Protein AF-0000000082331312 (afdb_homodimer)

InterPro domains:
  IPR001466 Beta-lactamase-related [PF00144] (16-364)
  IPR012338 Beta-lactamase/transpeptidase-like [G3DSA:3.40.710.10] (3-376)
  IPR012338 Beta-lactamase/transpeptidase-like [SSF56601] (10-371)
  IPR052907 Beta-lactamase/esterase domain-containing protein [PTHR43319] (6-374)

Foldseek 3Di:
DALFDPVLQVVLQVLVVVCCVVPVFQKKWKWKDFPQHTPDTDIFGALEDVHHTTHQLAKAFQFQLLLLLLLLLLLLLVQVVLDDQCAFLCVLVVLLEDPPDQLRNAGNVLLQFQQSQQQDFPVLVCLVCLQPLVVVSVRSSVDDGNDRGPPARAHNRQVSQSSSQVSSCSSVVDGSQVSSCVQPCVLLVQVSKTQADDPPDDDRHRAADEDDADDPQADVCQFPPDLCVSCVVLRDNSNSHGGGSRTGMMGGQHSLLSRQLCLLQQQDHPHGGRHHSVSSVQQQDWDDWDCQHPGRTHTFTGGRSWTFDQDCLDLQANRGDRSKIGDHRFQLFTWIHDNVRSMTITMHGSYGYHRRGSSSPSSNVSNVSVVVSSVPD/DALFDPVLQVVLQVLVVVCCVVPVFQKKWKWKDFPQHTPDTDIFGALEDVHHTTDQLAKAFFFQLLLLLLLLLLLLLVQVVLDHQCAFLCVLVVLLEDPPDQLRNAGNVLLQFQQSQQQDFPVLVCLVCLQPLVVLSVRSSVDDGNDRGPPARADNRQVSQSSSQVSSCSRVVDGSQVSSCVQPCVLLVQVSKTQADDPPDDPRHRAADEDDADDDDAPVCQAVPDLCVSCVVLRDNSNSHGGGSRTGMMGGQHSLLSRQLCLLQQQDHPHGGRHHSVSSVQQQDWDDWDCQHPGRTHTFTGGRSWTFDQDCQDLQANRGDRSKIGDHRFQLFTWIHDNVRSMTITMHGSYGYHRRGSSSVSSNVSNVSVVVSSVPD

pLDDT: mean 94.51, std 8.1, range [47.88, 98.94]

Nearest PDB structures (foldseek):
  5gmx-assembly2_B  TM=8.529E-01  e=1.853E-28  uncultured bacterium
  7u1b-assembly1_A  TM=8.008E-01  e=3.777E-22  Caulobacter vibrioides
  7u1c-assembly1_A  TM=7.853E-01  e=5.248E-22  Caulobacter vibrioides
  4gdn-assembly4_D  TM=7.395E-01  e=1.069E-14  Staphylococcus aureus subsp. aureus N315
  7spn-assembly1_B  TM=7.555E-01  e=3.201E-14  Dehalococcoidia bacterium

Secondary structure (DSSP, 8-state):
--SS-HHHHHHHHHHHHHHHHTTS-SEEEEEEEETTEEEEEEEEEBSSTT-PBP-TT--EE-BGGGHHHHHHHHHHHHHTTS--TTSBHHHH-GGGS-TTSSGGG-BHHHHHTT-SS----GGGG-GGGTT-HHHHHHHHHHPPPSS-TTT-----SSHHHHHHHHHHHHHHSS-HHHHHIIIIIHHHT-TT-EES--TTS---PPPPEE-PPPSS-S-TT-SS--HHHHHGGGGSHHHHHS--TTTBEEE-HHHHHHHHHHHHTTSEETTEESS-HHHHHHHTS--EEESS-TTT-S-EEE-SSSEES-STT-SS-TT--TT-EEEEETTTEEEEEETTTTEEEEEEESEE--TTTHHHHHHHHHHHHHHHHHH--/--SS-HHHHHHHHHHHHHHHHTTS-SEEEEEEEETTEEEEEEEEEBSSTT-PBP-TT--EE-BGGGHHHHHHHHHHHHHTTS--TTSBHHHH-GGGS-TTSSGGG-BHHHHHTT-SS----GGGG-GGGTT-HHHHHHHHHH---SS-TTT-----SSHHHHHHHHHHHHHHSS-HHHHHIIIIIHHHT-TT-EES--TTS---PPPPEE-PPPSS-S-TT-SS--HHHHHGGGGSHHHHHS--TTTBEEE-HHHHHHHHHHHHTTTEETTEESS-HHHHHHHTS--EEESS-TTT-S-EEE-SSSEES-STT-SS-TT--TT-EEEEETTTEEEEEETTTTEEEEEEESEE--IIIIIHHHHHHHHHHHHHHHH--

Structure (mmCIF, N/CA/C/O backbone):
data_AF-0000000082331312-model_v1
#
loop_
_entity.id
_entity.type
_entity.pdbx_description
1 polymer 'Beta-lactamase family protein'
#
loop_
_atom_site.group_PDB
_atom_site.id
_atom_site.type_symbol
_atom_site.label_atom_id
_atom_site.label_alt_id
_atom_site.label_comp_id
_atom_site.label_asym_id
_atom_site.label_entity_id
_atom_site.label_seq_id
_atom_site.pdbx_PDB_ins_code
_atom_site.Cartn_x
_atom_site.Cartn_y
_atom_site.Cartn_z
_atom_site.occupancy
_atom_site.B_iso_or_equiv
_atom_site.auth_seq_id
_atom_site.auth_comp_id
_atom_site.auth_asym_id
_atom_site.auth_atom_id
_atom_site.pdbx_PDB_model_num
ATOM 1 N N . MET A 1 1 ? 17.812 2.301 -23.625 1 47.88 1 MET A N 1
ATOM 2 C CA . MET A 1 1 ? 17.609 3.035 -22.391 1 47.88 1 MET A CA 1
ATOM 3 C C . MET A 1 1 ? 16.219 2.787 -21.828 1 47.88 1 MET A C 1
ATOM 5 O O . MET A 1 1 ? 15.227 2.881 -22.547 1 47.88 1 MET A O 1
ATOM 9 N N . THR A 1 2 ? 16 2.1 -20.594 1 68.44 2 THR A N 1
ATOM 10 C CA . THR A 1 2 ? 14.711 1.695 -20.062 1 68.44 2 THR A CA 1
ATOM 11 C C . THR A 1 2 ? 13.82 2.912 -19.812 1 68.44 2 THR A C 1
ATOM 13 O O . THR A 1 2 ? 14.32 4.027 -19.641 1 68.44 2 THR A O 1
ATOM 16 N N . ARG A 1 3 ? 12.656 2.809 -20.031 1 86.44 3 ARG A N 1
ATOM 17 C CA . ARG A 1 3 ? 11.617 3.816 -19.844 1 86.44 3 ARG A CA 1
ATOM 18 C C . ARG A 1 3 ? 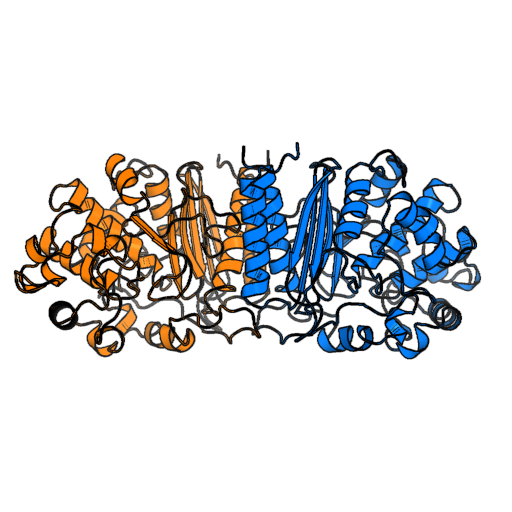11.617 4.328 -18.406 1 86.44 3 ARG A C 1
ATOM 20 O O . ARG A 1 3 ? 11.008 5.355 -18.109 1 86.44 3 ARG A O 1
ATOM 27 N N . LEU A 1 4 ? 12.344 3.656 -17.531 1 90.56 4 LEU A N 1
ATOM 28 C CA . LEU A 1 4 ? 12.43 4.094 -16.141 1 90.56 4 LEU A CA 1
ATOM 29 C C . LEU A 1 4 ? 13.602 5.043 -15.938 1 90.56 4 LEU A C 1
ATOM 31 O O . LEU A 1 4 ? 14.758 4.641 -16.062 1 90.56 4 LEU A O 1
ATOM 35 N N . ALA A 1 5 ? 13.344 6.305 -15.609 1 91.12 5 ALA A N 1
ATOM 36 C CA . ALA A 1 5 ? 14.391 7.293 -15.359 1 91.12 5 ALA A CA 1
ATOM 37 C C . ALA A 1 5 ? 15.219 6.918 -14.141 1 91.12 5 ALA A C 1
ATOM 39 O O . ALA A 1 5 ? 14.734 6.227 -13.242 1 91.12 5 ALA A O 1
ATOM 40 N N . ASP A 1 6 ? 16.484 7.355 -14.141 1 93.81 6 ASP A N 1
ATOM 41 C CA . ASP A 1 6 ? 17.391 7.062 -13.039 1 93.81 6 ASP A CA 1
ATOM 42 C C . ASP A 1 6 ? 16.812 7.539 -11.711 1 93.81 6 ASP A C 1
ATOM 44 O O . ASP A 1 6 ? 16.906 6.844 -10.695 1 93.81 6 ASP A O 1
ATOM 48 N N . SER A 1 7 ? 16.234 8.68 -11.703 1 92.94 7 SER A N 1
ATOM 49 C CA . SER A 1 7 ? 15.656 9.227 -10.484 1 92.94 7 SER A CA 1
ATOM 50 C C . SER A 1 7 ? 14.516 8.359 -9.969 1 92.94 7 SER A C 1
ATOM 52 O O . SER A 1 7 ? 14.359 8.188 -8.758 1 92.94 7 SER A O 1
ATOM 54 N N . ASP A 1 8 ? 13.727 7.836 -10.891 1 94.31 8 ASP A N 1
ATOM 55 C CA . ASP A 1 8 ? 12.625 6.969 -10.5 1 94.31 8 ASP A CA 1
ATOM 56 C C . ASP A 1 8 ? 13.133 5.629 -9.977 1 94.31 8 ASP A C 1
ATOM 58 O O . ASP A 1 8 ? 12.57 5.074 -9.031 1 94.31 8 ASP A O 1
ATOM 62 N N . ARG A 1 9 ? 14.195 5.117 -10.602 1 96.62 9 ARG A N 1
ATOM 63 C CA . ARG A 1 9 ? 14.805 3.885 -10.109 1 96.62 9 ARG A CA 1
ATOM 64 C C . ARG A 1 9 ? 15.297 4.047 -8.672 1 96.62 9 ARG A C 1
ATOM 66 O O . ARG A 1 9 ? 15.125 3.145 -7.852 1 96.62 9 ARG A O 1
ATOM 73 N N . GLU A 1 10 ? 15.859 5.172 -8.422 1 96.69 10 GLU A N 1
ATOM 74 C CA . GLU A 1 10 ? 16.359 5.449 -7.074 1 96.69 10 GLU A CA 1
ATOM 75 C C . GLU A 1 10 ? 15.211 5.535 -6.074 1 96.69 10 GLU A C 1
ATOM 77 O O . GLU A 1 10 ? 15.32 5.043 -4.949 1 96.69 10 GLU A O 1
ATOM 82 N N . ARG A 1 11 ? 14.141 6.164 -6.457 1 95.88 11 ARG A N 1
ATOM 83 C CA . ARG A 1 11 ? 12.984 6.297 -5.574 1 95.88 11 ARG A CA 1
ATOM 84 C C . ARG A 1 11 ? 12.359 4.941 -5.281 1 95.88 11 ARG A C 1
ATOM 86 O O . ARG A 1 11 ? 11.914 4.684 -4.16 1 95.88 11 ARG A O 1
ATOM 93 N N . ILE A 1 12 ? 12.273 4.105 -6.277 1 97.88 12 ILE A N 1
ATOM 94 C CA . ILE A 1 12 ? 11.742 2.76 -6.074 1 97.88 12 ILE A CA 1
ATOM 95 C C . ILE A 1 12 ? 12.672 1.975 -5.152 1 97.88 12 ILE A C 1
ATOM 97 O O . ILE A 1 12 ? 12.211 1.25 -4.266 1 97.88 12 ILE A O 1
ATOM 101 N N . ALA A 1 13 ? 13.984 2.123 -5.359 1 98.31 13 ALA A N 1
ATOM 102 C CA . ALA A 1 13 ? 14.961 1.474 -4.48 1 98.31 13 ALA A CA 1
ATOM 103 C C . ALA A 1 13 ? 14.789 1.938 -3.037 1 98.31 13 ALA A C 1
ATOM 105 O O . ALA A 1 13 ? 14.898 1.137 -2.105 1 98.31 13 ALA A O 1
ATOM 106 N N . ASP A 1 14 ? 14.57 3.236 -2.871 1 96.44 14 ASP A N 1
ATOM 107 C CA . ASP A 1 14 ? 14.344 3.773 -1.532 1 96.44 14 ASP A CA 1
ATOM 108 C C . ASP A 1 14 ? 13.117 3.133 -0.885 1 96.44 14 ASP A C 1
ATOM 110 O O . ASP A 1 14 ? 13.117 2.859 0.317 1 96.44 14 ASP A O 1
ATOM 114 N N . LEU A 1 15 ? 12.055 2.994 -1.639 1 96.12 15 LEU A N 1
ATOM 115 C CA . LEU A 1 15 ? 10.852 2.344 -1.135 1 96.12 15 LEU A CA 1
ATOM 116 C C . LEU A 1 15 ? 11.133 0.897 -0.744 1 96.12 15 LEU A C 1
ATOM 118 O O . LEU A 1 15 ? 10.664 0.425 0.292 1 96.12 15 LEU A O 1
ATOM 122 N N . PHE A 1 16 ? 11.891 0.211 -1.613 1 97.94 16 PHE A N 1
ATOM 123 C CA . PHE A 1 16 ? 12.328 -1.15 -1.326 1 97.94 16 PHE A CA 1
ATOM 124 C C . PHE A 1 16 ? 13.086 -1.21 -0.005 1 97.94 16 PHE A C 1
ATOM 126 O O . PHE A 1 16 ? 12.797 -2.057 0.843 1 97.94 16 PHE A O 1
ATOM 133 N N . ASP A 1 17 ? 14 -0.339 0.194 1 96.44 17 ASP A N 1
ATOM 134 C CA . ASP A 1 17 ? 14.797 -0.273 1.417 1 96.44 17 ASP A CA 1
ATOM 135 C C . ASP A 1 17 ? 13.914 0.035 2.627 1 96.44 17 ASP A C 1
ATOM 137 O O . ASP A 1 17 ? 14.156 -0.476 3.723 1 96.44 17 ASP A O 1
ATOM 141 N N . ARG A 1 18 ? 12.945 0.86 2.416 1 92.94 18 ARG A N 1
ATOM 142 C CA . ARG A 1 18 ? 12.031 1.218 3.496 1 92.94 18 ARG A CA 1
ATOM 143 C C . ARG A 1 18 ? 11.305 -0.014 4.031 1 92.94 18 ARG A C 1
ATOM 145 O O . ARG A 1 18 ? 11.078 -0.133 5.234 1 92.94 18 ARG A O 1
ATOM 152 N N . HIS A 1 19 ? 10.859 -0.907 3.172 1 93.94 19 HIS A N 1
ATOM 153 C CA . HIS A 1 19 ? 10.227 -2.148 3.592 1 93.94 19 HIS A CA 1
ATOM 154 C C . HIS A 1 19 ? 11.133 -2.951 4.516 1 93.94 19 HIS A C 1
ATOM 156 O O . HIS A 1 19 ? 10.664 -3.549 5.488 1 93.94 19 HIS A O 1
ATOM 162 N N . LEU A 1 20 ? 12.414 -2.957 4.18 1 94.5 20 LEU A N 1
ATOM 163 C CA . LEU A 1 20 ? 13.391 -3.654 5.004 1 94.5 20 LEU A CA 1
ATOM 164 C C . LEU A 1 20 ? 13.602 -2.924 6.328 1 94.5 20 LEU A C 1
ATOM 166 O O . LEU A 1 20 ? 13.664 -3.555 7.387 1 94.5 20 LEU A O 1
ATOM 170 N N . GLU A 1 21 ? 13.664 -1.667 6.246 1 90.62 21 GLU A N 1
ATOM 171 C CA . GLU A 1 21 ? 13.953 -0.837 7.414 1 90.62 21 GLU A CA 1
ATOM 172 C C . GLU A 1 21 ? 12.859 -0.973 8.469 1 90.62 21 GLU A C 1
ATOM 174 O O . GLU A 1 21 ? 13.148 -1.004 9.672 1 90.62 21 GLU A O 1
ATOM 179 N N . VAL A 1 22 ? 11.633 -1.039 8.031 1 88.38 22 VAL A N 1
ATOM 180 C CA . VAL A 1 22 ? 10.539 -1.092 8.992 1 88.38 22 VAL A CA 1
ATOM 181 C C . VAL A 1 22 ? 10.336 -2.529 9.469 1 88.38 22 VAL A C 1
ATOM 183 O O . VAL A 1 22 ? 9.508 -2.789 10.344 1 88.38 22 VAL A O 1
ATOM 186 N N . GLY A 1 23 ? 11.016 -3.488 8.836 1 89.25 23 GLY A N 1
ATOM 187 C CA . GLY A 1 23 ? 11.047 -4.852 9.344 1 89.25 23 GLY A CA 1
ATOM 188 C C . GLY A 1 23 ? 9.945 -5.727 8.766 1 89.25 23 GLY A C 1
ATOM 189 O O . GLY A 1 23 ? 9.531 -6.703 9.391 1 89.25 23 GLY A O 1
ATOM 190 N N . LEU A 1 24 ? 9.406 -5.41 7.617 1 89.94 24 LEU A N 1
ATOM 191 C CA . LEU A 1 24 ? 8.359 -6.227 7.012 1 89.94 24 LEU A CA 1
ATOM 192 C C . LEU A 1 24 ? 8.852 -7.652 6.777 1 89.94 24 LEU A C 1
ATOM 194 O O . LEU A 1 24 ? 8.062 -8.602 6.809 1 89.94 24 LEU A O 1
ATOM 198 N N . HIS A 1 25 ? 10.039 -7.863 6.484 1 92.94 25 HIS A N 1
ATOM 199 C CA . HIS A 1 25 ? 10.742 -9.117 6.238 1 92.94 25 HIS A CA 1
ATOM 200 C C . HIS A 1 25 ? 12.234 -8.977 6.5 1 92.94 25 HIS A C 1
ATOM 202 O O . HIS A 1 25 ? 12.742 -7.855 6.598 1 92.94 25 HIS A O 1
ATOM 208 N N . HIS A 1 26 ? 12.969 -10.078 6.668 1 95.44 26 HIS A N 1
ATOM 209 C CA . HIS A 1 26 ? 14.398 -10.047 6.938 1 95.44 26 HIS A CA 1
ATOM 210 C C . HIS A 1 26 ? 15.195 -9.781 5.664 1 95.44 26 HIS A C 1
ATOM 212 O O . HIS A 1 26 ? 16.203 -9.086 5.691 1 95.44 26 HIS A O 1
ATOM 218 N N . GLY A 1 27 ? 14.812 -10.359 4.59 1 97.25 27 GLY A N 1
ATOM 219 C CA . GLY A 1 27 ? 15.445 -10.195 3.289 1 97.25 27 GLY A CA 1
ATOM 220 C C . GLY A 1 27 ? 14.453 -10.148 2.145 1 97.25 27 GLY A C 1
ATOM 221 O O . GLY A 1 27 ? 13.344 -10.672 2.258 1 97.25 27 GLY A O 1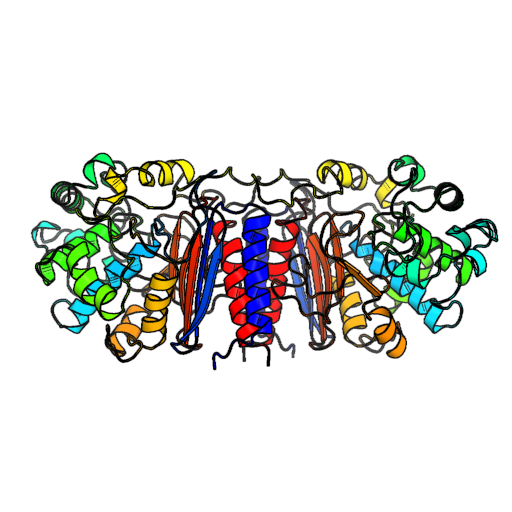
ATOM 222 N N . ALA A 1 28 ? 14.883 -9.516 1.05 1 98.38 28 ALA A N 1
ATOM 223 C CA . ALA A 1 28 ? 13.992 -9.383 -0.097 1 98.38 28 ALA A CA 1
ATOM 224 C C . ALA A 1 28 ? 14.781 -9.133 -1.381 1 98.38 28 ALA A C 1
ATOM 226 O O . ALA A 1 28 ? 15.945 -8.734 -1.334 1 98.38 28 ALA A O 1
ATOM 227 N N . GLN A 1 29 ? 14.148 -9.438 -2.479 1 98.81 29 GLN A N 1
ATOM 228 C CA . GLN A 1 29 ? 14.633 -9.141 -3.826 1 98.81 29 GLN A CA 1
ATOM 229 C C . GLN A 1 29 ? 13.516 -8.562 -4.688 1 98.81 29 GLN A C 1
ATOM 231 O O . GLN A 1 29 ? 12.367 -9.008 -4.617 1 98.81 29 GLN A O 1
ATOM 236 N N . LEU A 1 30 ? 13.828 -7.531 -5.422 1 98.88 30 LEU A N 1
ATOM 237 C CA . LEU A 1 30 ? 12.945 -6.949 -6.43 1 98.88 30 LEU A CA 1
ATOM 238 C C . LEU A 1 30 ? 13.633 -6.926 -7.797 1 98.88 30 LEU A C 1
ATOM 240 O O . LEU A 1 30 ? 14.75 -6.434 -7.926 1 98.88 30 LEU A O 1
ATOM 244 N N . ALA A 1 31 ? 12.984 -7.457 -8.797 1 98.88 31 ALA A N 1
ATOM 245 C CA . ALA A 1 31 ? 13.469 -7.391 -10.172 1 98.88 31 ALA A CA 1
ATOM 246 C C . ALA A 1 31 ? 12.352 -6.988 -11.125 1 98.88 31 ALA A C 1
ATOM 248 O O . ALA A 1 31 ? 11.219 -7.441 -10.992 1 98.88 31 ALA A O 1
ATOM 249 N N . VAL A 1 32 ? 12.688 -6.102 -12.016 1 98.75 32 VAL A N 1
ATOM 250 C CA . VAL A 1 32 ? 11.719 -5.598 -12.984 1 98.75 32 VAL A CA 1
ATOM 251 C C . VAL A 1 32 ? 12.359 -5.535 -14.367 1 98.75 32 VAL A C 1
ATOM 253 O O . VAL A 1 32 ? 13.477 -5.031 -14.523 1 98.75 32 VAL A O 1
ATOM 256 N N . TYR A 1 33 ? 11.68 -6.098 -15.305 1 98.62 33 TYR A N 1
ATOM 257 C CA . TYR A 1 33 ? 12.016 -5.926 -16.719 1 98.62 33 TYR A CA 1
ATOM 258 C C . TYR A 1 33 ? 11.031 -4.984 -17.406 1 98.62 33 TYR A C 1
ATOM 260 O O . TYR A 1 33 ? 9.828 -5.043 -17.156 1 98.62 33 TYR A O 1
ATOM 268 N N . VAL A 1 34 ? 11.539 -4.109 -18.219 1 97.88 34 VAL A N 1
ATOM 269 C CA . VAL A 1 34 ? 10.75 -3.227 -19.062 1 97.88 34 VAL A CA 1
ATOM 270 C C . VAL A 1 34 ? 11.227 -3.338 -20.516 1 97.88 34 VAL A C 1
ATOM 272 O O . VAL A 1 34 ? 12.406 -3.115 -20.797 1 97.88 34 VAL A O 1
ATOM 275 N N . ASP A 1 35 ? 10.344 -3.695 -21.422 1 96.94 35 ASP A N 1
ATOM 276 C CA . ASP A 1 35 ? 10.648 -3.842 -22.828 1 96.94 35 ASP A CA 1
ATOM 277 C C . ASP A 1 35 ? 11.82 -4.805 -23.047 1 96.94 35 ASP A C 1
ATOM 279 O O . ASP A 1 35 ? 12.719 -4.531 -23.844 1 96.94 35 ASP A O 1
ATOM 283 N N . GLY A 1 36 ? 11.789 -5.824 -22.203 1 96.94 36 GLY A N 1
ATOM 284 C CA . GLY A 1 36 ? 12.75 -6.906 -22.391 1 96.94 36 GLY A CA 1
ATOM 285 C C . GLY A 1 36 ? 14.094 -6.621 -21.734 1 96.94 36 GLY A C 1
ATOM 286 O O . GLY A 1 36 ? 15 -7.453 -21.797 1 96.94 36 GLY A O 1
ATOM 287 N N . GLU A 1 37 ? 14.25 -5.445 -21.094 1 97.19 37 GLU A N 1
ATOM 288 C CA . GLU A 1 37 ? 15.508 -5.082 -20.438 1 97.19 37 GLU A CA 1
ATOM 289 C C . GLU A 1 37 ? 15.336 -4.988 -18.938 1 97.19 37 GLU A C 1
ATOM 291 O O . GLU A 1 37 ? 14.328 -4.473 -18.438 1 97.19 37 GLU A O 1
ATOM 296 N N . ARG A 1 38 ? 16.375 -5.477 -18.234 1 97.56 38 ARG A N 1
ATOM 297 C CA . ARG A 1 38 ? 16.328 -5.402 -16.781 1 97.56 38 ARG A CA 1
ATOM 298 C C . ARG A 1 38 ? 16.438 -3.961 -16.297 1 97.56 38 ARG A C 1
ATOM 300 O O . ARG A 1 38 ? 17.469 -3.311 -16.516 1 97.56 38 ARG A O 1
ATOM 307 N N . ALA A 1 39 ? 15.461 -3.475 -15.727 1 97.62 39 ALA A N 1
ATOM 308 C CA . ALA A 1 39 ? 15.406 -2.088 -15.273 1 97.62 39 ALA A CA 1
ATOM 309 C C . ALA A 1 39 ? 15.766 -1.978 -13.797 1 97.62 39 ALA A C 1
ATOM 311 O O . ALA A 1 39 ? 16.312 -0.965 -13.352 1 97.62 39 ALA A O 1
ATOM 312 N N . LEU A 1 40 ? 15.422 -2.91 -12.977 1 98.38 40 LEU A N 1
ATOM 313 C CA . LEU A 1 40 ? 15.727 -2.979 -11.555 1 98.38 40 LEU A CA 1
ATOM 314 C C . LEU A 1 40 ? 16.234 -4.363 -11.172 1 98.38 40 LEU A C 1
ATOM 316 O O . LEU A 1 40 ? 15.766 -5.371 -11.711 1 98.38 40 LEU A O 1
ATOM 320 N N . ASP A 1 41 ? 17.109 -4.484 -10.312 1 98.44 41 ASP A N 1
ATOM 321 C CA . ASP A 1 41 ? 17.656 -5.688 -9.695 1 98.44 41 ASP A CA 1
ATOM 322 C C . ASP A 1 41 ? 18.172 -5.398 -8.289 1 98.44 41 ASP A C 1
ATOM 324 O O . ASP A 1 41 ? 19.375 -5.172 -8.094 1 98.44 41 ASP A O 1
ATOM 328 N N . LEU A 1 42 ? 17.297 -5.438 -7.348 1 98.75 42 LEU A N 1
ATOM 329 C CA . LEU A 1 42 ? 17.594 -5.031 -5.98 1 98.75 42 LEU A CA 1
ATOM 330 C C . LEU A 1 42 ? 17.562 -6.23 -5.039 1 98.75 42 LEU A C 1
ATOM 332 O O . LEU A 1 42 ? 16.781 -7.164 -5.234 1 98.75 42 LEU A O 1
ATOM 336 N N . ALA A 1 43 ? 18.391 -6.273 -4.129 1 98.81 43 ALA A N 1
ATOM 337 C CA . ALA A 1 43 ? 18.422 -7.211 -3.012 1 98.81 43 ALA A CA 1
ATOM 338 C C . ALA A 1 43 ? 18.859 -6.523 -1.726 1 98.81 43 ALA A C 1
ATOM 340 O O . ALA A 1 43 ? 19.734 -5.652 -1.751 1 98.81 43 ALA A O 1
ATOM 341 N N . GLY A 1 44 ? 18.312 -6.883 -0.665 1 98.56 44 GLY A N 1
ATOM 342 C CA . GLY A 1 44 ? 18.672 -6.297 0.614 1 98.56 44 GLY A CA 1
ATOM 343 C C . GLY A 1 44 ? 18.219 -7.129 1.803 1 98.56 44 GLY A C 1
ATOM 344 O O . GLY A 1 44 ? 17.391 -8.023 1.661 1 98.56 44 GLY A O 1
ATOM 345 N N . GLY A 1 45 ? 18.766 -6.785 2.975 1 98.25 45 GLY A N 1
ATOM 346 C CA . GLY A 1 45 ? 18.484 -7.543 4.184 1 98.25 45 GLY A CA 1
ATOM 347 C C . GLY A 1 45 ? 19.391 -8.758 4.34 1 98.25 45 GLY A C 1
ATOM 348 O O . GLY A 1 45 ? 20.562 -8.719 3.973 1 98.25 45 GLY A O 1
ATOM 349 N N . VAL A 1 46 ? 18.719 -9.805 5.062 1 97.94 46 VAL A N 1
ATOM 350 C CA . VAL A 1 46 ? 19.531 -10.977 5.387 1 97.94 46 VAL A CA 1
ATOM 351 C C . VAL A 1 46 ? 18.781 -12.25 5.012 1 97.94 46 VAL A C 1
ATOM 353 O O . VAL A 1 46 ? 17.547 -12.25 4.945 1 97.94 46 VAL A O 1
ATOM 356 N N . GLU A 1 47 ? 19.484 -13.336 4.738 1 97.12 47 GLU A N 1
ATOM 357 C CA . GLU A 1 47 ? 18.953 -14.609 4.273 1 97.12 47 GLU A CA 1
ATOM 358 C C . GLU A 1 47 ? 18.25 -15.359 5.406 1 97.12 47 GLU A C 1
ATOM 360 O O . GLU A 1 47 ? 17.5 -16.297 5.16 1 97.12 47 GLU A O 1
ATOM 365 N N . ALA A 1 48 ? 18.609 -15.047 6.625 1 94.19 48 ALA A N 1
ATOM 366 C CA . ALA A 1 48 ? 18.062 -15.57 7.875 1 94.19 48 ALA A CA 1
ATOM 367 C C . ALA A 1 48 ? 18.281 -14.586 9.023 1 94.19 48 ALA A C 1
ATOM 369 O O . ALA A 1 48 ? 19.125 -13.695 8.93 1 94.19 48 ALA A O 1
ATOM 370 N N . PRO A 1 49 ? 17.375 -14.891 10.086 1 91.12 49 PRO A N 1
ATOM 371 C CA . PRO A 1 49 ? 17.719 -14.039 11.227 1 91.12 49 PRO A CA 1
ATOM 372 C C . PRO A 1 49 ? 19.188 -14.148 11.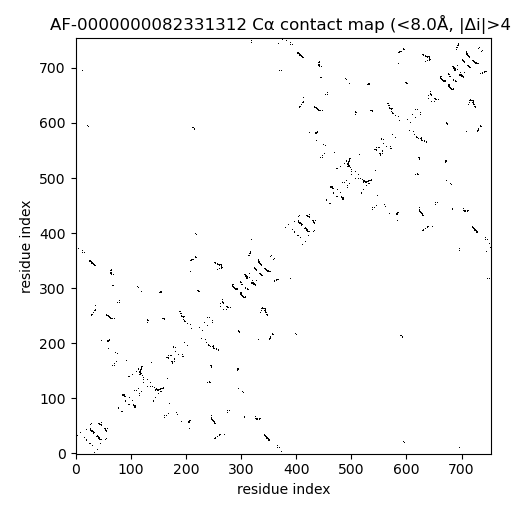625 1 91.12 49 PRO A C 1
ATOM 374 O O . PRO A 1 49 ? 19.672 -15.25 11.891 1 91.12 49 PRO A O 1
ATOM 377 N N . GLU A 1 50 ? 19.969 -13.117 11.586 1 90.75 50 GLU A N 1
ATOM 378 C CA . GLU A 1 50 ? 21.391 -13.039 11.922 1 90.75 50 GLU A CA 1
ATOM 379 C C . GLU A 1 50 ? 22.25 -13.727 10.859 1 90.75 50 GLU A C 1
ATOM 381 O O . GLU A 1 50 ? 23.406 -14.062 11.117 1 90.75 50 GLU A O 1
ATOM 386 N N . GLY A 1 51 ? 21.641 -14.102 9.781 1 94.56 51 GLY A N 1
ATOM 387 C CA . GLY A 1 51 ? 22.375 -14.727 8.695 1 94.56 51 GLY A CA 1
ATOM 388 C C . GLY A 1 51 ? 23.125 -13.727 7.824 1 94.56 51 GLY A C 1
ATOM 389 O O . GLY A 1 51 ? 23.219 -12.547 8.164 1 94.56 51 GLY A O 1
ATOM 390 N N . PRO A 1 52 ? 23.719 -14.219 6.789 1 96.19 52 PRO A N 1
ATOM 391 C CA . PRO A 1 52 ? 24.453 -13.344 5.879 1 96.19 52 PRO A CA 1
ATOM 392 C C . PRO A 1 52 ? 23.547 -12.414 5.082 1 96.19 52 PRO A C 1
ATOM 394 O O . PRO A 1 52 ? 22.328 -12.602 5.074 1 96.19 52 PRO A O 1
ATOM 397 N N . GLN A 1 53 ? 24.172 -11.469 4.453 1 97.75 53 GLN A N 1
ATOM 398 C CA . GLN A 1 53 ? 23.453 -10.5 3.641 1 97.75 53 GLN A CA 1
ATOM 399 C C . GLN A 1 53 ? 22.812 -11.164 2.426 1 97.75 53 GLN A C 1
ATOM 401 O O . GLN A 1 53 ? 23.422 -12.031 1.793 1 97.75 53 GLN A O 1
ATOM 406 N N . GLU A 1 54 ? 21.656 -10.734 2.154 1 97.19 54 GLU A N 1
ATOM 407 C CA . GLU A 1 54 ? 20.953 -11.148 0.945 1 97.19 54 GLU A CA 1
ATOM 408 C C . GLU A 1 54 ? 21.594 -10.547 -0.301 1 97.19 54 GLU A C 1
ATOM 410 O O . GLU A 1 54 ? 22.047 -9.398 -0.28 1 97.19 54 GLU A O 1
ATOM 415 N N . THR A 1 55 ? 21.719 -11.289 -1.35 1 97.88 55 THR A N 1
ATOM 416 C CA . THR A 1 55 ? 22.172 -10.836 -2.662 1 97.88 55 THR A CA 1
ATOM 417 C C . THR A 1 55 ? 21.156 -11.219 -3.74 1 97.88 55 THR A C 1
ATOM 419 O O . THR A 1 55 ? 20.234 -12 -3.486 1 97.88 55 THR A O 1
ATOM 422 N N . PRO A 1 56 ? 21.297 -10.688 -4.938 1 97.94 56 PRO A N 1
ATOM 423 C CA . PRO A 1 56 ? 20.375 -11.055 -6.02 1 97.94 56 PRO A CA 1
ATOM 424 C C . PRO A 1 56 ? 20.453 -12.539 -6.375 1 97.94 56 PRO A C 1
ATOM 426 O O . PRO A 1 56 ? 19.562 -13.062 -7.051 1 97.94 56 PRO A O 1
ATOM 429 N N . GLU A 1 57 ? 21.484 -13.266 -5.902 1 97.38 57 GLU A N 1
ATOM 430 C CA . GLU A 1 57 ? 21.672 -14.68 -6.211 1 97.38 57 GLU A CA 1
ATOM 431 C C . GLU A 1 57 ? 21.109 -15.57 -5.102 1 97.38 57 GLU A C 1
ATOM 433 O O . GLU A 1 57 ? 21 -16.781 -5.266 1 97.38 57 GLU A O 1
ATOM 438 N N . THR A 1 58 ? 20.75 -14.938 -4.004 1 98.06 58 THR A N 1
ATOM 439 C CA . THR A 1 58 ? 20.156 -15.711 -2.922 1 98.06 58 THR A CA 1
ATOM 440 C C . THR A 1 58 ? 18.859 -16.391 -3.385 1 98.06 58 THR A C 1
ATOM 442 O O . THR A 1 58 ? 17.969 -15.727 -3.91 1 98.06 58 THR A O 1
ATOM 445 N N . ARG A 1 59 ? 18.75 -17.688 -3.205 1 98.25 59 ARG A N 1
ATOM 446 C CA . ARG A 1 59 ? 17.562 -18.406 -3.635 1 98.25 59 ARG A CA 1
ATOM 447 C C . ARG A 1 59 ? 16.531 -18.469 -2.514 1 98.25 59 ARG A C 1
ATOM 449 O O . ARG A 1 59 ? 16.891 -18.641 -1.345 1 98.25 59 ARG A O 1
ATOM 456 N N . HIS A 1 60 ? 15.305 -18.281 -2.889 1 98 60 HIS A N 1
ATOM 457 C CA . HIS A 1 60 ? 14.156 -18.312 -1.99 1 98 60 HIS A CA 1
ATOM 458 C C . HIS A 1 60 ? 13.18 -19.406 -2.381 1 98 60 HIS A C 1
ATOM 460 O O . HIS A 1 60 ? 13.148 -19.844 -3.535 1 98 60 HIS A O 1
ATOM 466 N N . LEU A 1 61 ? 12.445 -19.906 -1.374 1 97.25 61 LEU A N 1
ATOM 467 C CA . LEU A 1 61 ? 11.234 -20.672 -1.659 1 97.25 61 LEU A CA 1
ATOM 468 C C . LEU A 1 61 ? 10.156 -19.781 -2.275 1 97.25 61 LEU A C 1
ATOM 470 O O . LEU A 1 61 ? 9.805 -18.75 -1.714 1 97.25 61 LEU A O 1
ATOM 474 N N . LEU A 1 62 ? 9.562 -20.172 -3.355 1 97.5 62 LEU A N 1
ATOM 475 C CA . LEU A 1 62 ? 8.672 -19.297 -4.113 1 97.5 62 LEU A CA 1
ATOM 476 C C . LEU A 1 62 ? 7.215 -19.672 -3.873 1 97.5 62 LEU A C 1
ATOM 478 O O . LEU A 1 62 ? 6.309 -18.969 -4.32 1 97.5 62 LEU A O 1
ATOM 482 N N . PHE A 1 63 ? 7.004 -20.781 -3.191 1 95.94 63 PHE A N 1
ATOM 483 C CA . PHE A 1 63 ? 5.656 -21.25 -2.904 1 95.94 63 PHE A CA 1
ATOM 484 C C . PHE A 1 63 ? 4.809 -21.281 -4.172 1 95.94 63 PHE A C 1
ATOM 486 O O . PHE A 1 63 ? 5.25 -21.766 -5.211 1 95.94 63 PHE A O 1
ATOM 493 N N . SER A 1 64 ? 3.584 -20.781 -4.113 1 97 64 SER A N 1
ATOM 494 C CA . SER A 1 64 ? 2.629 -20.922 -5.207 1 97 64 SER A CA 1
ATOM 495 C C . SER A 1 64 ? 3.094 -20.156 -6.445 1 97 64 SER A C 1
ATOM 497 O O . SER A 1 64 ? 2.564 -20.359 -7.539 1 97 64 SER A O 1
ATOM 499 N N . SER A 1 65 ? 4.008 -19.297 -6.352 1 98 65 SER A N 1
ATOM 500 C CA . SER A 1 65 ? 4.574 -18.656 -7.539 1 98 65 SER A CA 1
ATOM 501 C C . SER A 1 65 ? 5.289 -19.688 -8.414 1 98 65 SER A C 1
ATOM 503 O O . SER A 1 65 ? 5.715 -19.359 -9.531 1 98 65 SER A O 1
ATOM 505 N N . THR A 1 66 ? 5.34 -20.875 -8.016 1 98.69 66 THR A N 1
ATOM 506 C CA . THR A 1 66 ? 5.898 -22 -8.758 1 98.69 66 THR A CA 1
ATOM 507 C C . THR A 1 66 ? 4.918 -22.469 -9.828 1 98.69 66 THR A C 1
ATOM 509 O O . THR A 1 66 ? 5.332 -22.938 -10.891 1 98.69 66 THR A O 1
ATOM 512 N N . LYS A 1 67 ? 3.664 -22.344 -9.586 1 98.94 67 LYS A N 1
ATOM 513 C CA . LYS A 1 67 ? 2.619 -22.938 -10.414 1 98.94 67 LYS A CA 1
ATOM 514 C C . LYS A 1 67 ? 2.742 -22.484 -11.859 1 98.94 67 LYS A C 1
ATOM 516 O O . LYS A 1 67 ? 2.627 -23.281 -12.789 1 98.94 67 LYS A O 1
ATOM 521 N N . PRO A 1 68 ? 3.004 -21.172 -12.094 1 98.94 68 PRO A N 1
ATOM 522 C CA . PRO A 1 68 ? 3.145 -20.734 -13.484 1 98.94 68 PRO A CA 1
ATOM 523 C C . PRO A 1 68 ? 4.277 -21.453 -14.211 1 98.94 68 PRO A C 1
ATOM 525 O O . PRO A 1 68 ? 4.188 -21.688 -15.422 1 98.94 68 PRO A O 1
ATOM 528 N N . TYR A 1 69 ? 5.379 -21.828 -13.516 1 98.94 69 TYR A N 1
ATOM 529 C CA . TYR A 1 69 ? 6.461 -22.562 -14.156 1 98.94 69 TYR A CA 1
ATOM 530 C C . TYR A 1 69 ? 5.969 -23.922 -14.664 1 98.94 69 TYR A C 1
ATOM 532 O O . TYR A 1 69 ? 6.238 -24.297 -15.805 1 98.94 69 TYR A O 1
ATOM 540 N N . ALA A 1 70 ? 5.266 -24.625 -13.812 1 98.94 70 ALA A N 1
ATOM 541 C CA . ALA A 1 70 ? 4.711 -25.922 -14.203 1 98.94 70 ALA A CA 1
ATOM 542 C C . ALA A 1 70 ? 3.715 -25.766 -15.344 1 98.94 70 ALA A C 1
ATOM 544 O O . ALA A 1 70 ? 3.742 -26.531 -16.312 1 98.94 70 ALA A O 1
ATOM 545 N N . ALA A 1 71 ? 2.889 -24.75 -15.266 1 98.94 71 ALA A N 1
ATOM 546 C CA . ALA A 1 71 ? 1.869 -24.516 -16.281 1 98.94 71 ALA A CA 1
ATOM 547 C C . ALA A 1 71 ? 2.506 -24.234 -17.641 1 98.94 71 ALA A C 1
ATOM 549 O O . ALA A 1 71 ? 2.1 -24.797 -18.656 1 98.94 71 ALA A O 1
ATOM 550 N N . VAL A 1 72 ? 3.477 -23.344 -17.641 1 98.94 72 VAL A N 1
ATOM 551 C CA . VAL A 1 72 ? 4.113 -22.984 -18.906 1 98.94 72 VAL A CA 1
ATOM 552 C C . VAL A 1 72 ? 4.801 -24.203 -19.516 1 98.94 72 VAL A C 1
ATOM 554 O O . VAL A 1 72 ? 4.805 -24.375 -20.734 1 98.94 72 VAL A O 1
ATOM 557 N N . THR A 1 73 ? 5.41 -25.031 -18.656 1 98.94 73 THR A N 1
ATOM 558 C CA . THR A 1 73 ? 5.988 -26.281 -19.156 1 98.94 73 THR A CA 1
ATOM 559 C C . THR A 1 73 ? 4.938 -27.109 -19.891 1 98.94 73 THR A C 1
ATOM 561 O O . THR A 1 73 ? 5.184 -27.609 -20.984 1 98.94 73 THR A O 1
ATOM 564 N N . LEU A 1 74 ? 3.781 -27.25 -19.281 1 98.94 74 LEU A N 1
ATOM 565 C CA . LEU A 1 74 ? 2.693 -27.953 -19.938 1 98.94 74 LEU A CA 1
ATOM 566 C C . LEU A 1 74 ? 2.277 -27.25 -21.219 1 98.94 74 LEU A C 1
ATOM 568 O O . LEU A 1 74 ? 2.018 -27.906 -22.234 1 98.94 74 LEU A O 1
ATOM 572 N N . HIS A 1 75 ? 2.248 -25.922 -21.25 1 98.94 75 HIS A N 1
ATOM 573 C CA . HIS A 1 75 ? 1.883 -25.141 -22.422 1 98.94 75 HIS A CA 1
ATOM 574 C C . HIS A 1 75 ? 2.855 -25.406 -23.578 1 98.94 75 HIS A C 1
ATOM 576 O O . HIS A 1 75 ? 2.463 -25.375 -24.75 1 98.94 75 HIS A O 1
ATOM 582 N N . THR A 1 76 ? 4.18 -25.594 -23.281 1 98.81 76 THR A N 1
ATOM 583 C CA . THR A 1 76 ? 5.121 -25.938 -24.344 1 98.81 76 THR A CA 1
ATOM 584 C C . THR A 1 76 ? 4.723 -27.234 -25.031 1 98.81 76 THR A C 1
ATOM 586 O O . THR A 1 76 ? 4.906 -27.391 -26.234 1 98.81 76 THR A O 1
ATOM 589 N N . LEU A 1 77 ? 4.172 -28.172 -24.266 1 98.81 77 LEU A N 1
ATOM 590 C CA . LEU A 1 77 ? 3.732 -29.438 -24.812 1 98.81 77 LEU A CA 1
ATOM 591 C C . LEU A 1 77 ? 2.475 -29.266 -25.656 1 98.81 77 LEU A C 1
ATOM 593 O O . LEU A 1 77 ? 2.287 -29.969 -26.656 1 98.81 77 LEU A O 1
ATOM 597 N N . VAL A 1 78 ? 1.613 -28.328 -25.25 1 98.69 78 VAL A N 1
ATOM 598 C CA . VAL A 1 78 ? 0.469 -27.953 -26.078 1 98.69 78 VAL A CA 1
ATOM 599 C C . VAL A 1 78 ? 0.956 -27.359 -27.406 1 98.69 78 VAL A C 1
ATOM 601 O O . VAL A 1 78 ? 0.459 -27.703 -28.469 1 98.69 78 VAL A O 1
ATOM 604 N N . ASP A 1 79 ? 1.902 -26.484 -27.297 1 98.06 79 ASP A N 1
ATOM 605 C CA . ASP A 1 79 ? 2.486 -25.859 -28.469 1 98.06 79 ASP A CA 1
ATOM 606 C C . ASP A 1 79 ? 3.057 -26.891 -29.438 1 98.06 79 ASP A C 1
ATOM 608 O O . ASP A 1 79 ? 3.027 -26.703 -30.656 1 98.06 79 ASP A O 1
ATOM 612 N N . GLU A 1 80 ? 3.561 -27.984 -28.906 1 97.75 80 GLU A N 1
ATOM 613 C CA . GLU A 1 80 ? 4.176 -29.062 -29.688 1 97.75 80 GLU A CA 1
ATOM 614 C C . GLU A 1 80 ? 3.133 -30.047 -30.188 1 97.75 80 GLU A C 1
ATOM 616 O O . GLU A 1 80 ? 3.459 -30.984 -30.922 1 97.75 80 GLU A O 1
ATOM 621 N N . GLY A 1 81 ? 1.929 -29.891 -29.781 1 98.06 81 GLY A N 1
ATOM 622 C CA . GLY A 1 81 ? 0.853 -30.766 -30.219 1 98.06 81 GLY A CA 1
ATOM 623 C C . GLY A 1 81 ? 0.807 -32.062 -29.469 1 98.06 81 GLY A C 1
ATOM 624 O O . GLY A 1 81 ? 0.135 -33.031 -29.891 1 98.06 81 GLY A O 1
ATOM 625 N N . LYS A 1 82 ? 1.484 -32.156 -28.328 1 98.19 82 LYS A N 1
ATOM 626 C CA . LYS A 1 82 ? 1.545 -33.406 -27.562 1 98.19 82 LYS A CA 1
ATOM 627 C C . LYS A 1 82 ? 0.323 -33.562 -26.656 1 98.19 82 LYS A C 1
ATOM 629 O O . LYS A 1 82 ? 0.01 -34.656 -26.203 1 98.19 82 LYS A O 1
ATOM 634 N N . LEU A 1 83 ? -0.349 -32.5 -26.344 1 96.56 83 LEU A N 1
ATOM 635 C CA . LEU A 1 83 ? -1.629 -32.469 -25.641 1 96.56 83 LEU A CA 1
ATOM 636 C C . LEU A 1 83 ? -2.438 -31.234 -26 1 96.56 83 LEU A C 1
ATOM 638 O O . LEU A 1 83 ? -1.903 -30.297 -26.594 1 96.56 83 LEU A O 1
ATOM 642 N N . GLU A 1 84 ? -3.744 -31.25 -25.75 1 98.38 84 GLU A N 1
ATOM 643 C CA . GLU A 1 84 ? -4.648 -30.141 -25.984 1 98.38 84 GLU A CA 1
ATOM 644 C C . GLU A 1 84 ? -5.43 -29.781 -24.719 1 98.38 84 GLU A C 1
ATOM 646 O O . GLU A 1 84 ? -5.676 -30.641 -23.875 1 98.38 84 GLU A O 1
ATOM 651 N N . TYR A 1 85 ? -5.84 -28.547 -24.625 1 98.75 85 TYR A N 1
ATOM 652 C CA . TYR A 1 85 ? -6.547 -28.078 -23.438 1 98.75 85 TYR A CA 1
ATOM 653 C C . TYR A 1 85 ? -7.863 -28.828 -23.25 1 98.75 85 TYR A C 1
ATOM 655 O O . TYR A 1 85 ? -8.305 -29.062 -22.125 1 98.75 85 TYR A O 1
ATOM 663 N N . GLY A 1 86 ? -8.461 -29.188 -24.312 1 98.62 86 GLY A N 1
ATOM 664 C CA . GLY A 1 86 ? -9.758 -29.844 -24.266 1 98.62 86 GLY A CA 1
ATOM 665 C C . GLY A 1 86 ? -9.664 -31.344 -24.016 1 98.62 86 GLY A C 1
ATOM 666 O O . GLY A 1 86 ? -10.68 -32 -23.812 1 98.62 86 GLY A O 1
ATOM 667 N N . ASP A 1 87 ? -8.445 -31.969 -24.016 1 98.81 87 ASP A N 1
ATOM 668 C CA . ASP A 1 87 ? -8.281 -33.375 -23.719 1 98.81 87 ASP A CA 1
ATOM 669 C C . ASP A 1 87 ? -8.75 -33.719 -22.297 1 98.81 87 ASP A C 1
ATOM 671 O O . ASP A 1 87 ? -8.555 -32.906 -21.375 1 98.81 87 ASP A O 1
ATOM 675 N N . ARG A 1 88 ? -9.383 -34.875 -22.141 1 98.69 88 ARG A N 1
ATOM 676 C CA . ARG A 1 88 ? -9.578 -35.375 -20.781 1 98.69 88 ARG A CA 1
ATOM 677 C C . ARG A 1 88 ? -8.258 -35.812 -20.156 1 98.69 88 ARG A C 1
ATOM 679 O O . ARG A 1 88 ? -7.387 -36.312 -20.859 1 98.69 88 ARG A O 1
ATOM 686 N N . VAL A 1 89 ? -8.156 -35.594 -18.906 1 98.88 89 VAL A N 1
ATOM 687 C CA . VAL A 1 89 ? -6.945 -36.031 -18.203 1 98.88 89 VAL A CA 1
ATOM 688 C C . VAL A 1 89 ? -6.715 -37.5 -18.422 1 98.88 89 VAL A C 1
ATOM 690 O O . VAL A 1 89 ? -5.586 -37.938 -18.656 1 98.88 89 VAL A O 1
ATOM 693 N N . VAL A 1 90 ? -7.785 -38.375 -18.5 1 98.69 90 VAL A N 1
ATOM 694 C CA . VAL A 1 90 ? -7.699 -39.812 -18.594 1 98.69 90 VAL A CA 1
ATOM 695 C C . VAL A 1 90 ? -7.137 -40.219 -19.969 1 98.69 90 VAL A C 1
ATOM 697 O O . VAL A 1 90 ? -6.625 -41.312 -20.141 1 98.69 90 VAL A O 1
ATOM 700 N N . ASP A 1 91 ? -7.207 -39.344 -20.938 1 98.31 91 ASP A N 1
ATOM 701 C CA . ASP A 1 91 ? -6.652 -39.656 -22.266 1 98.31 91 ASP A CA 1
ATOM 702 C C . ASP A 1 91 ? -5.129 -39.719 -22.219 1 98.31 91 ASP A C 1
ATOM 704 O O . ASP A 1 91 ? -4.504 -40.406 -23.031 1 98.31 91 ASP A O 1
ATOM 708 N N . HIS A 1 92 ? -4.508 -39.031 -21.25 1 98.56 92 HIS A N 1
ATOM 709 C CA . HIS A 1 92 ? -3.061 -39 -21.094 1 98.56 92 HIS A CA 1
ATOM 710 C C . HIS A 1 92 ? -2.625 -39.781 -19.859 1 98.56 92 HIS A C 1
ATOM 712 O O . HIS A 1 92 ? -1.463 -40.188 -19.75 1 98.56 92 HIS A O 1
ATOM 718 N N . TRP A 1 93 ? -3.465 -39.906 -18.953 1 98.62 93 TRP A N 1
ATOM 719 C CA . TRP A 1 93 ? -3.271 -40.562 -17.656 1 98.62 93 TRP A CA 1
ATOM 720 C C . TRP A 1 93 ? -4.43 -41.5 -17.344 1 98.62 93 TRP A C 1
ATOM 722 O O . TRP A 1 93 ? -5.262 -41.219 -16.484 1 98.62 93 TRP A O 1
ATOM 732 N N . PRO A 1 94 ? -4.453 -42.656 -18 1 98.44 94 PRO A N 1
ATOM 733 C CA . PRO A 1 94 ? -5.609 -43.531 -17.922 1 98.44 94 PRO A CA 1
ATOM 734 C C . PRO A 1 94 ? -5.938 -43.969 -16.484 1 98.44 94 PRO A C 1
ATOM 736 O O . PRO A 1 94 ? -7.109 -44.156 -16.156 1 98.44 94 PRO A O 1
ATOM 739 N N . GLU A 1 95 ? -4.945 -44.094 -15.609 1 98.44 95 GLU A N 1
ATOM 740 C CA . GLU A 1 95 ? -5.148 -44.562 -14.234 1 98.44 95 GLU A CA 1
ATOM 741 C C . GLU A 1 95 ? -5.781 -43.438 -13.391 1 98.44 95 GLU A C 1
ATOM 743 O O . GLU A 1 95 ? -6.172 -43.688 -12.242 1 98.44 95 GLU A O 1
ATOM 748 N N . PHE A 1 96 ? -5.902 -42.25 -13.945 1 98.69 96 PHE A N 1
ATOM 749 C CA . PHE A 1 96 ? -6.383 -41.062 -13.227 1 98.69 96 PHE A CA 1
ATOM 750 C C . PHE A 1 96 ? -7.789 -41.312 -12.688 1 98.69 96 PHE A C 1
ATOM 752 O O . PHE A 1 96 ? -8.102 -40.906 -11.57 1 98.69 96 PHE A O 1
ATOM 759 N N . ALA A 1 97 ? -8.539 -41.938 -13.414 1 98.5 97 ALA A N 1
ATOM 760 C CA . ALA A 1 97 ? -9.93 -42.188 -13.047 1 98.5 97 ALA A CA 1
ATOM 761 C C . ALA A 1 97 ? -10.523 -43.312 -13.883 1 98.5 97 ALA A C 1
ATOM 763 O O . ALA A 1 97 ? -10.07 -43.562 -15.008 1 98.5 97 ALA A O 1
ATOM 764 N N . ASP A 1 98 ? -11.594 -43.875 -13.359 1 97.31 98 ASP A N 1
ATOM 765 C CA . ASP A 1 98 ? -12.328 -44.875 -14.117 1 97.31 98 ASP A CA 1
ATOM 766 C C . ASP A 1 98 ? -13.258 -44.25 -15.141 1 97.31 98 ASP A C 1
ATOM 768 O O . ASP A 1 98 ? -13.898 -43.219 -14.844 1 97.31 98 ASP A O 1
ATOM 772 N N . GLU A 1 99 ? -13.328 -44.875 -16.312 1 96.5 99 GLU A N 1
ATOM 773 C CA . GLU A 1 99 ? -14.219 -44.375 -17.344 1 96.5 99 GLU A CA 1
ATOM 774 C C . GLU A 1 99 ? -15.664 -44.312 -16.859 1 96.5 99 GLU A C 1
ATOM 776 O O . GLU A 1 99 ? -16.109 -45.188 -16.109 1 96.5 99 GLU A O 1
ATOM 781 N N . GLY A 1 100 ? -16.359 -43.312 -17.281 1 95.69 100 GLY A N 1
ATOM 782 C CA . GLY A 1 100 ? -17.766 -43.156 -16.938 1 95.69 100 GLY A CA 1
ATOM 783 C C . GLY A 1 100 ? -17.984 -42.375 -15.656 1 95.69 100 GLY A C 1
ATOM 784 O O . GLY A 1 100 ? -19.109 -41.969 -15.359 1 95.69 100 GLY A O 1
ATOM 785 N N . THR A 1 101 ? -16.969 -42.188 -14.844 1 97.62 101 THR A N 1
ATOM 786 C CA . THR A 1 101 ? -17.094 -41.375 -13.625 1 97.62 101 THR A CA 1
ATOM 787 C C . THR A 1 101 ? -17.047 -39.906 -13.945 1 97.62 101 THR A C 1
ATOM 789 O O . THR A 1 101 ? -16.641 -39.5 -15.039 1 97.62 101 THR A O 1
ATOM 792 N N . GLU A 1 102 ? -17.438 -39.125 -12.984 1 97.62 102 GLU A N 1
ATOM 793 C CA . GLU A 1 102 ? -17.359 -37.656 -13.109 1 97.62 102 GLU A CA 1
ATOM 794 C C . GLU A 1 102 ? -15.906 -37.188 -13.219 1 97.62 102 GLU A C 1
ATOM 796 O O . GLU A 1 102 ? -15.594 -36.312 -14.008 1 97.62 102 GLU A O 1
ATOM 801 N N . LYS A 1 103 ? -15.07 -37.781 -12.477 1 98.44 103 LYS A N 1
ATOM 802 C CA . LYS A 1 103 ? -13.656 -37.406 -12.484 1 98.44 103 LYS A CA 1
ATOM 803 C C . LYS A 1 103 ? -13.023 -37.656 -13.852 1 98.44 103 LYS A C 1
ATOM 805 O O . LYS A 1 103 ? -12.141 -36.906 -14.281 1 98.44 103 LYS A O 1
ATOM 810 N N . ALA A 1 104 ? -13.5 -38.688 -14.578 1 98.44 104 ALA A N 1
ATOM 811 C CA . ALA A 1 104 ? -12.938 -39.062 -15.883 1 98.44 104 ALA A CA 1
ATOM 812 C C . ALA A 1 104 ? -13.211 -37.969 -16.906 1 98.44 104 ALA A C 1
ATOM 814 O O . ALA A 1 104 ? -12.578 -37.938 -17.969 1 98.44 104 ALA A O 1
ATOM 815 N N . GLU A 1 105 ? -14.125 -37.062 -16.625 1 98.25 105 GLU A N 1
ATOM 816 C CA . GLU A 1 105 ? -14.5 -36.031 -17.562 1 98.25 105 GLU A CA 1
ATOM 817 C C . GLU A 1 105 ? -13.617 -34.781 -17.406 1 98.25 105 GLU A C 1
ATOM 819 O O . GLU A 1 105 ? -13.625 -33.875 -18.25 1 98.25 105 GLU A O 1
ATOM 824 N N . ILE A 1 106 ? -12.844 -34.719 -16.344 1 98.81 106 ILE A N 1
ATOM 825 C CA . ILE A 1 106 ? -11.992 -33.562 -16.078 1 98.81 106 ILE A CA 1
ATOM 826 C C . ILE A 1 106 ? -11.031 -33.344 -17.234 1 98.81 106 ILE A C 1
ATOM 828 O O . ILE A 1 106 ? -10.414 -34.281 -17.734 1 98.81 106 ILE A O 1
ATOM 832 N N . THR A 1 107 ? -10.906 -32.094 -17.688 1 98.88 107 THR A N 1
ATOM 833 C CA . THR A 1 107 ? -10.047 -31.766 -18.812 1 98.88 107 THR A CA 1
ATOM 834 C C . THR A 1 107 ? -8.75 -31.109 -18.344 1 98.88 107 THR A C 1
ATOM 836 O O . THR A 1 107 ? -8.656 -30.672 -17.188 1 98.88 107 THR A O 1
ATOM 839 N N . VAL A 1 108 ? -7.789 -31.062 -19.281 1 98.88 108 VAL A N 1
ATOM 840 C CA . VAL A 1 108 ? -6.531 -30.359 -19.047 1 98.88 108 VAL A CA 1
ATOM 841 C C . VAL A 1 108 ? -6.805 -28.891 -18.734 1 98.88 108 VAL A C 1
ATOM 843 O O . VAL A 1 108 ? -6.207 -28.328 -17.828 1 98.88 108 VAL A O 1
ATOM 846 N N . ARG A 1 109 ? -7.75 -28.281 -19.469 1 98.88 109 ARG A N 1
ATOM 847 C CA . ARG A 1 109 ? -8.164 -26.906 -19.234 1 98.88 109 ARG A CA 1
ATOM 848 C C . ARG A 1 109 ? -8.633 -26.703 -17.797 1 98.88 109 ARG A C 1
ATOM 850 O O . ARG A 1 109 ? -8.273 -25.719 -17.141 1 98.88 109 ARG A O 1
ATOM 857 N N . GLN A 1 110 ? -9.383 -27.625 -17.328 1 98.88 110 GLN A N 1
ATOM 858 C CA . GLN A 1 110 ? -9.977 -27.5 -16 1 98.88 110 GLN A CA 1
ATOM 859 C C . GLN A 1 110 ? -8.93 -27.688 -14.914 1 98.88 110 GLN A C 1
ATOM 861 O O . GLN A 1 110 ? -9.008 -27.047 -13.859 1 98.88 110 GLN A O 1
ATOM 866 N N . VAL A 1 111 ? -7.902 -28.484 -15.125 1 98.88 111 VAL A N 1
ATOM 867 C CA . VAL A 1 111 ? -6.77 -28.609 -14.211 1 98.88 111 VAL A CA 1
ATOM 868 C C . VAL A 1 111 ? -6.02 -27.281 -14.148 1 98.88 111 VAL A C 1
ATOM 870 O O . VAL A 1 111 ? -5.75 -26.766 -13.055 1 98.88 111 VAL A O 1
ATOM 873 N N . LEU A 1 112 ? -5.793 -26.672 -15.289 1 98.94 112 LEU A N 1
ATOM 874 C CA . LEU A 1 112 ? -4.973 -25.469 -15.375 1 98.94 112 LEU A CA 1
ATOM 875 C C . LEU A 1 112 ? -5.727 -24.25 -14.828 1 98.94 112 LEU A C 1
ATOM 877 O O . LEU A 1 112 ? -5.109 -23.266 -14.422 1 98.94 112 LEU A O 1
ATOM 881 N N . SER A 1 113 ? -7.055 -24.297 -14.766 1 98.88 113 SER A N 1
ATOM 882 C CA . SER A 1 113 ? -7.852 -23.125 -14.414 1 98.88 113 SER A CA 1
ATOM 883 C C . SER A 1 113 ? -8.445 -23.25 -13.016 1 98.88 113 SER A C 1
ATOM 885 O O . SER A 1 113 ? -9.352 -22.5 -12.648 1 98.88 113 SER A O 1
ATOM 887 N N . HIS A 1 114 ? -8.008 -24.25 -12.289 1 98.75 114 HIS A N 1
ATOM 888 C CA . HIS A 1 114 ? -8.461 -24.469 -10.914 1 98.75 114 HIS A CA 1
ATOM 889 C C . HIS A 1 114 ? -9.961 -24.75 -10.867 1 98.75 114 HIS A C 1
ATOM 891 O O . HIS A 1 114 ? -10.656 -24.266 -9.969 1 98.75 114 HIS A O 1
ATOM 897 N N . THR A 1 115 ? -10.438 -25.484 -11.898 1 98.69 115 THR A N 1
ATOM 898 C CA . THR A 1 115 ? -11.859 -25.812 -11.914 1 98.69 115 THR A CA 1
ATOM 899 C C . THR A 1 115 ? -12.062 -27.312 -12 1 98.69 115 THR A C 1
ATOM 901 O O . THR A 1 115 ? -13.164 -27.781 -12.289 1 98.69 115 THR A O 1
ATOM 904 N N . ALA A 1 116 ? -11.055 -28.125 -11.703 1 98.69 116 ALA A N 1
ATOM 905 C CA . ALA A 1 116 ? -11.133 -29.578 -11.812 1 98.69 116 ALA A CA 1
ATOM 906 C C . ALA A 1 116 ? -11.922 -30.172 -10.648 1 98.69 116 ALA A C 1
ATOM 908 O O . ALA A 1 116 ? -12.352 -31.328 -10.711 1 98.69 116 ALA A O 1
ATOM 909 N N . GLY A 1 117 ? -12.023 -29.359 -9.547 1 98.44 117 GLY A N 1
ATOM 910 C CA . GLY A 1 117 ? -12.75 -29.844 -8.383 1 98.44 117 GLY A CA 1
ATOM 911 C C . GLY A 1 117 ? -11.922 -30.766 -7.5 1 98.44 117 GLY A C 1
ATOM 912 O O . GLY A 1 117 ? -12.469 -31.5 -6.684 1 98.44 117 GLY A O 1
ATOM 913 N N . LEU A 1 118 ? -10.664 -30.766 -7.645 1 98.62 118 LEU A N 1
ATOM 914 C CA . LEU A 1 118 ? -9.75 -31.594 -6.863 1 98.62 118 LEU A CA 1
ATOM 915 C C . LEU A 1 118 ? -8.859 -30.734 -5.984 1 98.62 118 LEU A C 1
ATOM 917 O O . LEU A 1 118 ? -7.66 -31 -5.84 1 98.62 118 LEU A O 1
ATOM 921 N N . ASN A 1 119 ? -9.414 -29.672 -5.41 1 97.25 119 ASN A N 1
ATOM 922 C CA . ASN A 1 119 ? -8.672 -28.609 -4.727 1 97.25 119 ASN A CA 1
ATOM 923 C C . ASN A 1 119 ? -8.172 -29.078 -3.359 1 97.25 119 ASN A C 1
ATOM 925 O O . ASN A 1 119 ? -7.289 -28.438 -2.773 1 97.25 119 ASN A O 1
ATOM 929 N N . ARG A 1 120 ? -8.711 -30.156 -2.857 1 95.38 120 ARG A N 1
ATOM 930 C CA . ARG A 1 120 ? -8.312 -30.641 -1.541 1 95.38 120 ARG A CA 1
ATOM 931 C C . ARG A 1 120 ? -8.352 -32.156 -1.483 1 95.38 120 ARG A C 1
ATOM 933 O O . ARG A 1 120 ? -9.266 -32.781 -2.031 1 95.38 120 ARG A O 1
ATOM 940 N N . GLY A 1 121 ? -7.352 -32.719 -0.805 1 95.06 121 GLY A N 1
ATOM 941 C CA . GLY A 1 121 ? -7.285 -34.156 -0.565 1 95.06 121 GLY A CA 1
ATOM 942 C C . GLY A 1 121 ? -6.383 -34.531 0.597 1 95.06 121 GLY A C 1
ATOM 943 O O . GLY A 1 121 ? -5.719 -33.656 1.172 1 95.06 121 GLY A O 1
ATOM 944 N N . GLU A 1 122 ? -6.355 -35.781 0.936 1 95.94 122 GLU A N 1
ATOM 945 C CA . GLU A 1 122 ? -5.578 -36.281 2.064 1 95.94 122 GLU A CA 1
ATOM 946 C C . GLU A 1 122 ? -4.094 -35.938 1.9 1 95.94 122 GLU A C 1
ATOM 948 O O . GLU A 1 122 ? -3.395 -35.719 2.885 1 95.94 122 GLU A O 1
ATOM 953 N N . ILE A 1 123 ? -3.686 -35.938 0.698 1 95.94 123 ILE A N 1
ATOM 954 C CA . ILE A 1 123 ? -2.271 -35.75 0.393 1 95.94 123 ILE A CA 1
ATOM 955 C C . ILE A 1 123 ? -1.817 -34.375 0.875 1 95.94 123 ILE A C 1
ATOM 957 O O . ILE A 1 123 ? -0.646 -34.188 1.21 1 95.94 123 ILE A O 1
ATOM 961 N N . ASP A 1 124 ? -2.697 -33.406 0.97 1 92.81 124 ASP A N 1
ATOM 962 C CA . ASP A 1 124 ? -2.363 -32.062 1.42 1 92.81 124 ASP A CA 1
ATOM 963 C C . ASP A 1 124 ? -1.824 -32.062 2.848 1 92.81 124 ASP A C 1
ATOM 965 O O . ASP A 1 124 ? -1.014 -31.219 3.221 1 92.81 124 ASP A O 1
ATOM 969 N N . ASP A 1 125 ? -2.191 -33.062 3.615 1 91.44 125 ASP A N 1
ATOM 970 C CA . ASP A 1 125 ? -1.837 -33.125 5.031 1 91.44 125 ASP A CA 1
ATOM 971 C C . ASP A 1 125 ? -0.775 -34.188 5.281 1 91.44 125 ASP A C 1
ATOM 973 O O . ASP A 1 125 ? -0.649 -34.688 6.402 1 91.44 125 ASP A O 1
ATOM 977 N N . ARG A 1 126 ? -0.14 -34.594 4.211 1 93.75 126 ARG A N 1
ATOM 978 C CA . ARG A 1 126 ? 0.876 -35.625 4.324 1 93.75 126 ARG A CA 1
ATOM 979 C C . ARG A 1 126 ? 2.215 -35.156 3.771 1 93.75 126 ARG A C 1
ATOM 981 O O . ARG A 1 126 ? 2.734 -35.719 2.812 1 93.75 126 ARG A O 1
ATOM 988 N N . PRO A 1 127 ? 2.814 -34.188 4.445 1 93.12 127 PRO A N 1
ATOM 989 C CA . PRO A 1 127 ? 4.102 -33.688 3.953 1 93.12 127 PRO A CA 1
ATOM 990 C C . PRO A 1 127 ? 5.168 -34.781 3.883 1 93.12 127 PRO A C 1
ATOM 992 O O . PRO A 1 127 ? 6.109 -34.688 3.092 1 93.12 127 PRO A O 1
ATOM 995 N N . ASP A 1 128 ? 5.004 -35.812 4.652 1 93.75 128 ASP A N 1
ATOM 996 C CA . ASP A 1 128 ? 5.941 -36.938 4.672 1 93.75 128 ASP A CA 1
ATOM 997 C C . ASP A 1 128 ? 5.93 -37.656 3.336 1 93.75 128 ASP A C 1
ATOM 999 O O . ASP A 1 128 ? 6.879 -38.375 3.014 1 93.75 128 ASP A O 1
ATOM 1003 N N . LEU A 1 129 ? 4.879 -37.5 2.498 1 96.5 129 LEU A N 1
ATOM 1004 C CA . LEU A 1 129 ? 4.746 -38.219 1.242 1 96.5 129 LEU A CA 1
ATOM 1005 C C . LEU A 1 129 ? 5.074 -37.312 0.055 1 96.5 129 LEU A C 1
ATOM 1007 O O . LEU A 1 129 ? 5.156 -37.781 -1.082 1 96.5 129 LEU A O 1
ATOM 1011 N N . TRP A 1 130 ? 5.316 -36.062 0.271 1 96.94 130 TRP A N 1
ATOM 1012 C CA . TRP A 1 130 ? 5.426 -35.094 -0.82 1 96.94 130 TRP A CA 1
ATOM 1013 C C . TRP A 1 130 ? 6.668 -35.375 -1.666 1 96.94 130 TRP A C 1
ATOM 1015 O O . TRP A 1 130 ? 6.727 -34.969 -2.836 1 96.94 130 TRP A O 1
ATOM 1025 N N . GLY A 1 131 ? 7.633 -36.031 -1.105 1 95.12 131 GLY A N 1
ATOM 1026 C CA . GLY A 1 131 ? 8.852 -36.344 -1.838 1 95.12 131 GLY A CA 1
ATOM 1027 C C . GLY A 1 131 ? 8.766 -37.656 -2.602 1 95.12 131 GLY A C 1
ATOM 1028 O O . GLY A 1 131 ? 9.68 -38 -3.352 1 95.12 131 GLY A O 1
ATOM 1029 N N . ASP A 1 132 ? 7.695 -38.375 -2.428 1 97.69 132 ASP A N 1
ATOM 1030 C CA . ASP A 1 132 ? 7.449 -39.656 -3.098 1 97.69 132 ASP A CA 1
ATOM 1031 C C . ASP A 1 132 ? 6.395 -39.5 -4.191 1 97.69 132 ASP A C 1
ATOM 1033 O O . ASP A 1 132 ? 5.199 -39.656 -3.934 1 97.69 132 ASP A O 1
ATOM 1037 N N . TRP A 1 133 ? 6.883 -39.312 -5.426 1 98.12 133 TRP A N 1
ATOM 1038 C CA . TRP A 1 133 ? 5.988 -39 -6.535 1 98.12 133 TRP A CA 1
ATOM 1039 C C . TRP A 1 133 ? 4.965 -40.125 -6.734 1 98.12 133 TRP A C 1
ATOM 1041 O O . TRP A 1 133 ? 3.789 -39.844 -6.996 1 98.12 133 TRP A O 1
ATOM 1051 N N . ASP A 1 134 ? 5.379 -41.344 -6.594 1 98.25 134 ASP A N 1
ATOM 1052 C CA . ASP A 1 134 ? 4.465 -42.469 -6.785 1 98.25 134 ASP A CA 1
ATOM 1053 C C . ASP A 1 134 ? 3.348 -42.438 -5.746 1 98.25 134 ASP A C 1
ATOM 1055 O O . ASP A 1 134 ? 2.184 -42.688 -6.074 1 98.25 134 ASP A O 1
ATOM 1059 N N . ALA A 1 135 ? 3.768 -42.188 -4.555 1 98.25 135 ALA A N 1
ATOM 1060 C CA . ALA A 1 135 ? 2.762 -42.094 -3.496 1 98.25 135 ALA A CA 1
ATOM 1061 C C . ALA A 1 135 ? 1.773 -40.969 -3.768 1 98.25 135 ALA A C 1
ATOM 1063 O O . ALA A 1 135 ? 0.571 -41.125 -3.543 1 98.25 135 ALA A O 1
ATOM 1064 N N . VAL A 1 136 ? 2.252 -39.844 -4.18 1 98.31 136 VAL A N 1
ATOM 1065 C CA . VAL A 1 136 ? 1.414 -38.719 -4.492 1 98.31 136 VAL A CA 1
ATOM 1066 C C . VAL A 1 136 ? 0.439 -39.062 -5.613 1 98.31 136 VAL A C 1
ATOM 1068 O O . VAL A 1 136 ? -0.76 -38.812 -5.508 1 98.31 136 VAL A O 1
ATOM 1071 N N . VAL A 1 137 ? 0.924 -39.656 -6.664 1 98.44 137 VAL A N 1
ATOM 1072 C CA . VAL A 1 137 ? 0.114 -40.031 -7.82 1 98.44 137 VAL A CA 1
ATOM 1073 C C . VAL A 1 137 ? -0.989 -41 -7.398 1 98.44 137 VAL A C 1
ATOM 1075 O O . VAL A 1 137 ? -2.137 -40.844 -7.828 1 98.44 137 VAL A O 1
ATOM 1078 N N . GLU A 1 138 ? -0.611 -41.938 -6.555 1 98.31 138 GLU A N 1
ATOM 1079 C CA . GLU A 1 138 ? -1.606 -42.875 -6.051 1 98.31 138 GLU A CA 1
ATOM 1080 C C . GLU A 1 138 ? -2.736 -42.156 -5.328 1 98.31 138 GLU A C 1
ATOM 1082 O O . GLU A 1 138 ? -3.908 -42.5 -5.492 1 98.31 138 GLU A O 1
ATOM 1087 N N . HIS A 1 139 ? -2.371 -41.219 -4.523 1 98.31 139 HIS A N 1
ATOM 1088 C CA . HIS A 1 139 ? -3.373 -40.438 -3.803 1 98.31 139 HIS A CA 1
ATOM 1089 C C . HIS A 1 139 ? -4.242 -39.625 -4.766 1 98.31 139 HIS A C 1
ATOM 1091 O O . HIS A 1 139 ? -5.457 -39.531 -4.578 1 98.31 139 HIS A O 1
ATOM 1097 N N . LEU A 1 140 ? -3.65 -39.031 -5.816 1 98.56 140 LEU A N 1
ATOM 1098 C CA . LEU A 1 140 ? -4.41 -38.281 -6.805 1 98.56 140 LEU A CA 1
ATOM 1099 C C . LEU A 1 140 ? -5.398 -39.188 -7.539 1 98.56 140 LEU A C 1
ATOM 1101 O O . LEU A 1 140 ? -6.543 -38.781 -7.781 1 98.56 140 LEU A O 1
ATOM 1105 N N . GLU A 1 141 ? -4.965 -40.375 -7.852 1 98.44 141 GLU A N 1
ATOM 1106 C CA . GLU A 1 141 ? -5.805 -41.312 -8.57 1 98.44 141 GLU A CA 1
ATOM 1107 C C . GLU A 1 141 ? -6.992 -41.75 -7.719 1 98.44 141 GLU A C 1
ATOM 1109 O O . GLU A 1 141 ? -8.078 -42.031 -8.242 1 98.44 141 GLU A O 1
ATOM 1114 N N . SER A 1 142 ? -6.777 -41.781 -6.445 1 97.5 142 SER A N 1
ATOM 1115 C CA . SER A 1 142 ? -7.816 -42.25 -5.535 1 97.5 142 SER A CA 1
ATOM 1116 C C . SER A 1 142 ? -8.742 -41.125 -5.113 1 97.5 142 SER A C 1
ATOM 1118 O O . SER A 1 142 ? -9.812 -41.344 -4.555 1 97.5 142 SER A O 1
ATOM 1120 N N . MET A 1 143 ? -8.359 -39.906 -5.418 1 97.12 143 MET A N 1
ATOM 1121 C CA . MET A 1 143 ? -9.117 -38.75 -4.988 1 97.12 143 MET A CA 1
ATOM 1122 C C . MET A 1 143 ? -10.453 -38.656 -5.723 1 97.12 143 MET A C 1
ATOM 1124 O O . MET A 1 143 ? -10.531 -38.969 -6.91 1 97.12 143 MET A O 1
ATOM 1128 N N . GLU A 1 144 ? -11.5 -38.219 -4.984 1 96.69 144 GLU A N 1
ATOM 1129 C CA . GLU A 1 144 ? -12.781 -37.844 -5.582 1 96.69 144 GLU A CA 1
ATOM 1130 C C . GLU A 1 144 ? -12.938 -36.312 -5.633 1 96.69 144 GLU A C 1
ATOM 1132 O O . GLU A 1 144 ? -12.445 -35.625 -4.758 1 96.69 144 GLU A O 1
ATOM 1137 N N . PRO A 1 145 ? -13.625 -35.844 -6.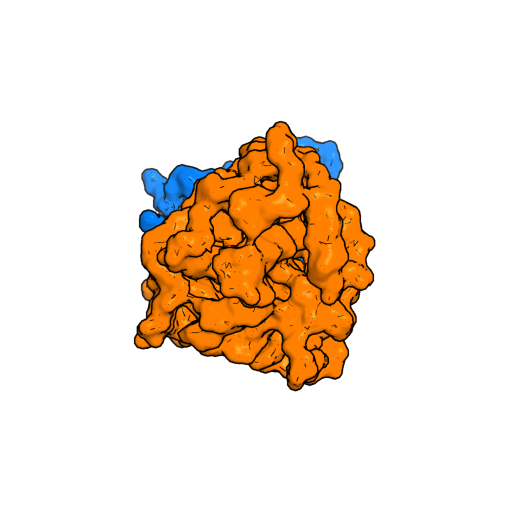664 1 98 145 PRO A N 1
ATOM 1138 C CA . PRO A 1 145 ? -13.805 -34.406 -6.766 1 98 145 PRO A CA 1
ATOM 1139 C C . PRO A 1 145 ? -14.578 -33.812 -5.582 1 98 145 PRO A C 1
ATOM 1141 O O . PRO A 1 145 ? -15.562 -34.406 -5.133 1 98 145 PRO A O 1
ATOM 1144 N N . ASN A 1 146 ? -14.078 -32.719 -5.016 1 98 146 ASN A N 1
ATOM 1145 C CA . ASN A 1 146 ? -14.773 -31.969 -3.99 1 98 146 ASN A CA 1
ATOM 1146 C C . ASN A 1 146 ? -15.938 -31.172 -4.578 1 98 146 ASN A C 1
ATOM 1148 O O . ASN A 1 146 ? -16.906 -30.859 -3.881 1 98 146 ASN A O 1
ATOM 1152 N N . PHE A 1 147 ? -15.828 -30.781 -5.848 1 97.75 147 PHE A N 1
ATOM 1153 C CA . PHE A 1 147 ? -16.812 -30.078 -6.656 1 97.75 147 PHE A CA 1
ATOM 1154 C C . PHE A 1 147 ? -16.938 -30.719 -8.031 1 97.75 147 PHE A C 1
ATOM 1156 O O . PHE A 1 147 ? -15.977 -31.312 -8.539 1 97.75 147 PHE A O 1
ATOM 1163 N N . ALA A 1 148 ? -18.156 -30.578 -8.641 1 97.38 148 ALA A N 1
ATOM 1164 C CA . ALA A 1 148 ? -18.281 -31.031 -10.023 1 97.38 148 ALA A CA 1
ATOM 1165 C C . ALA A 1 148 ? -17.328 -30.281 -10.938 1 97.38 148 ALA A C 1
ATOM 1167 O O . ALA A 1 148 ? -17.188 -29.062 -10.828 1 97.38 148 ALA A O 1
ATOM 1168 N N . PRO A 1 149 ? -16.641 -31.047 -11.805 1 97.31 149 PRO A N 1
ATOM 1169 C CA . PRO A 1 149 ? -15.688 -30.375 -12.688 1 97.31 149 PRO A CA 1
ATOM 1170 C C . PRO A 1 149 ? -16.312 -29.234 -13.484 1 97.31 149 PRO A C 1
ATOM 1172 O O . PRO A 1 149 ? -17.375 -29.406 -14.094 1 97.31 149 PRO A O 1
ATOM 1175 N N . GLY A 1 150 ? -15.664 -28.094 -13.422 1 96.88 150 GLY A N 1
ATOM 1176 C CA . GLY A 1 150 ? -16.094 -26.938 -14.188 1 96.88 150 GLY A CA 1
ATOM 1177 C C . GLY A 1 150 ? -17.078 -26.062 -13.445 1 96.88 150 GLY A C 1
ATOM 1178 O O . GLY A 1 150 ? -17.391 -24.953 -13.883 1 96.88 150 GLY A O 1
ATOM 1179 N N . GLU A 1 151 ? -17.484 -26.5 -12.32 1 95.94 151 GLU A N 1
ATOM 1180 C CA . GLU A 1 151 ? -18.609 -25.812 -11.672 1 95.94 151 GLU A CA 1
ATOM 1181 C C . GLU A 1 151 ? -18.109 -24.719 -10.727 1 95.94 151 GLU A C 1
ATOM 1183 O O . GLU A 1 151 ? -18.641 -23.609 -10.719 1 95.94 151 GLU A O 1
ATOM 1188 N N . THR A 1 152 ? -17.172 -25.094 -9.906 1 97.25 152 THR A N 1
ATOM 1189 C CA . THR A 1 152 ? -16.719 -24.172 -8.852 1 97.25 152 THR A CA 1
ATOM 1190 C C . THR A 1 152 ? -15.227 -23.875 -9 1 97.25 152 THR A C 1
ATOM 1192 O O . THR A 1 152 ? -14.391 -24.781 -8.898 1 97.25 152 THR A O 1
ATOM 1195 N N . PRO A 1 153 ? -14.961 -22.609 -9.336 1 98.25 153 PRO A N 1
ATOM 1196 C CA . PRO A 1 153 ? -13.547 -22.25 -9.211 1 98.25 153 PRO A CA 1
ATOM 1197 C C . PRO A 1 153 ? -13.039 -22.391 -7.777 1 98.25 153 PRO A C 1
ATOM 1199 O O . PRO A 1 153 ? -13.602 -21.797 -6.859 1 98.25 153 PRO A O 1
ATOM 1202 N N . ALA A 1 154 ? -12.102 -23.203 -7.582 1 97.62 154 ALA A N 1
ATOM 1203 C CA . ALA A 1 154 ? -11.492 -23.469 -6.281 1 97.62 154 ALA A CA 1
ATOM 1204 C C . ALA A 1 154 ? -9.984 -23.688 -6.418 1 97.62 154 ALA A C 1
ATOM 1206 O O . ALA A 1 154 ? -9.555 -24.656 -7.039 1 97.62 154 ALA A O 1
ATOM 1207 N N . TYR A 1 155 ? -9.281 -22.844 -5.848 1 96.62 155 TYR A N 1
ATOM 1208 C CA . TYR A 1 155 ? -7.824 -22.828 -5.949 1 96.62 155 TYR A CA 1
ATOM 1209 C C . TYR A 1 155 ? -7.242 -24.172 -5.5 1 96.62 155 TYR A C 1
ATOM 1211 O O . TYR A 1 155 ? -7.551 -24.656 -4.406 1 96.62 155 TYR A O 1
ATOM 1219 N N . HIS A 1 156 ? -6.535 -24.812 -6.402 1 97.62 156 HIS A N 1
ATOM 1220 C CA . HIS A 1 156 ? -5.77 -26.016 -6.098 1 97.62 156 HIS A CA 1
ATOM 1221 C C . HIS A 1 156 ? -4.391 -25.672 -5.547 1 97.62 156 HIS A C 1
ATOM 1223 O O . HIS A 1 156 ? -3.42 -25.562 -6.305 1 97.62 156 HIS A O 1
ATOM 1229 N N . ALA A 1 157 ? -4.242 -25.609 -4.258 1 95.12 157 ALA A N 1
ATOM 1230 C CA . ALA A 1 157 ? -3.037 -25.062 -3.627 1 95.12 157 ALA A CA 1
ATOM 1231 C C . ALA A 1 157 ? -1.845 -25.984 -3.848 1 95.12 157 ALA A C 1
ATOM 1233 O O . ALA A 1 157 ? -0.757 -25.531 -4.211 1 95.12 157 ALA A O 1
ATOM 1234 N N . LEU A 1 158 ? -2.057 -27.266 -3.658 1 96.56 158 LEU A N 1
ATOM 1235 C CA . LEU A 1 158 ? -0.969 -28.219 -3.834 1 96.56 158 LEU A CA 1
ATOM 1236 C C . LEU A 1 158 ? -1.252 -29.156 -5.004 1 96.56 158 LEU A C 1
ATOM 1238 O O . LEU A 1 158 ? -0.378 -29.391 -5.844 1 96.56 158 LEU A O 1
ATOM 1242 N N . THR A 1 159 ? -2.504 -29.609 -5.109 1 98.44 159 THR A N 1
ATOM 1243 C CA . THR A 1 159 ? -2.84 -30.641 -6.082 1 98.44 159 THR A CA 1
ATOM 1244 C C . THR A 1 159 ? -2.594 -30.141 -7.504 1 98.44 159 THR A C 1
ATOM 1246 O O . THR A 1 159 ? -2.246 -30.922 -8.391 1 98.44 159 THR A O 1
ATOM 1249 N N . PHE A 1 160 ? -2.727 -28.828 -7.723 1 98.69 160 PHE A N 1
ATOM 1250 C CA . PHE A 1 160 ? -2.445 -28.25 -9.031 1 98.69 160 PHE A CA 1
ATOM 1251 C C . PHE A 1 160 ? -1.112 -28.766 -9.57 1 98.69 160 PHE A C 1
ATOM 1253 O O . PHE A 1 160 ? -1.032 -29.219 -10.711 1 98.69 160 PHE A O 1
ATOM 1260 N N . GLY A 1 161 ? -0.118 -28.625 -8.75 1 98.75 161 GLY A N 1
ATOM 1261 C CA . GLY A 1 161 ? 1.24 -28.922 -9.172 1 98.75 161 GLY A CA 1
ATOM 1262 C C . GLY A 1 161 ? 1.429 -30.375 -9.57 1 98.75 161 GLY A C 1
ATOM 1263 O O . GLY A 1 161 ? 2.086 -30.672 -10.57 1 98.75 161 GLY A O 1
ATOM 1264 N N . TRP A 1 162 ? 0.854 -31.281 -8.82 1 98.75 162 TRP A N 1
ATOM 1265 C CA . TRP A 1 162 ? 1.053 -32.688 -9.086 1 98.75 162 TRP A CA 1
ATOM 1266 C C . TRP A 1 162 ? 0.195 -33.156 -10.258 1 98.75 162 TRP A C 1
ATOM 1268 O O . TRP A 1 162 ? 0.601 -34.031 -11.023 1 98.75 162 TRP A O 1
ATOM 1278 N N . LEU A 1 163 ? -0.966 -32.562 -10.391 1 98.88 163 LEU A N 1
ATOM 1279 C CA . LEU A 1 163 ? -1.777 -32.844 -11.562 1 98.88 163 LEU A CA 1
ATOM 1280 C C . LEU A 1 163 ? -1.063 -32.406 -12.844 1 98.88 163 LEU A C 1
ATOM 1282 O O . LEU A 1 163 ? -0.913 -33.188 -13.773 1 98.88 163 LEU A O 1
ATOM 1286 N N . VAL A 1 164 ? -0.567 -31.172 -12.828 1 98.94 164 VAL A N 1
ATOM 1287 C CA . VAL A 1 164 ? 0.146 -30.641 -13.984 1 98.94 164 VAL A CA 1
ATOM 1288 C C . VAL A 1 164 ? 1.447 -31.406 -14.188 1 98.94 164 VAL A C 1
ATOM 1290 O O . VAL A 1 164 ? 1.783 -31.781 -15.32 1 98.94 164 VAL A O 1
ATOM 1293 N N . GLY A 1 165 ? 2.16 -31.672 -13.102 1 98.88 165 GLY A N 1
ATOM 1294 C CA . GLY A 1 165 ? 3.426 -32.375 -13.188 1 98.88 165 GLY A CA 1
ATOM 1295 C C . GLY A 1 165 ? 3.291 -33.75 -13.781 1 98.88 165 GLY A C 1
ATOM 1296 O O . GLY A 1 165 ? 4.125 -34.188 -14.594 1 98.88 165 GLY A O 1
ATOM 1297 N N . GLU A 1 166 ? 2.256 -34.531 -13.383 1 98.88 166 GLU A N 1
ATOM 1298 C CA . GLU A 1 166 ? 2.061 -35.875 -13.906 1 98.88 166 GLU A CA 1
ATOM 1299 C C . GLU A 1 166 ? 1.645 -35.844 -15.375 1 98.88 166 GLU A C 1
ATOM 1301 O O . GLU A 1 166 ? 2.074 -36.688 -16.172 1 98.88 166 GLU A O 1
ATOM 1306 N N . LEU A 1 167 ? 0.813 -34.875 -15.742 1 98.94 167 LEU A N 1
ATOM 1307 C CA . LEU A 1 167 ? 0.462 -34.719 -17.141 1 98.94 167 LEU A CA 1
ATOM 1308 C C . LEU A 1 167 ? 1.704 -34.438 -17.984 1 98.94 167 LEU A C 1
ATOM 1310 O O . LEU A 1 167 ? 1.852 -34.969 -19.078 1 98.94 167 LEU A O 1
ATOM 1314 N N . VAL A 1 168 ? 2.605 -33.562 -17.484 1 98.88 168 VAL A N 1
ATOM 1315 C CA . VAL A 1 168 ? 3.855 -33.281 -18.188 1 98.88 168 VAL A CA 1
ATOM 1316 C C . VAL A 1 168 ? 4.68 -34.562 -18.328 1 98.88 168 VAL A C 1
ATOM 1318 O O . VAL A 1 168 ? 5.195 -34.844 -19.406 1 98.88 168 VAL A O 1
ATOM 1321 N N . ARG A 1 169 ? 4.785 -35.281 -17.234 1 98.62 169 ARG A N 1
ATOM 1322 C CA . ARG A 1 169 ? 5.555 -36.531 -17.25 1 98.62 169 ARG A CA 1
ATOM 1323 C C . ARG A 1 169 ? 4.992 -37.5 -18.281 1 98.62 169 ARG A C 1
ATOM 1325 O O . ARG A 1 169 ? 5.742 -38.094 -19.047 1 98.62 169 ARG A O 1
ATOM 1332 N N . ARG A 1 170 ? 3.695 -37.656 -18.328 1 98.38 170 ARG A N 1
ATOM 1333 C CA . ARG A 1 170 ? 3.035 -38.594 -19.25 1 98.38 170 ARG A CA 1
ATOM 1334 C C . ARG A 1 170 ? 3.203 -38.125 -20.703 1 98.38 170 ARG A C 1
ATOM 1336 O O . ARG A 1 170 ? 3.389 -38.969 -21.594 1 98.38 170 ARG A O 1
ATOM 1343 N N . ALA A 1 171 ? 3.127 -36.875 -20.922 1 98.25 171 ALA A N 1
ATOM 1344 C CA . ALA A 1 171 ? 3.127 -36.344 -22.281 1 98.25 171 ALA A CA 1
ATOM 1345 C C . ALA A 1 171 ? 4.547 -36.219 -22.828 1 98.25 171 ALA A C 1
ATOM 1347 O O . ALA A 1 171 ? 4.766 -36.344 -24.047 1 98.25 171 ALA A O 1
ATOM 1348 N N . SER A 1 172 ? 5.527 -35.938 -21.984 1 97.69 172 SER A N 1
ATOM 1349 C CA . SER A 1 172 ? 6.883 -35.688 -22.453 1 97.69 172 SER A CA 1
ATOM 1350 C C . SER A 1 172 ? 7.809 -36.844 -22.172 1 97.69 172 SER A C 1
ATOM 1352 O O . SER A 1 172 ? 8.883 -36.969 -22.766 1 97.69 172 SER A O 1
ATOM 1354 N N . GLY A 1 173 ? 7.469 -37.625 -21.141 1 97.75 173 GLY A N 1
ATOM 1355 C CA . GLY A 1 173 ? 8.32 -38.719 -20.719 1 97.75 173 GLY A CA 1
ATOM 1356 C C . GLY A 1 173 ? 9.375 -38.312 -19.703 1 97.75 173 GLY A C 1
ATOM 1357 O O . GLY A 1 173 ? 10.219 -39.125 -19.312 1 97.75 173 GLY A O 1
ATOM 1358 N N . THR A 1 174 ? 9.312 -37.125 -19.359 1 97.69 174 THR A N 1
ATOM 1359 C CA . THR A 1 174 ? 10.328 -36.594 -18.469 1 97.69 174 THR A CA 1
ATOM 1360 C C . THR A 1 174 ? 9.688 -36 -17.203 1 97.69 174 THR A C 1
ATOM 1362 O O . THR A 1 174 ? 8.633 -35.375 -17.266 1 97.69 174 THR A O 1
ATOM 1365 N N . PRO A 1 175 ? 10.352 -36.219 -16.016 1 98.25 175 PRO A N 1
ATOM 1366 C CA . PRO A 1 175 ? 9.828 -35.625 -14.797 1 98.25 175 PRO A CA 1
ATOM 1367 C C . PRO A 1 175 ? 9.727 -34.094 -14.891 1 98.25 175 PRO A C 1
ATOM 1369 O O . PRO A 1 175 ? 10.523 -33.469 -15.586 1 98.25 175 PRO A O 1
ATOM 1372 N N . ILE A 1 176 ? 8.82 -33.531 -14.172 1 98.56 176 ILE A N 1
ATOM 1373 C CA . ILE A 1 176 ? 8.453 -32.125 -14.32 1 98.56 176 ILE A CA 1
ATOM 1374 C C . ILE A 1 176 ? 9.664 -31.25 -14.016 1 98.56 176 ILE A C 1
ATOM 1376 O O . ILE A 1 176 ? 9.859 -30.219 -14.648 1 98.56 176 ILE A O 1
ATOM 1380 N N . GLU A 1 177 ? 10.508 -31.594 -12.984 1 98.38 177 GLU A N 1
ATOM 1381 C CA . GLU A 1 177 ? 11.648 -30.75 -12.617 1 98.38 177 GLU A CA 1
ATOM 1382 C C . GLU A 1 177 ? 12.703 -30.734 -13.719 1 98.38 177 GLU A C 1
ATOM 1384 O O . GLU A 1 177 ? 13.398 -29.734 -13.891 1 98.38 177 GLU A O 1
ATOM 1389 N N . GLU A 1 178 ? 12.781 -31.812 -14.492 1 98.38 178 GLU A N 1
ATOM 1390 C CA . GLU A 1 178 ? 13.688 -31.859 -15.641 1 98.38 178 GLU A CA 1
ATOM 1391 C C . GLU A 1 178 ? 13.062 -31.172 -16.859 1 98.38 178 GLU A C 1
ATOM 1393 O O . GLU A 1 178 ? 13.742 -30.438 -17.578 1 98.38 178 GLU A O 1
ATOM 1398 N N . ALA A 1 179 ? 11.812 -31.453 -17.109 1 98.75 179 ALA A N 1
ATOM 1399 C CA . ALA A 1 179 ? 11.109 -30.875 -18.25 1 98.75 179 ALA A CA 1
ATOM 1400 C C . ALA A 1 179 ? 11.117 -29.359 -18.188 1 98.75 179 ALA A C 1
ATOM 1402 O O . ALA A 1 179 ? 11.352 -28.688 -19.203 1 98.75 179 ALA A O 1
ATOM 1403 N N . VAL A 1 180 ? 10.852 -28.812 -17.016 1 98.81 180 VAL A N 1
ATOM 1404 C CA . VAL A 1 180 ? 10.797 -27.359 -16.875 1 98.81 180 VAL A CA 1
ATOM 1405 C C . VAL A 1 180 ? 12.188 -26.766 -17.094 1 98.81 180 VAL A C 1
ATOM 1407 O O . VAL A 1 180 ? 12.32 -25.688 -17.672 1 98.81 180 VAL A O 1
ATOM 1410 N N . ALA A 1 181 ? 13.211 -27.391 -16.547 1 98.44 181 ALA A N 1
ATOM 1411 C CA . ALA A 1 181 ? 14.586 -26.922 -16.766 1 98.44 181 ALA A CA 1
ATOM 1412 C C . ALA A 1 181 ? 14.922 -26.875 -18.25 1 98.44 181 ALA A C 1
ATOM 1414 O O . ALA A 1 181 ? 15.445 -25.875 -18.734 1 98.44 181 ALA A O 1
ATOM 1415 N N . GLU A 1 182 ? 14.578 -27.891 -18.938 1 98.31 182 GLU A N 1
ATOM 1416 C CA . GLU A 1 182 ? 14.922 -28.016 -20.359 1 98.31 182 GLU A CA 1
ATOM 1417 C C . GLU A 1 182 ? 14.109 -27.047 -21.219 1 98.31 182 GLU A C 1
ATOM 1419 O O . GLU A 1 182 ? 14.641 -26.469 -22.156 1 98.31 182 GLU A O 1
ATOM 1424 N N . ARG A 1 183 ? 12.922 -26.859 -20.891 1 98.44 183 ARG A N 1
ATOM 1425 C CA . ARG A 1 183 ? 11.992 -26.203 -21.812 1 98.44 183 ARG A CA 1
ATOM 1426 C C . ARG A 1 183 ? 11.82 -24.734 -21.453 1 98.44 183 ARG A C 1
ATOM 1428 O O . ARG A 1 183 ? 11.453 -23.922 -22.297 1 98.44 183 ARG A O 1
ATOM 1435 N N . VAL A 1 184 ? 12.055 -24.359 -20.203 1 98.81 184 VAL A N 1
ATOM 1436 C CA . VAL A 1 184 ? 11.727 -23 -19.766 1 98.81 184 VAL A CA 1
ATOM 1437 C C . VAL A 1 184 ? 12.953 -22.344 -19.125 1 98.81 184 VAL A C 1
ATOM 1439 O O . VAL A 1 184 ? 13.461 -21.344 -19.641 1 98.81 184 VAL A O 1
ATOM 1442 N N . PHE A 1 185 ? 13.57 -22.984 -18.094 1 98.75 185 PHE A N 1
ATOM 1443 C CA . PHE A 1 185 ? 14.602 -22.312 -17.297 1 98.75 185 PHE A CA 1
ATOM 1444 C C . PHE A 1 185 ? 15.883 -22.156 -18.109 1 98.75 185 PHE A C 1
ATOM 1446 O O . PHE A 1 185 ? 16.438 -21.062 -18.188 1 98.75 185 PHE A O 1
ATOM 1453 N N . ASP A 1 186 ? 16.328 -23.219 -18.781 1 98.56 186 ASP A N 1
ATOM 1454 C CA . ASP A 1 186 ? 17.594 -23.156 -19.516 1 98.56 186 ASP A CA 1
ATOM 1455 C C . ASP A 1 186 ? 17.5 -22.188 -20.688 1 98.56 186 ASP A C 1
ATOM 1457 O O . ASP A 1 186 ? 18.359 -21.312 -20.844 1 98.56 186 ASP A O 1
ATOM 1461 N N . PRO A 1 187 ? 16.484 -22.297 -21.469 1 98.69 187 PRO A N 1
ATOM 1462 C CA . PRO A 1 187 ? 16.375 -21.359 -22.578 1 98.69 187 PRO A CA 1
ATOM 1463 C C . PRO A 1 187 ? 16.359 -19.906 -22.125 1 98.69 187 PRO A C 1
ATOM 1465 O O . PRO A 1 187 ? 16.859 -19.016 -22.828 1 98.69 187 PRO A O 1
ATOM 1468 N N . LEU A 1 188 ? 15.812 -19.609 -20.984 1 98.75 188 LEU A N 1
ATOM 1469 C CA . LEU A 1 188 ? 15.664 -18.234 -20.516 1 98.75 188 LEU A CA 1
ATOM 1470 C C . LEU A 1 188 ? 16.844 -17.812 -19.656 1 98.75 188 LEU A C 1
ATOM 1472 O O . LEU A 1 188 ? 16.891 -16.688 -19.156 1 98.75 188 LEU A O 1
ATOM 1476 N N . GLY A 1 189 ? 17.766 -18.688 -19.469 1 98.38 189 GLY A N 1
ATOM 1477 C CA . GLY A 1 189 ? 18.922 -18.391 -18.625 1 98.38 189 GLY A CA 1
ATOM 1478 C C . GLY A 1 189 ? 18.562 -18.234 -17.172 1 98.38 189 GLY A C 1
ATOM 1479 O O . GLY A 1 189 ? 19.156 -17.406 -16.469 1 98.38 189 GLY A O 1
ATOM 1480 N N . MET A 1 190 ? 17.547 -18.922 -16.719 1 98.56 190 MET A N 1
ATOM 1481 C CA . MET A 1 190 ? 17.156 -18.938 -15.305 1 98.56 190 MET A CA 1
ATOM 1482 C C . MET A 1 190 ? 17.969 -19.953 -14.523 1 98.56 190 MET A C 1
ATOM 1484 O O . MET A 1 190 ? 17.422 -20.906 -13.977 1 98.56 190 MET A O 1
ATOM 1488 N N . ASP A 1 191 ? 19.188 -19.672 -14.289 1 96.44 191 ASP A N 1
ATOM 1489 C CA . ASP A 1 191 ? 20.188 -20.641 -13.844 1 96.44 191 ASP A CA 1
ATOM 1490 C C . ASP A 1 191 ? 20.047 -20.906 -12.344 1 96.44 191 ASP A C 1
ATOM 1492 O O . ASP A 1 191 ? 20.594 -21.891 -11.836 1 96.44 191 ASP A O 1
ATOM 1496 N N . ASP A 1 192 ? 19.375 -20.062 -11.656 1 97.5 192 ASP A N 1
ATOM 1497 C CA . ASP A 1 192 ? 19.281 -20.203 -10.203 1 97.5 192 ASP A CA 1
ATOM 1498 C C . ASP A 1 192 ? 17.922 -20.719 -9.781 1 97.5 192 ASP A C 1
ATOM 1500 O O . ASP A 1 192 ? 17.531 -20.594 -8.609 1 97.5 192 ASP A O 1
ATOM 1504 N N . THR A 1 193 ? 17.156 -21.219 -10.742 1 98.44 193 THR A N 1
ATOM 1505 C CA . THR A 1 193 ? 15.781 -21.594 -10.43 1 98.44 193 THR A CA 1
ATOM 1506 C C . THR A 1 193 ? 15.539 -23.062 -10.742 1 98.44 193 THR A C 1
ATOM 1508 O O . THR A 1 193 ? 16.016 -23.578 -11.75 1 98.44 193 THR A O 1
ATOM 1511 N N . GLY A 1 194 ? 14.812 -23.75 -9.898 1 98.5 194 GLY A N 1
ATOM 1512 C CA . GLY A 1 194 ? 14.352 -25.109 -10.078 1 98.5 194 GLY A CA 1
ATOM 1513 C C . GLY A 1 194 ? 13.094 -25.422 -9.297 1 98.5 194 GLY A C 1
ATOM 1514 O O . GLY A 1 194 ? 12.656 -24.625 -8.461 1 98.5 194 GLY A O 1
ATOM 1515 N N . ILE A 1 195 ? 12.453 -26.5 -9.656 1 98.69 195 ILE A N 1
ATOM 1516 C CA . ILE A 1 195 ? 11.422 -27.078 -8.797 1 98.69 195 ILE A CA 1
ATOM 1517 C C . ILE A 1 195 ? 12.031 -28.172 -7.914 1 98.69 195 ILE A C 1
ATOM 1519 O O . ILE A 1 195 ? 12.234 -29.297 -8.367 1 98.69 195 ILE A O 1
ATOM 1523 N N . GLY A 1 196 ? 12.25 -27.75 -6.688 1 98.12 196 GLY A N 1
ATOM 1524 C CA . GLY A 1 196 ? 13.078 -28.562 -5.809 1 98.12 196 GLY A CA 1
ATOM 1525 C C . GLY A 1 196 ? 14.562 -28.422 -6.082 1 98.12 196 GLY A C 1
ATOM 1526 O O . GLY A 1 196 ? 14.961 -28.094 -7.199 1 98.12 196 GLY A O 1
ATOM 1527 N N . LEU A 1 197 ? 15.391 -28.703 -5.055 1 97.56 197 LEU A N 1
ATOM 1528 C CA . LEU A 1 197 ? 16.844 -28.734 -5.215 1 97.56 197 LEU A CA 1
ATOM 1529 C C . LEU A 1 197 ? 17.281 -30.031 -5.879 1 97.56 197 LEU A C 1
ATOM 1531 O O . LEU A 1 197 ? 16.75 -31.094 -5.574 1 97.56 197 LEU A O 1
ATOM 1535 N N . ARG A 1 198 ? 18.203 -29.828 -6.797 1 93.38 198 ARG A N 1
ATOM 1536 C CA . ARG A 1 198 ? 18.812 -31.016 -7.375 1 93.38 198 ARG A CA 1
ATOM 1537 C C . ARG A 1 198 ? 19.797 -31.672 -6.398 1 93.38 198 ARG A C 1
ATOM 1539 O O . ARG A 1 198 ? 20.203 -31.031 -5.422 1 93.38 198 ARG A O 1
ATOM 1546 N N . ASP A 1 199 ? 20.125 -32.938 -6.727 1 90.62 199 ASP A N 1
ATOM 1547 C CA . ASP A 1 199 ? 20.922 -33.75 -5.812 1 90.62 199 ASP A CA 1
ATOM 1548 C C . ASP A 1 199 ? 22.312 -33.125 -5.602 1 90.62 199 ASP A C 1
ATOM 1550 O O . ASP A 1 199 ? 22.875 -33.219 -4.512 1 90.62 199 ASP A O 1
ATOM 1554 N N . ASP A 1 200 ? 22.781 -32.469 -6.562 1 92.88 200 ASP A N 1
ATOM 1555 C CA . ASP A 1 200 ? 24.156 -31.969 -6.5 1 92.88 200 ASP A CA 1
ATOM 1556 C C . ASP A 1 200 ? 24.172 -30.531 -5.953 1 92.88 200 ASP A C 1
ATOM 1558 O O . ASP A 1 200 ? 25.25 -29.953 -5.793 1 92.88 200 ASP A O 1
ATOM 1562 N N . GLU A 1 201 ? 23.062 -30.016 -5.625 1 95.19 201 GLU A N 1
ATOM 1563 C CA . GLU A 1 201 ? 22.984 -28.641 -5.137 1 95.19 201 GLU A CA 1
ATOM 1564 C C . GLU A 1 201 ? 23.031 -28.594 -3.611 1 95.19 201 GLU A C 1
ATOM 1566 O O . GLU A 1 201 ? 22.453 -29.453 -2.943 1 95.19 201 GLU A O 1
ATOM 1571 N N . ASP A 1 202 ? 23.75 -27.625 -3.105 1 95.62 202 ASP A N 1
ATOM 1572 C CA . ASP A 1 202 ? 23.672 -27.344 -1.674 1 95.62 202 ASP A CA 1
ATOM 1573 C C . ASP A 1 202 ? 22.344 -26.703 -1.308 1 95.62 202 ASP A C 1
ATOM 1575 O O . ASP A 1 202 ? 21.734 -26 -2.121 1 95.62 202 ASP A O 1
ATOM 1579 N N . ASP A 1 203 ? 21.906 -26.984 -0.11 1 96.81 203 ASP A N 1
ATOM 1580 C CA . ASP A 1 203 ? 20.719 -26.312 0.387 1 96.81 203 ASP A CA 1
ATOM 1581 C C . ASP A 1 203 ? 21.047 -24.938 0.946 1 96.81 203 ASP A C 1
ATOM 1583 O O . ASP A 1 203 ? 21.25 -24.781 2.154 1 96.81 203 ASP A O 1
ATOM 1587 N N . ASP A 1 204 ? 21.031 -23.922 0.149 1 95.06 204 ASP A N 1
ATOM 1588 C CA . ASP A 1 204 ? 21.359 -22.547 0.514 1 95.06 204 ASP A CA 1
ATOM 1589 C C . ASP A 1 204 ? 20.125 -21.656 0.442 1 95.06 204 ASP A C 1
ATOM 1591 O O . ASP A 1 204 ? 20.234 -20.453 0.238 1 95.06 204 ASP A O 1
ATOM 1595 N N . VAL A 1 205 ? 18.969 -22.281 0.577 1 97.31 205 VAL A N 1
ATOM 1596 C CA . VAL A 1 205 ? 17.703 -21.562 0.472 1 97.31 205 VAL A CA 1
ATOM 1597 C C . VAL A 1 205 ? 17.531 -20.641 1.679 1 97.31 205 VAL A C 1
ATOM 1599 O O . VAL A 1 205 ? 17.781 -21.047 2.816 1 97.31 205 VAL A O 1
ATOM 1602 N N . ALA A 1 206 ? 17.188 -19.344 1.441 1 97.31 206 ALA A N 1
ATOM 1603 C CA . ALA A 1 206 ? 16.938 -18.406 2.533 1 97.31 206 ALA A CA 1
ATOM 1604 C C . ALA A 1 206 ? 15.906 -18.953 3.512 1 97.31 206 ALA A C 1
ATOM 1606 O O . ALA A 1 206 ? 14.93 -19.578 3.104 1 97.31 206 ALA A O 1
ATOM 1607 N N . THR A 1 207 ? 16.109 -18.703 4.777 1 96.12 207 THR A N 1
ATOM 1608 C CA . THR A 1 207 ? 15.211 -19.188 5.82 1 96.12 207 THR A CA 1
ATOM 1609 C C . THR A 1 207 ? 13.914 -18.391 5.852 1 96.12 207 THR A C 1
ATOM 1611 O O . THR A 1 207 ? 13.953 -17.156 5.918 1 96.12 207 THR A O 1
ATOM 1614 N N . LEU A 1 208 ? 12.805 -19.094 5.863 1 94.19 208 LEU A N 1
ATOM 1615 C CA . LEU A 1 208 ? 11.508 -18.453 6.012 1 94.19 208 LEU A CA 1
ATOM 1616 C C . LEU A 1 208 ? 11.211 -18.156 7.48 1 94.19 208 LEU A C 1
ATOM 1618 O O . LEU A 1 208 ? 11.398 -19.016 8.344 1 94.19 208 LEU A O 1
ATOM 1622 N N . VAL A 1 209 ? 10.789 -16.969 7.727 1 92.25 209 VAL A N 1
ATOM 1623 C CA . VAL A 1 209 ? 10.391 -16.578 9.078 1 92.25 209 VAL A CA 1
ATOM 1624 C C . VAL A 1 209 ? 8.93 -16.125 9.078 1 92.25 209 VAL A C 1
ATOM 1626 O O . VAL A 1 209 ? 8.531 -15.289 8.266 1 92.25 209 VAL A O 1
ATOM 1629 N N . ALA A 1 210 ? 8.109 -16.641 9.938 1 88 210 ALA A N 1
ATOM 1630 C CA . ALA A 1 210 ? 6.723 -16.219 10.102 1 88 210 ALA A CA 1
ATOM 1631 C C . ALA A 1 210 ? 6.602 -15.102 11.141 1 88 210 ALA A C 1
ATOM 1633 O O . ALA A 1 210 ? 7.285 -15.125 12.164 1 88 210 ALA A O 1
ATOM 1634 N N . PHE A 1 211 ? 5.723 -14.156 10.828 1 85.62 211 PHE A N 1
ATOM 1635 C CA . PHE A 1 211 ? 5.453 -13.07 11.758 1 85.62 211 PHE A CA 1
ATOM 1636 C C . PHE A 1 211 ? 4.016 -13.133 12.273 1 85.62 211 PHE A C 1
ATOM 1638 O O . PHE A 1 211 ? 3.15 -13.734 11.625 1 85.62 211 PHE A O 1
ATOM 1645 N N . GLU A 1 212 ? 3.754 -12.438 13.367 1 80.94 212 GLU A N 1
ATOM 1646 C CA . GLU A 1 212 ? 2.418 -12.438 13.953 1 80.94 212 GLU A CA 1
ATOM 1647 C C . GLU A 1 212 ? 1.44 -11.641 13.094 1 80.94 212 GLU A C 1
ATOM 1649 O O . GLU A 1 212 ? 1.819 -10.648 12.461 1 80.94 212 GLU A O 1
ATOM 1654 N N . GLU A 1 213 ? 0.211 -12.102 13.156 1 74.81 213 GLU A N 1
ATOM 1655 C CA . GLU A 1 213 ? -0.846 -11.43 12.406 1 74.81 213 GLU A CA 1
ATOM 1656 C C . GLU A 1 213 ? -1.147 -10.055 12.992 1 74.81 213 GLU A C 1
ATOM 1658 O O . GLU A 1 213 ? -1.073 -9.859 14.203 1 74.81 213 GLU A O 1
ATOM 1663 N N . PHE A 1 214 ? -1.526 -9.156 12.078 1 71.12 214 PHE A N 1
ATOM 1664 C CA . PHE A 1 214 ? -1.966 -7.84 12.516 1 71.12 214 PHE A CA 1
ATOM 1665 C C . PHE A 1 214 ? -3.295 -7.926 13.25 1 71.12 214 PHE A C 1
ATOM 1667 O O . PHE A 1 214 ? -4.125 -8.781 12.945 1 71.12 214 PHE A O 1
ATOM 1674 N N . ASP A 1 215 ? -3.459 -7.02 14.242 1 73.56 215 ASP A N 1
ATOM 1675 C CA . ASP A 1 215 ? -4.773 -6.863 14.859 1 73.56 215 ASP A CA 1
ATOM 1676 C C . ASP A 1 215 ? -5.801 -6.363 13.844 1 73.56 215 ASP A C 1
ATOM 1678 O O . ASP A 1 215 ? -5.66 -5.266 13.297 1 73.56 215 ASP A O 1
ATOM 1682 N N . ARG A 1 216 ? -7.004 -7.293 13.773 1 71.38 216 ARG A N 1
ATOM 1683 C CA . ARG A 1 216 ? -8.055 -7.02 12.797 1 71.38 216 ARG A CA 1
ATOM 1684 C C . ARG A 1 216 ? -7.473 -6.836 11.398 1 71.38 216 ARG A C 1
ATOM 1686 O O . ARG A 1 216 ? -6.711 -7.684 10.922 1 71.38 216 ARG A O 1
ATOM 1693 N N . CYS A 1 217 ? -7.113 -6.707 10.406 1 73.62 217 CYS A N 1
ATOM 1694 C CA . CYS A 1 217 ? -6.637 -6.484 9.047 1 73.62 217 CYS A CA 1
ATOM 1695 C C . CYS A 1 217 ? -6.57 -7.793 8.273 1 73.62 217 CYS A C 1
ATOM 1697 O O . CYS A 1 217 ? -5.543 -8.117 7.676 1 73.62 217 CYS A O 1
ATOM 1699 N N . ARG A 1 218 ? -7.555 -8.523 8.336 1 73.5 218 ARG A N 1
ATOM 1700 C CA . ARG A 1 218 ? -7.598 -9.797 7.621 1 73.5 218 ARG A CA 1
ATOM 1701 C C . ARG A 1 218 ? -9.008 -10.102 7.137 1 73.5 218 ARG A C 1
ATOM 1703 O O . ARG A 1 218 ? -9.984 -9.539 7.641 1 73.5 218 ARG A O 1
ATOM 1710 N N . ASP A 1 219 ? -8.992 -10.867 6.051 1 69.62 219 ASP A N 1
ATOM 1711 C CA . ASP A 1 219 ? -10.297 -11.391 5.641 1 69.62 219 ASP A CA 1
ATOM 1712 C C . ASP A 1 219 ? -10.844 -12.367 6.672 1 69.62 219 ASP A C 1
ATOM 1714 O O . ASP A 1 219 ? -10.148 -13.305 7.082 1 69.62 219 ASP A O 1
ATOM 1718 N N . PRO A 1 220 ? -12.023 -12 7.113 1 58.88 220 PRO A N 1
ATOM 1719 C CA . PRO A 1 220 ? -12.633 -13.016 7.98 1 58.88 220 PRO A CA 1
ATOM 1720 C C . PRO A 1 220 ? -12.773 -14.375 7.293 1 58.88 220 PRO A C 1
ATOM 1722 O O . PRO A 1 220 ? -13.234 -14.445 6.148 1 58.88 220 PRO A O 1
ATOM 1725 N N . GLY A 1 221 ? -12.172 -15.391 7.77 1 59.59 221 GLY A N 1
ATOM 1726 C CA . GLY A 1 221 ? -12.359 -16.734 7.234 1 59.59 221 GLY A CA 1
ATOM 1727 C C . GLY A 1 221 ? -11.289 -17.109 6.223 1 59.59 221 GLY A C 1
ATOM 1728 O O . GLY A 1 221 ? -11.445 -18.109 5.504 1 59.59 221 GLY A O 1
ATOM 1729 N N . GLU A 1 222 ? -10.328 -16.188 6.074 1 63.44 222 GLU A N 1
ATOM 1730 C CA . GLU A 1 222 ? -9.305 -16.531 5.09 1 63.44 222 GLU A CA 1
ATOM 1731 C C . GLU A 1 222 ? -8.672 -17.891 5.41 1 63.44 222 GLU A C 1
ATOM 1733 O O . GLU A 1 222 ? -8.438 -18.219 6.578 1 63.44 222 GLU A O 1
ATOM 1738 N N . GLY A 1 223 ? -8.688 -18.875 4.324 1 58.53 223 GLY A N 1
ATOM 1739 C CA . GLY A 1 223 ? -8.859 -20.312 4.344 1 58.53 223 GLY A CA 1
ATOM 1740 C C . GLY A 1 223 ? -7.555 -21.078 4.484 1 58.53 223 GLY A C 1
ATOM 1741 O O . GLY A 1 223 ? -7.551 -22.281 4.719 1 58.53 223 GLY A O 1
ATOM 1742 N N . LEU A 1 224 ? -6.324 -20.531 4.172 1 63.72 224 LEU A N 1
ATOM 1743 C CA . LEU A 1 224 ? -5.32 -21.594 4.18 1 63.72 224 LEU A CA 1
ATOM 1744 C C . LEU A 1 224 ? -4.84 -21.875 5.602 1 63.72 224 LEU A C 1
ATOM 1746 O O . LEU A 1 224 ? -3.846 -22.578 5.797 1 63.72 224 LEU A O 1
ATOM 1750 N N . GLY A 1 225 ? -5.664 -21.375 6.496 1 65.88 225 GLY A N 1
ATOM 1751 C CA . GLY A 1 225 ? -5.324 -21.609 7.887 1 65.88 225 GLY A CA 1
ATOM 1752 C C . GLY A 1 225 ? -4.219 -20.703 8.398 1 65.88 225 GLY A C 1
ATOM 1753 O O . GLY A 1 225 ? -4.102 -19.547 7.965 1 65.88 225 GLY A O 1
ATOM 1754 N N . ASP A 1 226 ? -3.518 -21.234 9.375 1 76 226 ASP A N 1
ATOM 1755 C CA . ASP A 1 226 ? -2.42 -20.5 10 1 76 226 ASP A CA 1
ATOM 1756 C C . ASP A 1 226 ? -1.188 -20.484 9.094 1 76 226 ASP A C 1
ATOM 1758 O O . ASP A 1 226 ? -0.556 -21.516 8.875 1 76 226 ASP A O 1
ATOM 1762 N N . HIS A 1 227 ? -0.833 -19.328 8.602 1 78.5 227 HIS A N 1
ATOM 1763 C CA . HIS A 1 227 ? 0.256 -19.156 7.648 1 78.5 227 HIS A CA 1
ATOM 1764 C C . HIS A 1 227 ? 1.577 -19.656 8.227 1 78.5 227 HIS A C 1
ATOM 1766 O O . HIS A 1 227 ? 2.447 -20.125 7.488 1 78.5 227 HIS A O 1
ATOM 1772 N N . THR A 1 228 ? 1.68 -19.578 9.484 1 78.19 228 THR A N 1
ATOM 1773 C CA . THR A 1 228 ? 2.885 -20.078 10.141 1 78.19 228 THR A CA 1
ATOM 1774 C C . THR A 1 228 ? 2.955 -21.594 10.07 1 78.19 228 THR A C 1
ATOM 1776 O O . THR A 1 228 ? 4.012 -22.172 9.781 1 78.19 228 THR A O 1
ATOM 1779 N N . GLU A 1 229 ? 1.843 -22.203 10.242 1 80.06 229 GLU A N 1
ATOM 1780 C CA . GLU A 1 229 ? 1.784 -23.672 10.195 1 80.06 229 GLU A CA 1
ATOM 1781 C C . GLU A 1 229 ? 2.002 -24.172 8.773 1 80.06 229 GLU A C 1
ATOM 1783 O O . GLU A 1 229 ? 2.656 -25.203 8.57 1 80.06 229 GLU A O 1
ATOM 1788 N N . VAL A 1 230 ? 1.479 -23.422 7.883 1 79.75 230 VAL A N 1
ATOM 1789 C CA . VAL A 1 230 ? 1.579 -23.812 6.48 1 79.75 230 VAL A CA 1
ATOM 1790 C C . VAL A 1 230 ? 3.029 -23.703 6.016 1 79.75 230 VAL A C 1
ATOM 1792 O O . VAL A 1 230 ? 3.508 -24.562 5.258 1 79.75 230 VAL A O 1
ATOM 1795 N N . ALA A 1 231 ? 3.75 -22.766 6.559 1 84.12 231 ALA A N 1
ATOM 1796 C CA . ALA A 1 231 ? 5.098 -22.469 6.082 1 84.12 231 ALA A CA 1
ATOM 1797 C C . ALA A 1 231 ? 6.137 -23.328 6.801 1 84.12 231 ALA A C 1
ATOM 1799 O O . ALA A 1 231 ? 7.246 -23.516 6.301 1 84.12 231 ALA A O 1
ATOM 1800 N N . ALA A 1 232 ? 5.828 -23.859 7.875 1 84.75 232 ALA A N 1
ATOM 1801 C CA . ALA A 1 232 ? 6.785 -24.469 8.789 1 84.75 232 ALA A CA 1
ATOM 1802 C C . ALA A 1 232 ? 7.551 -25.594 8.102 1 84.75 232 ALA A C 1
ATOM 1804 O O . ALA A 1 232 ? 8.781 -25.656 8.172 1 84.75 232 ALA A O 1
ATOM 1805 N N . PRO A 1 233 ? 6.91 -26.438 7.344 1 88.88 233 PRO A N 1
ATOM 1806 C CA . PRO A 1 233 ? 7.645 -27.562 6.754 1 88.88 233 PRO A CA 1
ATOM 1807 C C . PRO A 1 233 ? 8.609 -27.125 5.66 1 88.88 233 PRO A C 1
ATOM 1809 O O . PRO A 1 233 ? 9.539 -27.859 5.312 1 88.88 233 PRO A O 1
ATOM 1812 N N . PHE A 1 234 ? 8.43 -26 5.141 1 93.56 234 PHE A N 1
ATOM 1813 C CA . PHE A 1 234 ? 9.133 -25.594 3.926 1 93.56 234 PHE A CA 1
ATOM 1814 C C . PHE A 1 234 ? 10.531 -25.078 4.25 1 93.56 234 PHE A C 1
ATOM 1816 O O . PHE A 1 234 ? 11.297 -24.734 3.348 1 93.56 234 PHE A O 1
ATOM 1823 N N . ASN A 1 235 ? 10.93 -25.109 5.52 1 94.56 235 ASN A N 1
ATOM 1824 C CA . ASN A 1 235 ? 12.297 -24.766 5.891 1 94.56 235 ASN A CA 1
ATOM 1825 C C . ASN A 1 235 ? 13.18 -26.016 5.977 1 94.56 235 ASN A C 1
ATOM 1827 O O . ASN A 1 235 ? 14.398 -25.906 6.121 1 94.56 235 ASN A O 1
ATOM 1831 N N . SER A 1 236 ? 12.602 -27.188 5.75 1 95.5 236 SER A N 1
ATOM 1832 C CA . SER A 1 236 ? 13.383 -28.406 5.875 1 95.5 236 SER A CA 1
ATOM 1833 C C . SER A 1 236 ? 14.062 -28.766 4.559 1 95.5 236 SER A C 1
ATOM 1835 O O . SER A 1 236 ? 13.5 -28.562 3.484 1 95.5 236 SER A O 1
ATOM 1837 N N . GLU A 1 237 ? 15.195 -29.359 4.664 1 96.06 237 GLU A N 1
ATOM 1838 C CA . GLU A 1 237 ? 15.906 -29.766 3.461 1 96.06 237 GLU A CA 1
ATOM 1839 C C . GLU A 1 237 ? 15.109 -30.828 2.688 1 96.06 237 GLU A C 1
ATOM 1841 O O . GLU A 1 237 ? 15.133 -30.844 1.456 1 96.06 237 GLU A O 1
ATOM 1846 N N . GLU A 1 238 ? 14.453 -31.703 3.391 1 95.31 238 GLU A N 1
ATOM 1847 C CA . GLU A 1 238 ? 13.641 -32.719 2.746 1 95.31 238 GLU A CA 1
ATOM 1848 C C . GLU A 1 238 ? 12.617 -32.094 1.801 1 95.31 238 GLU A C 1
ATOM 1850 O O . GLU A 1 238 ? 12.453 -32.562 0.667 1 95.31 238 GLU A O 1
ATOM 1855 N N . ILE A 1 239 ? 12.023 -31.078 2.242 1 96.06 239 ILE A N 1
ATOM 1856 C CA . ILE A 1 239 ? 11.008 -30.406 1.429 1 96.06 239 ILE A CA 1
ATOM 1857 C C . ILE A 1 239 ? 11.688 -29.594 0.327 1 96.06 239 ILE A C 1
ATOM 1859 O O . ILE A 1 239 ? 11.203 -29.547 -0.804 1 96.06 239 ILE A O 1
ATOM 1863 N N . HIS A 1 240 ? 12.859 -29 0.659 1 97.69 240 HIS A N 1
ATOM 1864 C CA . HIS A 1 240 ? 13.602 -28.266 -0.355 1 97.69 240 HIS A CA 1
ATOM 1865 C C . HIS A 1 240 ? 13.977 -29.172 -1.525 1 97.69 240 HIS A C 1
ATOM 1867 O O . HIS A 1 240 ? 14.062 -28.719 -2.666 1 97.69 240 HIS A O 1
ATOM 1873 N N . ARG A 1 241 ? 14.109 -30.391 -1.257 1 97.19 241 ARG A N 1
ATOM 1874 C CA . ARG A 1 241 ? 14.594 -31.312 -2.285 1 97.19 241 ARG A CA 1
ATOM 1875 C C . ARG A 1 241 ? 13.438 -32.031 -2.957 1 97.19 241 ARG A C 1
ATOM 1877 O O . ARG A 1 241 ? 13.602 -32.594 -4.039 1 97.19 241 ARG A O 1
ATOM 1884 N N . ALA A 1 242 ? 12.258 -32.094 -2.281 1 97.12 242 ALA A N 1
ATOM 1885 C CA . ALA A 1 242 ? 11.086 -32.719 -2.895 1 97.12 242 ALA A CA 1
ATOM 1886 C C . ALA A 1 242 ? 10.703 -32 -4.191 1 97.12 242 ALA A C 1
ATOM 1888 O O . ALA A 1 242 ? 11.227 -30.938 -4.492 1 97.12 242 ALA A O 1
ATOM 1889 N N . VAL A 1 243 ? 9.945 -32.688 -4.988 1 98.25 243 VAL A N 1
ATOM 1890 C CA . VAL A 1 243 ? 9.398 -32.062 -6.195 1 98.25 243 VAL A CA 1
ATOM 1891 C C . VAL A 1 243 ? 7.906 -31.781 -6 1 98.25 243 VAL A C 1
ATOM 1893 O O . VAL A 1 243 ? 7.078 -32.688 -6.117 1 98.25 243 VAL A O 1
ATOM 1896 N N . ILE A 1 244 ? 7.59 -30.562 -5.684 1 98.12 244 ILE A N 1
ATOM 1897 C CA . ILE A 1 244 ? 6.23 -30.078 -5.457 1 98.12 244 ILE A CA 1
ATOM 1898 C C . ILE A 1 244 ? 5.922 -28.922 -6.402 1 98.12 244 ILE A C 1
ATOM 1900 O O . ILE A 1 244 ? 6 -27.766 -6.008 1 98.12 244 ILE A O 1
ATOM 1904 N N . PRO A 1 245 ? 5.461 -29.156 -7.582 1 98.69 245 PRO A N 1
ATOM 1905 C CA . PRO A 1 245 ? 5.418 -28.156 -8.648 1 98.69 245 PRO A CA 1
ATOM 1906 C C . PRO A 1 245 ? 4.441 -27.016 -8.359 1 98.69 245 PRO A C 1
ATOM 1908 O O . PRO A 1 245 ? 4.422 -26.016 -9.078 1 98.69 245 PRO A O 1
ATOM 1911 N N . ALA A 1 246 ? 3.684 -27.141 -7.281 1 98.19 246 ALA A N 1
ATOM 1912 C CA . ALA A 1 246 ? 2.789 -26.047 -6.91 1 98.19 246 ALA A CA 1
ATOM 1913 C C . ALA A 1 246 ? 3.434 -25.141 -5.863 1 98.19 246 ALA A C 1
ATOM 1915 O O . ALA A 1 246 ? 2.947 -24.047 -5.598 1 98.19 246 ALA A O 1
ATOM 1916 N N . ALA A 1 247 ? 4.629 -25.609 -5.324 1 96.5 247 ALA A N 1
ATOM 1917 C CA . ALA A 1 247 ? 4.887 -24.906 -4.07 1 96.5 247 ALA A CA 1
ATOM 1918 C C . ALA A 1 247 ? 6.383 -24.75 -3.83 1 96.5 247 ALA A C 1
ATOM 1920 O O . ALA A 1 247 ? 6.801 -23.906 -3.029 1 96.5 247 ALA A O 1
ATOM 1921 N N . ASN A 1 248 ? 7.215 -25.516 -4.43 1 96.94 248 ASN A N 1
ATOM 1922 C CA . ASN A 1 248 ? 8.586 -25.406 -3.957 1 96.94 248 ASN A CA 1
ATOM 1923 C C . ASN A 1 248 ? 9.547 -25.062 -5.09 1 96.94 248 ASN A C 1
ATOM 1925 O O . ASN A 1 248 ? 10.633 -25.625 -5.191 1 96.94 248 ASN A O 1
ATOM 1929 N N . GLY A 1 249 ? 9.023 -24.203 -5.969 1 98.12 249 GLY A N 1
ATOM 1930 C CA . GLY A 1 249 ? 10.016 -23.484 -6.75 1 98.12 249 GLY A CA 1
ATOM 1931 C C . GLY A 1 249 ? 11.047 -22.781 -5.891 1 98.12 249 GLY A C 1
ATOM 1932 O O . GLY A 1 249 ? 10.711 -22.188 -4.859 1 98.12 249 GLY A O 1
ATOM 1933 N N . ILE A 1 250 ? 12.258 -23 -6.176 1 98.44 250 ILE A N 1
ATOM 1934 C CA . ILE A 1 250 ? 13.383 -22.344 -5.523 1 98.44 250 ILE A CA 1
ATOM 1935 C C . ILE A 1 250 ? 14.133 -21.469 -6.535 1 98.44 250 ILE A C 1
ATOM 1937 O O . ILE A 1 250 ? 14.602 -21.969 -7.562 1 98.44 250 ILE A O 1
ATOM 1941 N N . GLY A 1 251 ? 14.172 -20.219 -6.281 1 98.44 251 GLY A N 1
ATOM 1942 C CA . GLY A 1 251 ? 14.789 -19.344 -7.27 1 98.44 251 GLY A CA 1
ATOM 1943 C C . GLY A 1 251 ? 14.922 -17.906 -6.793 1 98.44 251 GLY A C 1
ATOM 1944 O O . GLY A 1 251 ? 14.906 -17.641 -5.59 1 98.44 251 GLY A O 1
ATOM 1945 N N . THR A 1 252 ? 15.203 -16.969 -7.734 1 98.69 252 THR A N 1
ATOM 1946 C CA . THR A 1 252 ? 15.469 -15.57 -7.441 1 98.69 252 THR A CA 1
ATOM 1947 C C . THR A 1 252 ? 14.438 -14.672 -8.117 1 98.69 252 THR A C 1
ATOM 1949 O O . THR A 1 252 ? 13.75 -15.094 -9.047 1 98.69 252 THR A O 1
ATOM 1952 N N . ALA A 1 253 ? 14.344 -13.477 -7.57 1 98.81 253 ALA A N 1
ATOM 1953 C CA . ALA A 1 253 ? 13.469 -12.492 -8.211 1 98.81 253 ALA A CA 1
ATOM 1954 C C . ALA A 1 253 ? 13.93 -12.203 -9.641 1 98.81 253 ALA A C 1
ATOM 1956 O O . ALA A 1 253 ? 13.102 -11.992 -10.531 1 98.81 253 ALA A O 1
ATOM 1957 N N . GLY A 1 254 ? 15.219 -12.18 -9.828 1 98.88 254 GLY A N 1
ATOM 1958 C CA . GLY A 1 254 ? 15.75 -11.93 -11.164 1 98.88 254 GLY A CA 1
ATOM 1959 C C . GLY A 1 254 ? 15.289 -12.953 -12.188 1 98.88 254 GLY A C 1
ATOM 1960 O O . GLY A 1 254 ? 14.812 -12.578 -13.266 1 98.88 254 GLY A O 1
ATOM 1961 N N . ASP A 1 255 ? 15.414 -14.234 -11.859 1 98.88 255 ASP A N 1
ATOM 1962 C CA . ASP A 1 255 ? 14.961 -15.297 -12.75 1 98.88 255 ASP A CA 1
ATOM 1963 C C . ASP A 1 255 ? 13.453 -15.219 -12.984 1 98.88 255 ASP A C 1
ATOM 1965 O O . ASP A 1 255 ? 12.992 -15.344 -14.117 1 98.88 255 ASP A O 1
ATOM 1969 N N . MET A 1 256 ? 12.703 -14.992 -11.922 1 98.94 256 MET A N 1
ATOM 1970 C CA . MET A 1 256 ? 11.25 -14.938 -12.055 1 98.94 256 MET A CA 1
ATOM 1971 C C . MET A 1 256 ? 10.828 -13.773 -12.945 1 98.94 256 MET A C 1
ATOM 1973 O O . MET A 1 256 ? 9.922 -13.914 -13.766 1 98.94 256 MET A O 1
ATOM 1977 N N . ALA A 1 257 ? 11.461 -12.633 -12.75 1 98.88 257 ALA A N 1
ATOM 1978 C CA . ALA A 1 257 ? 11.133 -11.484 -13.594 1 98.88 257 ALA A CA 1
ATOM 1979 C C . ALA A 1 257 ? 11.453 -11.773 -15.062 1 98.88 257 ALA A C 1
ATOM 1981 O O . ALA A 1 257 ? 10.75 -11.305 -15.961 1 98.88 257 ALA A O 1
ATOM 1982 N N . ARG A 1 258 ? 12.523 -12.508 -15.336 1 98.75 258 ARG A N 1
ATOM 1983 C CA . ARG A 1 258 ? 12.875 -12.906 -16.688 1 98.75 258 ARG A CA 1
ATOM 1984 C C . ARG A 1 258 ? 11.781 -13.773 -17.312 1 98.75 258 ARG A C 1
ATOM 1986 O O . ARG A 1 258 ? 11.414 -13.578 -18.469 1 98.75 258 ARG A O 1
ATOM 1993 N N . PHE A 1 259 ? 11.359 -14.672 -16.531 1 98.94 259 PHE A N 1
ATOM 1994 C CA . PHE A 1 259 ? 10.258 -15.531 -16.922 1 98.94 259 PHE A CA 1
ATOM 1995 C C . PHE A 1 259 ? 9.047 -14.703 -17.359 1 98.94 259 PHE A C 1
ATOM 1997 O O . PHE A 1 259 ? 8.5 -14.914 -18.438 1 98.94 259 PHE A O 1
ATOM 2004 N N . TYR A 1 260 ? 8.664 -13.727 -16.547 1 98.94 260 TYR A N 1
ATOM 2005 C CA . TYR A 1 260 ? 7.48 -12.93 -16.828 1 98.94 260 TYR A CA 1
ATOM 2006 C C . TYR A 1 260 ? 7.746 -11.922 -17.953 1 98.94 260 TYR A C 1
ATOM 2008 O O . TYR A 1 260 ? 6.844 -11.578 -18.703 1 98.94 260 TYR A O 1
ATOM 2016 N N . ALA A 1 261 ? 9 -11.477 -18.078 1 98.88 261 ALA A N 1
ATOM 2017 C CA . ALA A 1 261 ? 9.359 -10.633 -19.219 1 98.88 261 ALA A CA 1
ATOM 2018 C C . ALA A 1 261 ? 9.148 -11.367 -20.547 1 98.88 261 ALA A C 1
ATOM 2020 O O . ALA A 1 261 ? 8.648 -10.797 -21.5 1 98.88 261 ALA A O 1
ATOM 2021 N N . CYS A 1 262 ? 9.516 -12.617 -20.578 1 98.94 262 CYS A N 1
ATOM 2022 C CA . CYS A 1 262 ? 9.305 -13.453 -21.75 1 98.94 262 CYS A CA 1
ATOM 2023 C C . CYS A 1 262 ? 7.828 -13.531 -22.109 1 98.94 262 CYS A C 1
ATOM 2025 O O . CYS A 1 262 ? 7.449 -13.336 -23.266 1 98.94 262 CYS A O 1
ATOM 2027 N N . LEU A 1 263 ? 7.016 -13.75 -21.109 1 98.94 263 LEU A N 1
ATOM 2028 C CA . LEU A 1 263 ? 5.582 -13.898 -21.328 1 98.94 263 LEU A CA 1
ATOM 2029 C C . LEU A 1 263 ? 4.949 -12.562 -21.719 1 98.94 263 LEU A C 1
ATOM 2031 O O . LEU A 1 263 ? 4.043 -12.516 -22.547 1 98.94 263 LEU A O 1
ATOM 2035 N N . ALA A 1 264 ? 5.414 -11.484 -21.078 1 98.69 264 ALA A N 1
ATOM 2036 C CA . ALA A 1 264 ? 4.91 -10.156 -21.406 1 98.69 264 ALA A CA 1
ATOM 2037 C C . ALA A 1 264 ? 5.18 -9.828 -22.875 1 98.69 264 ALA A C 1
ATOM 2039 O O . ALA A 1 264 ? 4.402 -9.109 -23.516 1 98.69 264 ALA A O 1
ATOM 2040 N N . ASN A 1 265 ? 6.258 -10.398 -23.375 1 98.44 265 ASN A N 1
ATOM 2041 C CA . ASN A 1 265 ? 6.668 -10.156 -24.75 1 98.44 265 ASN A CA 1
ATOM 2042 C C . ASN A 1 265 ? 6.191 -11.273 -25.688 1 98.44 265 ASN A C 1
ATOM 2044 O O . ASN A 1 265 ? 6.867 -11.602 -26.656 1 98.44 265 ASN A O 1
ATOM 2048 N N . GLY A 1 266 ? 5.152 -11.891 -25.359 1 98.5 266 GLY A N 1
ATOM 2049 C CA . GLY A 1 266 ? 4.508 -12.859 -26.234 1 98.5 266 GLY A CA 1
ATOM 2050 C C . GLY A 1 266 ? 5.23 -14.195 -26.281 1 98.5 266 GLY A C 1
ATOM 2051 O O . GLY A 1 266 ? 5.16 -14.906 -27.281 1 98.5 266 GLY A O 1
ATOM 2052 N N . GLY A 1 267 ? 6.082 -14.531 -25.359 1 98.81 267 GLY A N 1
ATOM 2053 C CA . GLY A 1 267 ? 6.691 -15.844 -25.234 1 98.81 267 GLY A CA 1
ATOM 2054 C C . GLY A 1 267 ? 8.141 -15.875 -25.672 1 98.81 267 GLY A C 1
ATOM 2055 O O . GLY A 1 267 ? 8.719 -16.953 -25.875 1 98.81 267 GLY A O 1
ATOM 2056 N N . GLU A 1 268 ? 8.703 -14.641 -25.844 1 98.62 268 GLU A N 1
ATOM 2057 C CA . GLU A 1 268 ? 10.086 -14.547 -26.312 1 98.62 268 GLU A CA 1
ATOM 2058 C C . GLU A 1 268 ? 10.875 -13.516 -25.516 1 98.62 268 GLU A C 1
ATOM 2060 O O . GLU A 1 268 ? 10.336 -12.469 -25.141 1 98.62 268 GLU A O 1
ATOM 2065 N N . LEU A 1 269 ? 12.117 -13.844 -25.234 1 98.56 269 LEU A N 1
ATOM 2066 C CA . LEU A 1 269 ? 13.031 -12.914 -24.578 1 98.56 269 LEU A CA 1
ATOM 2067 C C . LEU A 1 269 ? 14.453 -13.094 -25.109 1 98.56 269 LEU A C 1
ATOM 2069 O O . LEU A 1 269 ? 14.945 -14.219 -25.203 1 98.56 269 LEU A O 1
ATOM 2073 N N . GLU A 1 270 ? 15.078 -11.953 -25.547 1 97.44 270 GLU A N 1
ATOM 2074 C CA . GLU A 1 270 ? 16.469 -11.945 -26 1 97.44 270 GLU A CA 1
ATOM 2075 C C . GLU A 1 270 ? 16.688 -12.945 -27.125 1 97.44 270 GLU A C 1
ATOM 2077 O O . GLU A 1 270 ? 17.672 -13.688 -27.125 1 97.44 270 GLU A O 1
ATOM 2082 N N . GLY A 1 271 ? 15.742 -13.062 -27.953 1 97.12 271 GLY A N 1
ATOM 2083 C CA . GLY A 1 271 ? 15.867 -13.875 -29.141 1 97.12 271 GLY A CA 1
ATOM 2084 C C . GLY A 1 271 ? 15.492 -15.328 -28.922 1 97.12 271 GLY A C 1
ATOM 2085 O O . GLY A 1 271 ? 15.492 -16.125 -29.859 1 97.12 271 GLY A O 1
ATOM 2086 N N . THR A 1 272 ? 15.102 -15.688 -27.75 1 97.94 272 THR A N 1
ATOM 2087 C CA . THR A 1 272 ? 14.703 -17.047 -27.422 1 97.94 272 THR A CA 1
ATOM 2088 C C . THR A 1 272 ? 13.188 -17.141 -27.219 1 97.94 272 THR A C 1
ATOM 2090 O O . THR A 1 272 ? 12.633 -16.438 -26.375 1 97.94 272 THR A O 1
ATOM 2093 N N . ARG A 1 273 ? 12.555 -17.969 -28.047 1 98.44 273 ARG A N 1
ATOM 2094 C CA . ARG A 1 273 ? 11.117 -18.156 -27.906 1 98.44 273 ARG A CA 1
ATOM 2095 C C . ARG A 1 273 ? 10.812 -19.422 -27.109 1 98.44 273 ARG A C 1
ATOM 2097 O O . ARG A 1 273 ? 11.297 -20.516 -27.453 1 98.44 273 ARG A O 1
ATOM 2104 N N . VAL A 1 274 ? 10.039 -19.297 -26.078 1 98.62 274 VAL A N 1
ATOM 2105 C CA . VAL A 1 274 ? 9.656 -20.406 -25.219 1 98.62 274 VAL A CA 1
ATOM 2106 C C . VAL A 1 274 ? 8.266 -20.906 -25.594 1 98.62 274 VAL A C 1
ATOM 2108 O O . VAL A 1 274 ? 7.984 -22.109 -25.547 1 98.62 274 VAL A O 1
ATOM 2111 N N . LEU A 1 275 ? 7.387 -19.969 -25.891 1 98.81 275 LEU A N 1
ATOM 2112 C CA . LEU A 1 275 ? 6.012 -20.25 -26.312 1 98.81 275 LEU A CA 1
ATOM 2113 C C . LEU A 1 275 ? 5.652 -19.438 -27.562 1 98.81 275 LEU A C 1
ATOM 2115 O O . LEU A 1 275 ? 6.133 -18.312 -27.734 1 98.81 275 LEU A O 1
ATOM 2119 N N . SER A 1 276 ? 4.762 -20.016 -28.438 1 98.81 276 SER A N 1
ATOM 2120 C CA . SER A 1 276 ? 4.199 -19.219 -29.516 1 98.81 276 SER A CA 1
ATOM 2121 C C . SER A 1 276 ? 3.324 -18.094 -28.984 1 98.81 276 SER A C 1
ATOM 2123 O O . SER A 1 276 ? 2.76 -18.203 -27.891 1 98.81 276 SER A O 1
ATOM 2125 N N . GLU A 1 277 ? 3.246 -17.031 -29.75 1 98.44 277 GLU A N 1
ATOM 2126 C CA . GLU A 1 277 ? 2.381 -15.914 -29.391 1 98.44 277 GLU A CA 1
ATOM 2127 C C . GLU A 1 277 ? 0.935 -16.375 -29.219 1 98.44 277 GLU A C 1
ATOM 2129 O O . GLU A 1 277 ? 0.228 -15.891 -28.328 1 98.44 277 GLU A O 1
ATOM 2134 N N . GLU A 1 278 ? 0.544 -17.25 -30.031 1 98.38 278 GLU A N 1
ATOM 2135 C CA . GLU A 1 278 ? -0.812 -17.781 -29.969 1 98.38 278 GLU A CA 1
ATOM 2136 C C . GLU A 1 278 ? -1.068 -18.484 -28.641 1 98.38 278 GLU A C 1
ATOM 2138 O O . GLU A 1 278 ? -2.123 -18.312 -28.031 1 98.38 278 GLU A O 1
ATOM 2143 N N . THR A 1 279 ? -0.132 -19.281 -28.203 1 98.62 279 THR A N 1
ATOM 2144 C CA . THR A 1 279 ? -0.279 -20 -26.938 1 98.62 279 THR A CA 1
ATOM 2145 C C . THR A 1 279 ? -0.316 -19.031 -25.766 1 98.62 279 THR A C 1
ATOM 2147 O O . THR A 1 279 ? -1.114 -19.188 -24.844 1 98.62 279 THR A O 1
ATOM 2150 N N . VAL A 1 280 ? 0.527 -17.984 -25.812 1 98.81 280 VAL A N 1
ATOM 2151 C CA . VAL A 1 280 ? 0.521 -16.984 -24.75 1 98.81 280 VAL A CA 1
ATOM 2152 C C . VAL A 1 280 ? -0.843 -16.312 -24.703 1 98.81 280 VAL A C 1
ATOM 2154 O O . VAL A 1 280 ? -1.386 -16.078 -23.609 1 98.81 280 VAL A O 1
ATOM 2157 N N . ASP A 1 281 ? -1.375 -16.031 -25.828 1 98.38 281 ASP A N 1
ATOM 2158 C CA . ASP A 1 281 ? -2.697 -15.414 -25.891 1 98.38 281 ASP A CA 1
ATOM 2159 C C . ASP A 1 281 ? -3.76 -16.328 -25.297 1 98.38 281 ASP A C 1
ATOM 2161 O O . ASP A 1 281 ? -4.59 -15.875 -24.5 1 98.38 281 ASP A O 1
ATOM 2165 N N . ARG A 1 282 ? -3.732 -17.594 -25.594 1 98.44 282 ARG A N 1
ATOM 2166 C CA . ARG A 1 282 ? -4.73 -18.547 -25.125 1 98.44 282 ARG A CA 1
ATOM 2167 C C . ARG A 1 282 ? -4.598 -18.781 -23.609 1 98.44 282 ARG A C 1
ATOM 2169 O O . ARG A 1 282 ? -5.602 -18.828 -22.906 1 98.44 282 ARG A O 1
ATOM 2176 N N . MET A 1 283 ? -3.395 -18.875 -23.141 1 98.5 283 MET A N 1
ATOM 2177 C CA . MET A 1 283 ? -3.189 -19.266 -21.75 1 98.5 283 MET A CA 1
ATOM 2178 C C . MET A 1 283 ? -3.539 -18.109 -20.812 1 98.5 283 MET A C 1
ATOM 2180 O O . MET A 1 283 ? -3.779 -18.328 -19.625 1 98.5 283 MET A O 1
ATOM 2184 N N . THR A 1 284 ? -3.584 -16.859 -21.328 1 98.56 284 THR A N 1
ATOM 2185 C CA . THR A 1 284 ? -3.799 -15.711 -20.469 1 98.56 284 THR A CA 1
ATOM 2186 C C . THR A 1 284 ? -5.262 -15.273 -20.5 1 98.56 284 THR A C 1
ATOM 2188 O O . THR A 1 284 ? -5.645 -14.328 -19.812 1 98.56 284 THR A O 1
ATOM 2191 N N . ARG A 1 285 ? -6.102 -15.969 -21.281 1 98.38 285 ARG A N 1
ATOM 2192 C CA . ARG A 1 285 ? -7.531 -15.672 -21.281 1 98.38 285 ARG A CA 1
ATOM 2193 C C . ARG A 1 285 ? -8.18 -16.125 -19.969 1 98.38 285 ARG A C 1
ATOM 2195 O O . ARG A 1 285 ? -7.844 -17.188 -19.438 1 98.38 285 ARG A O 1
ATOM 2202 N N . VAL A 1 286 ? -9.086 -15.305 -19.5 1 98.62 286 VAL A N 1
ATOM 2203 C CA . VAL A 1 286 ? -9.805 -15.664 -18.281 1 98.62 286 VAL A CA 1
ATOM 2204 C C . VAL A 1 286 ? -10.633 -16.922 -18.531 1 98.62 286 VAL A C 1
ATOM 2206 O O . VAL A 1 286 ? -11.375 -17.016 -19.5 1 98.62 286 VAL A O 1
ATOM 2209 N N . GLN A 1 287 ? -10.453 -17.875 -17.641 1 98.56 287 GLN A N 1
ATOM 2210 C CA . GLN A 1 287 ? -11.172 -19.156 -17.734 1 98.56 287 GLN A CA 1
ATOM 2211 C C . GLN A 1 287 ? -12.297 -19.219 -16.703 1 98.56 287 GLN A C 1
ATOM 2213 O O . GLN A 1 287 ? -13.305 -19.891 -16.922 1 98.56 287 GLN A O 1
ATOM 2218 N N . ALA A 1 288 ? -12.016 -18.609 -15.562 1 98.25 288 ALA A N 1
ATOM 2219 C CA . ALA A 1 288 ? -12.977 -18.641 -14.461 1 98.25 288 ALA A CA 1
ATOM 2220 C C . ALA A 1 288 ? -12.844 -17.391 -13.594 1 98.25 288 ALA A C 1
ATOM 2222 O O . ALA A 1 288 ? -11.742 -16.859 -13.422 1 98.25 288 ALA A O 1
ATOM 2223 N N . GLU A 1 289 ? -13.891 -16.891 -13.133 1 97.19 289 GLU A N 1
ATOM 2224 C CA . GLU A 1 289 ? -13.977 -15.781 -12.188 1 97.19 289 GLU A CA 1
ATOM 2225 C C . GLU A 1 289 ? -14.969 -16.078 -11.07 1 97.19 289 GLU A C 1
ATOM 2227 O O . GLU A 1 289 ? -15.984 -16.734 -11.297 1 97.19 289 GLU A O 1
ATOM 2232 N N . THR A 1 290 ? -14.641 -15.68 -9.953 1 96.12 290 THR A N 1
ATOM 2233 C CA . THR A 1 290 ? -15.523 -15.898 -8.805 1 96.12 290 THR A CA 1
ATOM 2234 C C . THR A 1 290 ? -15.336 -14.797 -7.762 1 96.12 290 THR A C 1
ATOM 2236 O O . THR A 1 290 ? -14.242 -14.25 -7.625 1 96.12 290 THR A O 1
ATOM 2239 N N . ASP A 1 291 ? -16.359 -14.492 -6.969 1 91.69 291 ASP A N 1
ATOM 2240 C CA . ASP A 1 291 ? -16.297 -13.547 -5.859 1 91.69 291 ASP A CA 1
ATOM 2241 C C . ASP A 1 291 ? -15.789 -14.234 -4.59 1 91.69 291 ASP A C 1
ATOM 2243 O O . ASP A 1 291 ? -15.344 -13.562 -3.652 1 91.69 291 ASP A O 1
ATOM 2247 N N . ALA A 1 292 ? -15.93 -15.539 -4.656 1 91.19 292 ALA A N 1
ATOM 2248 C CA . ALA A 1 292 ? -15.531 -16.297 -3.477 1 91.19 292 ALA A CA 1
ATOM 2249 C C . ALA A 1 292 ? -14.977 -17.672 -3.869 1 91.19 292 ALA A C 1
ATOM 2251 O O . ALA A 1 292 ? -15.727 -18.641 -3.988 1 91.19 292 ALA A O 1
ATOM 2252 N N . ASP A 1 293 ? -13.68 -17.766 -3.979 1 92.19 293 ASP A N 1
ATOM 2253 C CA . ASP A 1 293 ? -12.984 -19 -4.328 1 92.19 293 ASP A CA 1
ATOM 2254 C C . ASP A 1 293 ? -13.328 -20.125 -3.357 1 92.19 293 ASP A C 1
ATOM 2256 O O . ASP A 1 293 ? -13.422 -19.891 -2.148 1 92.19 293 ASP A O 1
ATOM 2260 N N . GLY A 1 294 ? -13.516 -21.266 -3.846 1 93.5 294 GLY A N 1
ATOM 2261 C CA . GLY A 1 294 ? -13.953 -22.406 -3.045 1 93.5 294 GLY A CA 1
ATOM 2262 C C . GLY A 1 294 ? -12.898 -22.891 -2.072 1 93.5 294 GLY A C 1
ATOM 2263 O O . GLY A 1 294 ? -13.172 -23.734 -1.225 1 93.5 294 GLY A O 1
ATOM 2264 N N . THR A 1 295 ? -11.734 -22.422 -2.189 1 93 295 THR A N 1
ATOM 2265 C CA . THR A 1 295 ? -10.648 -22.844 -1.312 1 93 295 THR A CA 1
ATOM 2266 C C . THR A 1 295 ? -10.234 -21.703 -0.382 1 93 295 THR A C 1
ATOM 2268 O O . THR A 1 295 ? -10.18 -21.875 0.837 1 93 295 THR A O 1
ATOM 2271 N N . ILE A 1 296 ? -10.016 -20.5 -0.922 1 87.75 296 ILE A N 1
ATOM 2272 C CA . ILE A 1 296 ? -9.422 -19.438 -0.124 1 87.75 296 ILE A CA 1
ATOM 2273 C C . ILE A 1 296 ? -10.492 -18.406 0.246 1 87.75 296 ILE A C 1
ATOM 2275 O O . ILE A 1 296 ? -10.258 -17.531 1.093 1 87.75 296 ILE A O 1
ATOM 2279 N N . GLY A 1 297 ? -11.664 -18.469 -0.339 1 87.56 297 GLY A N 1
ATOM 2280 C CA . GLY A 1 297 ? -12.812 -17.703 0.112 1 87.56 297 GLY A CA 1
ATOM 2281 C C . GLY A 1 297 ? -12.773 -16.25 -0.339 1 87.56 297 GLY A C 1
ATOM 2282 O O . GLY A 1 297 ? -13.469 -15.398 0.229 1 87.56 297 GLY A O 1
ATOM 2283 N N . ARG A 1 298 ? -11.984 -15.914 -1.314 1 86.19 298 ARG A N 1
ATOM 2284 C CA . ARG A 1 298 ? -11.914 -14.539 -1.805 1 86.19 298 ARG A CA 1
ATOM 2285 C C . ARG A 1 298 ? -12.047 -14.492 -3.322 1 86.19 298 ARG A C 1
ATOM 2287 O O . ARG A 1 298 ? -12.078 -15.531 -3.98 1 86.19 298 ARG A O 1
ATOM 2294 N N . GLU A 1 299 ? -12.18 -13.289 -3.811 1 89.75 299 GLU A N 1
ATOM 2295 C CA . GLU A 1 299 ? -12.32 -13.117 -5.254 1 89.75 299 GLU A CA 1
ATOM 2296 C C . GLU A 1 299 ? -11.117 -13.695 -6 1 89.75 299 GLU A C 1
ATOM 2298 O O . GLU A 1 299 ? -9.992 -13.664 -5.492 1 89.75 299 GLU A O 1
ATOM 2303 N N . GLY A 1 300 ? -11.461 -14.258 -7.133 1 93.38 300 GLY A N 1
ATOM 2304 C CA . GLY A 1 300 ? -10.398 -14.812 -7.961 1 93.38 300 GLY A CA 1
ATOM 2305 C C . GLY A 1 300 ? -10.727 -14.797 -9.445 1 93.38 300 GLY A C 1
ATOM 2306 O O . GLY A 1 300 ? -11.891 -14.906 -9.828 1 93.38 300 GLY A O 1
ATOM 2307 N N . ARG A 1 301 ? -9.781 -14.484 -10.258 1 97.94 301 ARG A N 1
ATOM 2308 C CA . ARG A 1 301 ? -9.797 -14.617 -11.711 1 97.94 301 ARG A CA 1
ATOM 2309 C C . ARG A 1 301 ? -8.672 -15.531 -12.188 1 97.94 301 ARG A C 1
ATOM 2311 O O . ARG A 1 301 ? -7.496 -15.258 -11.938 1 97.94 301 ARG A O 1
ATOM 2318 N N . PHE A 1 302 ? -9.047 -16.578 -12.844 1 98.62 302 PHE A N 1
ATOM 2319 C CA . PHE A 1 302 ? -8.062 -17.609 -13.195 1 98.62 302 PHE A CA 1
ATOM 2320 C C . PHE A 1 302 ? -7.926 -17.719 -14.711 1 98.62 302 PHE A C 1
ATOM 2322 O O . PHE A 1 302 ? -8.922 -17.688 -15.43 1 98.62 302 PHE A O 1
ATOM 2329 N N . ALA A 1 303 ? -6.73 -17.734 -15.156 1 98.81 303 ALA A N 1
ATOM 2330 C CA . ALA A 1 303 ? -6.359 -18.188 -16.5 1 98.81 303 ALA A CA 1
ATOM 2331 C C . ALA A 1 303 ? -5.758 -19.594 -16.453 1 98.81 303 ALA A C 1
ATOM 2333 O O . ALA A 1 303 ? -6.043 -20.375 -15.539 1 98.81 303 ALA A O 1
ATOM 2334 N N . LEU A 1 304 ? -5.141 -19.969 -17.547 1 98.94 304 LEU A N 1
ATOM 2335 C CA . LEU A 1 304 ? -4.578 -21.312 -17.562 1 98.94 304 LEU A CA 1
ATOM 2336 C C . LEU A 1 304 ? -3.205 -21.344 -16.906 1 98.94 304 LEU A C 1
ATOM 2338 O O . LEU A 1 304 ? -2.184 -21.25 -17.578 1 98.94 304 LEU A O 1
ATOM 2342 N N . GLY A 1 305 ? -3.221 -21.5 -15.594 1 98.88 305 GLY A N 1
ATOM 2343 C CA . GLY A 1 305 ? -1.979 -21.578 -14.844 1 98.88 305 GLY A CA 1
ATOM 2344 C C . GLY A 1 305 ? -1.591 -20.266 -14.203 1 98.88 305 GLY A C 1
ATOM 2345 O O . GLY A 1 305 ? -0.52 -20.141 -13.602 1 98.88 305 GLY A O 1
ATOM 2346 N N . PHE A 1 306 ? -2.473 -19.234 -14.305 1 98.81 306 PHE A N 1
ATOM 2347 C CA . PHE A 1 306 ? -2.162 -17.891 -13.828 1 98.81 306 PHE A CA 1
ATOM 2348 C C . PHE A 1 306 ? -3.371 -17.266 -13.141 1 98.81 306 PHE A C 1
ATOM 2350 O O . PHE A 1 306 ? -4.516 -17.578 -13.477 1 98.81 306 PHE A O 1
ATOM 2357 N N . TRP A 1 307 ? -3.059 -16.438 -12.164 1 98.19 307 TRP A N 1
ATOM 2358 C CA . TRP A 1 307 ? -4.051 -15.5 -11.664 1 98.19 307 TRP A CA 1
ATOM 2359 C C . TRP A 1 307 ? -4.078 -14.234 -12.516 1 98.19 307 TRP A C 1
ATOM 2361 O O . TRP A 1 307 ? -3.043 -13.812 -13.039 1 98.19 307 TRP A O 1
ATOM 2371 N N . LYS A 1 308 ? -5.254 -13.68 -12.695 1 98.5 308 LYS A N 1
ATOM 2372 C CA . LYS A 1 308 ? -5.43 -12.453 -13.477 1 98.5 308 LYS A CA 1
ATOM 2373 C C . LYS A 1 308 ? -5.641 -11.25 -12.57 1 98.5 308 LYS A C 1
ATOM 2375 O O . LYS A 1 308 ? -6.098 -11.391 -11.43 1 98.5 308 LYS A O 1
ATOM 2380 N N . GLY A 1 309 ? -5.23 -10.062 -13.125 1 97.25 309 GLY A N 1
ATOM 2381 C CA . GLY A 1 309 ? -5.539 -8.82 -12.445 1 97.25 309 GLY A CA 1
ATOM 2382 C C . GLY A 1 309 ? -7.008 -8.438 -12.523 1 97.25 309 GLY A C 1
ATOM 2383 O O . GLY A 1 309 ? -7.82 -9.203 -13.055 1 97.25 309 GLY A O 1
ATOM 2384 N N . GLY A 1 310 ? -7.324 -7.305 -11.883 1 94.94 310 GLY A N 1
ATOM 2385 C CA . GLY A 1 310 ? -8.664 -6.746 -12.016 1 94.94 310 GLY A CA 1
ATOM 2386 C C . GLY A 1 310 ? -9.5 -6.895 -10.758 1 94.94 310 GLY A C 1
ATOM 2387 O O . GLY A 1 310 ? -10.711 -6.656 -10.781 1 94.94 310 GLY A O 1
ATOM 2388 N N . THR A 1 311 ? -8.898 -7.367 -9.656 1 92.38 311 THR A N 1
ATOM 2389 C CA . THR A 1 311 ? -9.617 -7.477 -8.391 1 92.38 311 THR A CA 1
ATOM 2390 C C . THR A 1 311 ? -8.906 -6.68 -7.301 1 92.38 311 THR A C 1
ATOM 2392 O O . THR A 1 311 ? -7.75 -6.285 -7.465 1 92.38 311 THR A O 1
ATOM 2395 N N . THR A 1 312 ? -9.555 -6.469 -6.137 1 88.75 312 THR A N 1
ATOM 2396 C CA . THR A 1 312 ? -8.977 -5.699 -5.039 1 88.75 312 THR A CA 1
ATOM 2397 C C . THR A 1 312 ? -7.961 -6.535 -4.266 1 88.75 312 THR A C 1
ATOM 2399 O O . THR A 1 312 ? -7.191 -6 -3.465 1 88.75 312 THR A O 1
ATOM 2402 N N . VAL A 1 313 ? -7.949 -7.832 -4.559 1 90.12 313 VAL A N 1
ATOM 2403 C CA . VAL A 1 313 ? -7.047 -8.688 -3.799 1 90.12 313 VAL A CA 1
ATOM 2404 C C . VAL A 1 313 ? -5.879 -9.125 -4.684 1 90.12 313 VAL A C 1
ATOM 2406 O O . VAL A 1 313 ? -5.004 -9.867 -4.238 1 90.12 313 VAL A O 1
ATOM 2409 N N . ALA A 1 314 ? -5.918 -8.695 -5.961 1 93.06 314 ALA A N 1
ATOM 2410 C CA . ALA A 1 314 ? -4.824 -9.055 -6.863 1 93.06 314 ALA A CA 1
ATOM 2411 C C . ALA A 1 314 ? -3.51 -8.422 -6.41 1 93.06 314 ALA A C 1
ATOM 2413 O O . ALA A 1 314 ? -3.457 -7.227 -6.113 1 93.06 314 ALA A O 1
ATOM 2414 N N . PRO A 1 315 ? -2.438 -9.172 -6.332 1 95.06 315 PRO A N 1
ATOM 2415 C CA . PRO A 1 315 ? -1.144 -8.656 -5.875 1 95.06 315 PRO A CA 1
ATOM 2416 C C . PRO A 1 315 ? -0.312 -8.062 -7.004 1 95.06 315 PRO A C 1
ATOM 2418 O O . PRO A 1 315 ? 0.894 -8.305 -7.086 1 95.06 315 PRO A O 1
ATOM 2421 N N . TYR A 1 316 ? -0.927 -7.289 -7.969 1 96.88 316 TYR A N 1
ATOM 2422 C CA . TYR A 1 316 ? -0.26 -6.742 -9.148 1 96.88 316 TYR A CA 1
ATOM 2423 C C . TYR A 1 316 ? -0.384 -5.223 -9.18 1 96.88 316 TYR A C 1
ATOM 2425 O O . TYR A 1 316 ? -0.305 -4.613 -10.25 1 96.88 316 TYR A O 1
ATOM 2433 N N . GLY A 1 317 ? -0.649 -4.609 -8.016 1 95.25 317 GLY A N 1
ATOM 2434 C CA . GLY A 1 317 ? -0.953 -3.191 -7.891 1 95.25 317 GLY A CA 1
ATOM 2435 C C . GLY A 1 317 ? -2.348 -2.926 -7.355 1 95.25 317 GLY A C 1
ATOM 2436 O O . GLY A 1 317 ? -3.232 -3.777 -7.465 1 95.25 317 GLY A O 1
ATOM 2437 N N . THR A 1 318 ? -2.553 -1.779 -6.82 1 93.94 318 THR A N 1
ATOM 2438 C CA . THR A 1 318 ? -3.809 -1.433 -6.164 1 93.94 318 THR A CA 1
ATOM 2439 C C . THR A 1 318 ? -4.953 -1.387 -7.172 1 93.94 318 THR A C 1
ATOM 2441 O O . THR A 1 318 ? -6.082 -1.766 -6.855 1 93.94 318 THR A O 1
ATOM 2444 N N . LEU A 1 319 ? -4.73 -0.856 -8.359 1 93.25 319 LEU A N 1
ATOM 2445 C CA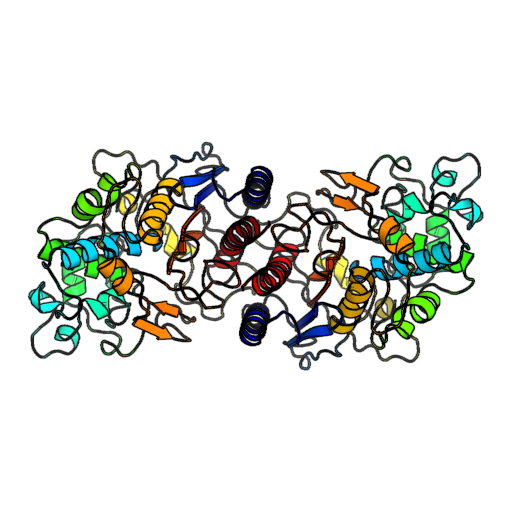 . LEU A 1 319 ? -5.676 -0.901 -9.469 1 93.25 319 LEU A CA 1
ATOM 2446 C C . LEU A 1 319 ? -5.16 -1.804 -10.586 1 93.25 319 LEU A C 1
ATOM 2448 O O . LEU A 1 319 ? -4.988 -1.356 -11.719 1 93.25 319 LEU A O 1
ATOM 2452 N N . SER A 1 320 ? -4.992 -2.994 -10.211 1 93.12 320 SER A N 1
ATOM 2453 C CA . SER A 1 320 ? -4.418 -3.947 -11.156 1 93.12 320 SER A CA 1
ATOM 2454 C C . SER A 1 320 ? -5.262 -4.047 -12.422 1 93.12 320 SER A C 1
ATOM 2456 O O . SER A 1 320 ? -6.465 -4.316 -12.352 1 93.12 320 SER A O 1
ATOM 2458 N N . PRO A 1 321 ? -4.66 -3.85 -13.594 1 94.56 321 PRO A N 1
ATOM 2459 C CA . PRO A 1 321 ? -5.422 -4.031 -14.836 1 94.56 321 PRO A CA 1
ATOM 2460 C C . PRO A 1 321 ? -5.859 -5.477 -15.055 1 94.56 321 PRO A C 1
ATOM 2462 O O . PRO A 1 321 ? -5.133 -6.406 -14.695 1 94.56 321 PRO A O 1
ATOM 2465 N N . GLU A 1 322 ? -6.922 -5.652 -15.734 1 96.31 322 GLU A N 1
ATOM 2466 C CA . GLU A 1 322 ? -7.484 -6.98 -15.984 1 96.31 322 GLU A CA 1
ATOM 2467 C C . GLU A 1 322 ? -6.547 -7.824 -16.844 1 96.31 322 GLU A C 1
ATOM 2469 O O . GLU A 1 322 ? -6.539 -9.047 -16.734 1 96.31 322 GLU A O 1
ATOM 2474 N N . ARG A 1 323 ? -5.754 -7.211 -17.625 1 97.25 323 ARG A N 1
ATOM 2475 C CA . ARG A 1 323 ? -4.898 -7.895 -18.594 1 97.25 323 ARG A CA 1
ATOM 2476 C C . ARG A 1 323 ? -3.682 -8.508 -17.906 1 97.25 323 ARG A C 1
ATOM 2478 O O . ARG A 1 323 ? -3.002 -9.359 -18.484 1 97.25 323 ARG A O 1
ATOM 2485 N N . VAL A 1 324 ? -3.332 -8.031 -16.734 1 98.5 324 VAL A N 1
ATOM 2486 C CA . VAL A 1 324 ? -2.139 -8.508 -16.031 1 98.5 324 VAL A CA 1
ATOM 2487 C C . VAL A 1 324 ? -2.361 -9.93 -15.531 1 98.5 324 VAL A C 1
ATOM 2489 O O . VAL A 1 324 ? -3.475 -10.289 -15.148 1 98.5 324 VAL A O 1
ATOM 2492 N N . PHE A 1 325 ? -1.319 -10.727 -15.617 1 98.81 325 PHE A N 1
ATOM 2493 C CA . PHE A 1 325 ? -1.396 -12.109 -15.148 1 98.81 325 PHE A CA 1
ATOM 2494 C C . PHE A 1 325 ? -0.12 -12.5 -14.414 1 98.81 325 PHE A C 1
ATOM 2496 O O . PHE A 1 325 ? 0.954 -11.969 -14.688 1 98.81 325 PHE A O 1
ATOM 2503 N N . GLY A 1 326 ? -0.168 -13.328 -13.523 1 98.75 326 GLY A N 1
ATOM 2504 C CA . GLY A 1 326 ? 0.92 -13.812 -12.688 1 98.75 326 GLY A CA 1
ATOM 2505 C C . GLY A 1 326 ? 0.46 -14.75 -11.586 1 98.75 326 GLY A C 1
ATOM 2506 O O . GLY A 1 326 ? -0.411 -15.594 -11.812 1 98.75 326 GLY A O 1
ATOM 2507 N N . HIS A 1 327 ? 1.103 -14.727 -10.531 1 98.31 327 HIS A N 1
ATOM 2508 C CA . HIS A 1 327 ? 0.768 -15.539 -9.367 1 98.31 327 HIS A CA 1
ATOM 2509 C C . HIS A 1 327 ? 1.463 -15.016 -8.109 1 98.31 327 HIS A C 1
ATOM 2511 O O . HIS A 1 327 ? 2.41 -14.227 -8.203 1 98.31 327 HIS A O 1
ATOM 2517 N N . ALA A 1 328 ? 0.937 -15.375 -7.023 1 95.62 328 ALA A N 1
ATOM 2518 C CA . ALA A 1 328 ? 1.536 -15.047 -5.734 1 95.62 328 ALA A CA 1
ATOM 2519 C C . ALA A 1 328 ? 1.76 -16.297 -4.895 1 95.62 328 ALA A C 1
ATOM 2521 O O . ALA A 1 328 ? 1.051 -17.297 -5.055 1 95.62 328 ALA A O 1
ATOM 2522 N N . GLY A 1 329 ? 2.771 -16.25 -4.145 1 94 329 GLY A N 1
ATOM 2523 C CA . GLY A 1 329 ? 3.072 -17.281 -3.162 1 94 329 GLY A CA 1
ATOM 2524 C C . GLY A 1 329 ? 3.186 -16.75 -1.748 1 94 329 GLY A C 1
ATOM 2525 O O . GLY A 1 329 ? 3.285 -15.531 -1.544 1 94 329 GLY A O 1
ATOM 2526 N N . LEU A 1 330 ? 3.125 -17.688 -0.82 1 88.75 330 LEU A N 1
ATOM 2527 C CA . LEU A 1 330 ? 3.303 -17.328 0.582 1 88.75 330 LEU A CA 1
ATOM 2528 C C . LEU A 1 330 ? 4.605 -16.562 0.786 1 88.75 330 LEU A C 1
ATOM 2530 O O . LEU A 1 330 ? 5.566 -16.766 0.037 1 88.75 330 LEU A O 1
ATOM 2534 N N . GLY A 1 331 ? 4.703 -15.609 1.713 1 80.75 331 GLY A N 1
ATOM 2535 C CA . GLY A 1 331 ? 5.891 -14.82 1.979 1 80.75 331 GLY A CA 1
ATOM 2536 C C . GLY A 1 331 ? 6.051 -13.648 1.027 1 80.75 331 GLY A C 1
ATOM 2537 O O . GLY A 1 331 ? 7.129 -13.047 0.947 1 80.75 331 GLY A O 1
ATOM 2538 N N . SER A 1 332 ? 4.996 -13.344 0.237 1 88.88 332 SER A N 1
ATOM 2539 C CA . SER A 1 332 ? 5 -12.25 -0.728 1 88.88 332 SER A CA 1
ATOM 2540 C C . SER A 1 332 ? 5.969 -12.523 -1.871 1 88.88 332 SER A C 1
ATOM 2542 O O . SER A 1 332 ? 6.707 -11.625 -2.297 1 88.88 332 SER A O 1
ATOM 2544 N N . SER A 1 333 ? 6.09 -13.766 -2.25 1 94.94 333 SER A N 1
ATOM 2545 C CA . SER A 1 333 ? 6.688 -14.109 -3.537 1 94.94 333 SER A CA 1
ATOM 2546 C C . SER A 1 333 ? 5.707 -13.883 -4.68 1 94.94 333 SER A C 1
ATOM 2548 O O . SER A 1 333 ? 4.73 -14.617 -4.824 1 94.94 333 SER A O 1
ATOM 2550 N N . VAL A 1 334 ? 5.949 -12.844 -5.43 1 98 334 VAL A N 1
ATOM 2551 C CA . VAL A 1 334 ? 4.988 -12.477 -6.465 1 98 334 VAL A CA 1
ATOM 2552 C C . VAL A 1 334 ? 5.715 -12.242 -7.785 1 98 334 VAL A C 1
ATOM 2554 O O . VAL A 1 334 ? 6.797 -11.648 -7.809 1 98 334 VAL A O 1
ATOM 2557 N N . GLY A 1 335 ? 5.18 -12.719 -8.828 1 98.69 335 GLY A N 1
ATOM 2558 C CA . GLY A 1 335 ? 5.586 -12.391 -10.188 1 98.69 335 GLY A CA 1
ATOM 2559 C C . GLY A 1 335 ? 4.414 -12.148 -11.117 1 98.69 335 GLY A C 1
ATOM 2560 O O . GLY A 1 335 ? 3.367 -12.789 -10.984 1 98.69 335 GLY A O 1
ATOM 2561 N N . TRP A 1 336 ? 4.586 -11.172 -12.016 1 98.81 336 TRP A N 1
ATOM 2562 C CA . TRP A 1 336 ? 3.502 -10.945 -12.961 1 98.81 336 TRP A CA 1
ATOM 2563 C C . TRP A 1 336 ? 4.02 -10.266 -14.227 1 98.81 336 TRP A C 1
ATOM 2565 O O . TRP A 1 336 ? 5.133 -9.742 -14.242 1 98.81 336 TRP A O 1
ATOM 2575 N N . ALA A 1 337 ? 3.244 -10.359 -15.297 1 98.88 337 ALA A N 1
ATOM 2576 C CA . ALA A 1 337 ? 3.488 -9.75 -16.594 1 98.88 337 ALA A CA 1
ATOM 2577 C C . ALA A 1 337 ? 2.352 -8.812 -16.984 1 98.88 337 ALA A C 1
ATOM 2579 O O . ALA A 1 337 ? 1.179 -9.117 -16.766 1 98.88 337 ALA A O 1
ATOM 2580 N N . ASP A 1 338 ? 2.676 -7.691 -17.469 1 98.44 338 ASP A N 1
ATOM 2581 C CA . ASP A 1 338 ? 1.764 -6.789 -18.156 1 98.44 338 ASP A CA 1
ATOM 2582 C C . ASP A 1 338 ? 2.129 -6.672 -19.641 1 98.44 338 ASP A C 1
ATOM 2584 O O . ASP A 1 338 ? 3.055 -5.941 -20 1 98.44 338 ASP A O 1
ATOM 2588 N N . PRO A 1 339 ? 1.393 -7.328 -20.469 1 98.12 339 PRO A N 1
ATOM 2589 C CA . PRO A 1 339 ? 1.791 -7.375 -21.875 1 98.12 339 PRO A CA 1
ATOM 2590 C C . PRO A 1 339 ? 1.626 -6.027 -22.578 1 98.12 339 PRO A C 1
ATOM 2592 O O . PRO A 1 339 ? 2.334 -5.742 -23.547 1 98.12 339 PRO A O 1
ATOM 2595 N N . ALA A 1 340 ? 0.677 -5.191 -22.141 1 95.94 340 ALA A N 1
ATOM 2596 C CA . ALA A 1 340 ? 0.471 -3.891 -22.766 1 95.94 340 ALA A CA 1
ATOM 2597 C C . ALA A 1 340 ? 1.646 -2.957 -22.484 1 95.94 340 ALA A C 1
ATOM 2599 O O . ALA A 1 340 ? 2.061 -2.193 -23.359 1 95.94 340 ALA A O 1
ATOM 2600 N N . GLU A 1 341 ? 2.195 -3.027 -21.328 1 94.94 341 GLU A N 1
ATOM 2601 C CA . GLU A 1 341 ? 3.322 -2.186 -20.953 1 94.94 341 GLU A CA 1
ATOM 2602 C C . GLU A 1 341 ? 4.652 -2.902 -21.172 1 94.94 341 GLU A C 1
ATOM 2604 O O . GLU A 1 341 ? 5.719 -2.295 -21.062 1 94.94 341 GLU A O 1
ATOM 2609 N N . ASN A 1 342 ? 4.543 -4.156 -21.531 1 97.5 342 ASN A N 1
ATOM 2610 C CA . ASN A 1 342 ? 5.703 -5.031 -21.672 1 97.5 342 ASN A CA 1
ATOM 2611 C C . ASN A 1 342 ? 6.598 -4.992 -20.438 1 97.5 342 ASN A C 1
ATOM 2613 O O . ASN A 1 342 ? 7.781 -4.676 -20.531 1 97.5 342 ASN A O 1
ATOM 2617 N N . VAL A 1 343 ? 6.012 -5.316 -19.344 1 98.12 343 VAL A N 1
ATOM 2618 C CA . VAL A 1 343 ? 6.684 -5.316 -18.047 1 98.12 343 VAL A CA 1
ATOM 2619 C C . VAL A 1 343 ? 6.664 -6.723 -17.453 1 98.12 343 VAL A C 1
ATOM 2621 O O . VAL A 1 343 ? 5.641 -7.41 -17.5 1 98.12 343 VAL A O 1
ATOM 2624 N N . GLY A 1 344 ? 7.777 -7.258 -17.047 1 98.81 344 GLY A N 1
ATOM 2625 C CA . GLY A 1 344 ? 7.918 -8.383 -16.141 1 98.81 344 GLY A CA 1
ATOM 2626 C C . GLY A 1 344 ? 8.383 -7.977 -14.75 1 98.81 344 GLY A C 1
ATOM 2627 O O . GLY A 1 344 ? 9.375 -7.27 -14.609 1 98.81 344 GLY A O 1
ATOM 2628 N N . PHE A 1 345 ? 7.637 -8.359 -13.719 1 98.81 345 PHE A N 1
ATOM 2629 C CA . PHE A 1 345 ? 7.84 -7.922 -12.344 1 98.81 345 PHE A CA 1
ATOM 2630 C C . PHE A 1 345 ? 7.984 -9.117 -11.414 1 98.81 345 PHE A C 1
ATOM 2632 O O . PHE A 1 345 ? 7.273 -10.117 -11.562 1 98.81 345 PHE A O 1
ATOM 2639 N N . SER A 1 346 ? 8.906 -9.016 -10.438 1 98.88 346 SER A N 1
ATOM 2640 C CA . SER A 1 346 ? 8.977 -10.008 -9.375 1 98.88 346 SER A CA 1
ATOM 2641 C C . SER A 1 346 ? 9.453 -9.383 -8.062 1 98.88 346 SER A C 1
ATOM 2643 O O . SER A 1 346 ? 10.359 -8.555 -8.062 1 98.88 346 SER A O 1
ATOM 2645 N N . TYR A 1 347 ? 8.797 -9.656 -6.992 1 98.69 347 TYR A N 1
ATOM 2646 C CA . TYR A 1 347 ? 9.156 -9.328 -5.617 1 98.69 347 TYR A CA 1
ATOM 2647 C C . TYR A 1 347 ? 9.141 -10.57 -4.738 1 98.69 347 TYR A C 1
ATOM 2649 O O . TYR A 1 347 ? 8.133 -11.281 -4.684 1 98.69 347 TYR A O 1
ATOM 2657 N N . VAL A 1 348 ? 10.266 -10.914 -4.113 1 98.12 348 VAL A N 1
ATOM 2658 C CA . VAL A 1 348 ? 10.414 -12.133 -3.322 1 98.12 348 VAL A CA 1
ATOM 2659 C C . VAL A 1 348 ? 10.984 -11.789 -1.946 1 98.12 348 VAL A C 1
ATOM 2661 O O . VAL A 1 348 ? 11.945 -11.031 -1.838 1 98.12 348 VAL A O 1
ATOM 2664 N N . THR A 1 349 ? 10.359 -12.305 -0.894 1 96.69 349 THR A N 1
ATOM 2665 C CA . THR A 1 349 ? 10.828 -12.047 0.464 1 96.69 349 THR A CA 1
ATOM 2666 C C . THR A 1 349 ? 10.93 -13.344 1.255 1 96.69 349 THR A C 1
ATOM 2668 O O . THR A 1 349 ? 10.477 -14.398 0.796 1 96.69 349 THR A O 1
ATOM 2671 N N . ASN A 1 350 ? 11.539 -13.344 2.361 1 95.31 350 ASN A N 1
ATOM 2672 C CA . ASN A 1 350 ? 11.617 -14.508 3.238 1 95.31 350 ASN A CA 1
ATOM 2673 C C . ASN A 1 350 ? 10.805 -14.297 4.516 1 95.31 350 ASN A C 1
ATOM 2675 O O . ASN A 1 350 ? 11.094 -14.914 5.543 1 95.31 350 ASN A O 1
ATOM 2679 N N . GLY A 1 351 ? 9.859 -13.352 4.449 1 91 351 GLY A N 1
ATOM 2680 C CA . GLY A 1 351 ? 8.969 -13.094 5.574 1 91 351 GLY A CA 1
ATOM 2681 C C . GLY A 1 351 ? 7.535 -13.516 5.312 1 91 351 GLY A C 1
ATOM 2682 O O . GLY A 1 351 ? 6.895 -13.008 4.391 1 91 351 GLY A O 1
ATOM 2683 N N . VAL A 1 352 ? 6.965 -14.438 6.133 1 89.31 352 VAL A N 1
ATOM 2684 C CA . VAL A 1 352 ? 5.594 -14.922 5.984 1 89.31 352 VAL A CA 1
ATOM 2685 C C . VAL A 1 352 ? 4.656 -14.078 6.844 1 89.31 352 VAL A C 1
ATOM 2687 O O . VAL A 1 352 ? 4.828 -13.992 8.062 1 89.31 352 VAL A O 1
ATOM 2690 N N . ARG A 1 353 ? 3.758 -13.43 6.188 1 84 353 ARG A N 1
ATOM 2691 C CA . ARG A 1 353 ? 2.717 -12.648 6.844 1 84 353 ARG A CA 1
ATOM 2692 C C . ARG A 1 353 ? 1.333 -13.047 6.348 1 84 353 ARG A C 1
ATOM 2694 O O . ARG A 1 353 ? 1.21 -13.867 5.434 1 84 353 ARG A O 1
ATOM 2701 N N . ASP A 1 354 ? 0.33 -12.406 7.062 1 73.06 354 ASP A N 1
ATOM 2702 C CA . ASP A 1 354 ? -1.038 -12.695 6.641 1 73.06 354 ASP A CA 1
ATOM 2703 C C . ASP A 1 354 ? -1.278 -12.234 5.203 1 73.06 354 ASP A C 1
ATOM 2705 O O . ASP A 1 354 ? -0.804 -11.172 4.801 1 73.06 354 ASP A O 1
ATOM 2709 N N . GLY A 1 355 ? -1.822 -13.117 4.457 1 65.88 355 GLY A N 1
ATOM 2710 C CA . GLY A 1 355 ? -1.889 -12.953 3.016 1 65.88 355 GLY A CA 1
ATOM 2711 C C . GLY A 1 355 ? -3 -12.023 2.572 1 65.88 355 GLY A C 1
ATOM 2712 O O . GLY A 1 355 ? -2.971 -11.5 1.457 1 65.88 355 GLY A O 1
ATOM 2713 N N . SER A 1 356 ? -3.973 -11.75 3.432 1 70 356 SER A N 1
ATOM 2714 C CA . SER A 1 356 ? -5.141 -11.031 2.932 1 70 356 SER A CA 1
ATOM 2715 C C . SER A 1 356 ? -4.855 -9.547 2.781 1 70 356 SER A C 1
ATOM 2717 O O . SER A 1 356 ? -5.281 -8.922 1.807 1 70 356 SER A O 1
ATOM 2719 N N . TYR A 1 357 ? -4.125 -9.016 3.631 1 81.81 357 TYR A N 1
ATOM 2720 C CA . TYR A 1 357 ? -3.881 -7.582 3.486 1 81.81 357 TYR A CA 1
ATOM 2721 C C . TYR A 1 357 ? -2.389 -7.281 3.467 1 81.81 357 TYR A C 1
ATOM 2723 O O . TYR A 1 357 ? -1.887 -6.656 2.529 1 81.81 357 TYR A O 1
ATOM 2731 N N . GLU A 1 358 ? -1.605 -7.883 4.352 1 82.75 358 GLU A N 1
ATOM 2732 C CA . GLU A 1 358 ? -0.203 -7.504 4.504 1 82.75 358 GLU A CA 1
ATOM 2733 C C . GLU A 1 358 ? 0.613 -7.906 3.279 1 82.75 358 GLU A C 1
ATOM 2735 O O . GLU A 1 358 ? 1.438 -7.129 2.795 1 82.75 358 GLU A O 1
ATOM 2740 N N . HIS A 1 359 ? 0.28 -9.078 2.822 1 85.5 359 HIS A N 1
ATOM 2741 C CA . HIS A 1 359 ? 0.957 -9.594 1.637 1 85.5 359 HIS A CA 1
ATOM 2742 C C . HIS A 1 359 ? 0.69 -8.703 0.424 1 85.5 359 HIS A C 1
ATOM 2744 O O . HIS A 1 359 ? 1.626 -8.289 -0.26 1 85.5 359 HIS A O 1
ATOM 2750 N N . VAL A 1 360 ? -0.509 -8.359 0.307 1 88.94 360 VAL A N 1
ATOM 2751 C CA . VAL A 1 360 ? -0.954 -7.652 -0.89 1 88.94 360 VAL A CA 1
ATOM 2752 C C . VAL A 1 360 ? -0.522 -6.191 -0.817 1 88.94 360 VAL A C 1
ATOM 2754 O O . VAL A 1 360 ? -0.04 -5.629 -1.804 1 88.94 360 VAL A O 1
ATOM 2757 N N . ALA A 1 361 ? -0.572 -5.625 0.372 1 89.88 361 ALA A N 1
ATOM 2758 C CA . ALA A 1 361 ? -0.23 -4.215 0.531 1 89.88 361 ALA A CA 1
ATOM 2759 C C . ALA A 1 361 ? 1.239 -3.967 0.201 1 89.88 361 ALA A C 1
ATOM 2761 O O . ALA A 1 361 ? 1.571 -3.006 -0.498 1 89.88 361 ALA A O 1
ATOM 2762 N N . ARG A 1 362 ? 2.121 -4.781 0.67 1 90.69 362 ARG A N 1
ATOM 2763 C CA . ARG A 1 362 ? 3.551 -4.57 0.462 1 90.69 362 ARG A CA 1
ATOM 2764 C C . ARG A 1 362 ? 3.922 -4.754 -1.006 1 90.69 362 ARG A C 1
ATOM 2766 O O . ARG A 1 362 ? 4.68 -3.959 -1.563 1 90.69 362 ARG A O 1
ATOM 2773 N N . VAL A 1 363 ? 3.342 -5.746 -1.618 1 95.5 363 VAL A N 1
ATOM 2774 C CA . VAL A 1 363 ? 3.666 -6.012 -3.016 1 95.5 363 VAL A CA 1
ATOM 2775 C C . VAL A 1 363 ? 3.068 -4.918 -3.9 1 95.5 363 VAL A C 1
ATOM 2777 O O . VAL A 1 363 ? 3.713 -4.457 -4.844 1 95.5 363 VAL A O 1
ATOM 2780 N N . ASN A 1 364 ? 1.863 -4.504 -3.596 1 96.31 364 ASN A N 1
ATOM 2781 C CA . ASN A 1 364 ? 1.181 -3.506 -4.414 1 96.31 364 ASN A CA 1
ATOM 2782 C C . ASN A 1 364 ? 1.883 -2.152 -4.352 1 96.31 364 ASN A C 1
ATOM 2784 O O . ASN A 1 364 ? 1.892 -1.406 -5.332 1 96.31 364 ASN A O 1
ATOM 2788 N N . ALA A 1 365 ? 2.467 -1.85 -3.201 1 96.12 365 ALA A N 1
ATOM 2789 C CA . ALA A 1 365 ? 3.207 -0.595 -3.094 1 96.12 365 ALA A CA 1
ATOM 2790 C C . ALA A 1 365 ? 4.316 -0.521 -4.141 1 96.12 365 ALA A C 1
ATOM 2792 O O . ALA A 1 365 ? 4.461 0.491 -4.832 1 96.12 365 ALA A O 1
ATOM 2793 N N . LEU A 1 366 ? 5.07 -1.588 -4.301 1 97.88 366 LEU A N 1
ATOM 2794 C CA . LEU A 1 366 ? 6.172 -1.602 -5.254 1 97.88 366 LEU A CA 1
ATOM 2795 C C . LEU A 1 366 ? 5.652 -1.69 -6.684 1 97.88 366 LEU A C 1
ATOM 2797 O O . LEU A 1 366 ? 6.207 -1.065 -7.594 1 97.88 366 LEU A O 1
ATOM 2801 N N . ALA A 1 367 ? 4.602 -2.477 -6.883 1 98 367 ALA A N 1
ATOM 2802 C CA . ALA A 1 367 ? 3.992 -2.551 -8.203 1 98 367 ALA A CA 1
ATOM 2803 C C . ALA A 1 367 ? 3.482 -1.185 -8.656 1 98 367 ALA A C 1
ATOM 2805 O O . ALA A 1 367 ? 3.709 -0.772 -9.797 1 98 367 ALA A O 1
ATOM 2806 N N . ASP A 1 368 ? 2.779 -0.473 -7.762 1 97.25 368 ASP A N 1
ATOM 2807 C CA . ASP A 1 368 ? 2.266 0.859 -8.07 1 97.25 368 ASP A CA 1
ATOM 2808 C C . ASP A 1 368 ? 3.406 1.838 -8.336 1 97.25 368 ASP A C 1
ATOM 2810 O O . ASP A 1 368 ? 3.311 2.674 -9.242 1 97.25 368 ASP A O 1
ATOM 2814 N N . ALA A 1 369 ? 4.461 1.729 -7.512 1 97.12 369 ALA A N 1
ATOM 2815 C CA . ALA A 1 369 ? 5.625 2.586 -7.723 1 97.12 369 ALA A CA 1
ATOM 2816 C C . ALA A 1 369 ? 6.18 2.42 -9.133 1 97.12 369 ALA A C 1
ATOM 2818 O O . ALA A 1 369 ? 6.469 3.408 -9.812 1 97.12 369 ALA A O 1
ATOM 2819 N N . VAL A 1 370 ? 6.285 1.19 -9.586 1 97.25 370 VAL A N 1
ATOM 2820 C CA . VAL A 1 370 ? 6.812 0.908 -10.922 1 97.25 370 VAL A CA 1
ATOM 2821 C C . VAL A 1 370 ? 5.875 1.48 -11.977 1 97.25 370 VAL A C 1
ATOM 2823 O O . VAL A 1 370 ? 6.32 2.148 -12.914 1 97.25 370 VAL A O 1
ATOM 2826 N N . ARG A 1 371 ? 4.594 1.278 -11.859 1 95.75 371 ARG A N 1
ATOM 2827 C CA . ARG A 1 371 ? 3.631 1.755 -12.852 1 95.75 371 ARG A CA 1
ATOM 2828 C C . ARG A 1 371 ? 3.615 3.277 -12.906 1 95.75 371 ARG A C 1
ATOM 2830 O O . ARG A 1 371 ? 3.561 3.861 -13.992 1 95.75 371 ARG A O 1
ATOM 2837 N N . LEU A 1 372 ? 3.643 3.896 -11.719 1 95.19 372 LEU A N 1
ATOM 2838 C CA . LEU A 1 372 ? 3.635 5.355 -11.672 1 95.19 372 LEU A CA 1
ATOM 2839 C C . LEU A 1 372 ? 4.902 5.926 -12.305 1 95.19 372 LEU A C 1
ATOM 2841 O O . LEU A 1 372 ? 4.852 6.934 -13.008 1 95.19 372 LEU A O 1
ATOM 2845 N N . ALA A 1 373 ? 6.023 5.254 -12.055 1 95.19 373 ALA A N 1
ATOM 2846 C CA . ALA A 1 373 ? 7.293 5.695 -12.625 1 95.19 373 ALA A CA 1
ATOM 2847 C C . ALA A 1 373 ? 7.281 5.574 -14.148 1 95.19 373 ALA A C 1
ATOM 2849 O O . ALA A 1 373 ? 7.859 6.406 -14.852 1 95.19 373 ALA A O 1
ATOM 2850 N N . LEU A 1 374 ? 6.633 4.566 -14.688 1 93.56 374 LEU A N 1
ATOM 2851 C CA . LEU A 1 374 ? 6.586 4.328 -16.125 1 93.56 374 LEU A CA 1
ATOM 2852 C C . LEU A 1 374 ? 5.684 5.348 -16.812 1 93.56 374 LEU A C 1
ATOM 2854 O O . LEU A 1 374 ? 5.797 5.562 -18.016 1 93.56 374 LEU A O 1
ATOM 2858 N N . ARG A 1 375 ? 4.766 5.996 -16.109 1 84.81 375 ARG A N 1
ATOM 2859 C CA . ARG A 1 375 ? 3.814 6.945 -16.688 1 84.81 375 ARG A CA 1
ATOM 2860 C C . ARG A 1 375 ? 4.273 8.383 -16.469 1 84.81 375 ARG A C 1
ATOM 2862 O O . ARG A 1 375 ? 3.67 9.32 -16.984 1 84.81 375 ARG A O 1
ATOM 2869 N N . SER A 1 376 ? 5.246 8.617 -15.516 1 68.12 376 SER A N 1
ATOM 2870 C CA . SER A 1 376 ? 5.734 9.953 -15.211 1 68.12 376 SER A CA 1
ATOM 2871 C C . SER A 1 376 ? 6.543 10.523 -16.375 1 68.12 376 SER A C 1
ATOM 2873 O O . SER A 1 376 ? 7.344 9.812 -16.984 1 68.12 376 SER A O 1
ATOM 2875 N N . ASP A 1 377 ? 5.965 11.242 -17.438 1 51.72 377 ASP A N 1
ATOM 2876 C CA . ASP A 1 377 ? 6.688 11.953 -18.484 1 51.72 377 ASP A CA 1
ATOM 2877 C C . ASP A 1 377 ? 7.82 12.797 -17.891 1 51.72 377 ASP A C 1
ATOM 2879 O O . ASP A 1 377 ? 7.652 13.422 -16.844 1 51.72 377 ASP A O 1
ATOM 2883 N N . MET B 1 1 ? -17.016 17.078 -17.047 1 48.62 1 MET B N 1
ATOM 2884 C CA . MET B 1 1 ? -16.828 15.641 -16.844 1 48.62 1 MET B CA 1
ATOM 2885 C C . MET B 1 1 ? -15.445 15.352 -16.266 1 48.62 1 MET B C 1
ATOM 2887 O O . MET B 1 1 ? -14.438 15.867 -16.75 1 48.62 1 MET B O 1
ATOM 2891 N N . THR B 1 2 ? -15.289 14.797 -14.969 1 69.5 2 THR B N 1
ATOM 2892 C CA . THR B 1 2 ? -14.016 14.617 -14.281 1 69.5 2 THR B CA 1
ATOM 2893 C C . THR B 1 2 ? -13.117 13.664 -15.047 1 69.5 2 THR B C 1
ATOM 2895 O O . THR B 1 2 ? -13.594 12.836 -15.828 1 69.5 2 THR B O 1
ATOM 2898 N N . ARG B 1 3 ? -11.938 13.914 -15.07 1 86.44 3 ARG B N 1
ATOM 2899 C CA . ARG B 1 3 ? -10.891 13.117 -15.703 1 86.44 3 ARG B CA 1
ATOM 2900 C C . ARG B 1 3 ? -10.914 11.68 -15.203 1 86.44 3 ARG B C 1
ATOM 2902 O O . ARG B 1 3 ? -10.297 10.797 -15.805 1 86.44 3 ARG B O 1
ATOM 2909 N N . LEU B 1 4 ? -11.664 11.422 -14.156 1 90.56 4 LEU B N 1
ATOM 2910 C CA . LEU B 1 4 ? -11.773 10.062 -13.625 1 90.56 4 LEU B CA 1
ATOM 2911 C C . LEU B 1 4 ? -12.945 9.328 -14.266 1 90.56 4 LEU B C 1
ATOM 2913 O O . LEU B 1 4 ? -14.102 9.695 -14.055 1 90.56 4 LEU B O 1
ATOM 2917 N N . ALA B 1 5 ? -12.68 8.273 -15.031 1 91.12 5 ALA B N 1
ATOM 2918 C CA . ALA B 1 5 ? -13.719 7.477 -15.672 1 91.12 5 ALA B CA 1
ATOM 2919 C C . ALA B 1 5 ? -14.586 6.773 -14.625 1 91.12 5 ALA B C 1
ATOM 2921 O O . ALA B 1 5 ? -14.133 6.496 -13.516 1 91.12 5 ALA B O 1
ATOM 2922 N N . ASP B 1 6 ? -15.836 6.512 -15.016 1 93.69 6 ASP B N 1
ATOM 2923 C CA . ASP B 1 6 ? -16.766 5.844 -14.117 1 93.69 6 ASP B CA 1
ATOM 2924 C C . ASP B 1 6 ? -16.219 4.5 -13.641 1 93.69 6 ASP B C 1
ATOM 2926 O O . ASP B 1 6 ? -16.344 4.152 -12.469 1 93.69 6 ASP B O 1
ATOM 2930 N N . SER B 1 7 ? -15.633 3.783 -14.508 1 92.94 7 SER B N 1
ATOM 2931 C CA . SER B 1 7 ? -15.078 2.479 -14.156 1 92.94 7 SER B CA 1
ATOM 2932 C C . SER B 1 7 ? -13.953 2.609 -13.133 1 92.94 7 SER B C 1
ATOM 2934 O O . SER B 1 7 ? -13.828 1.775 -12.234 1 92.94 7 SER B O 1
ATOM 2936 N N . ASP B 1 8 ? -13.156 3.645 -13.281 1 94.44 8 ASP B N 1
ATOM 2937 C CA . ASP B 1 8 ? -12.062 3.871 -12.336 1 94.44 8 ASP B CA 1
ATOM 2938 C C . ASP B 1 8 ? -12.602 4.309 -10.977 1 94.44 8 ASP B C 1
ATOM 2940 O O . ASP B 1 8 ? -12.07 3.914 -9.938 1 94.44 8 ASP B O 1
ATOM 2944 N N . ARG B 1 9 ? -13.656 5.125 -10.984 1 96.62 9 ARG B N 1
ATOM 2945 C CA . ARG B 1 9 ? -14.297 5.523 -9.734 1 96.62 9 ARG B CA 1
ATOM 2946 C C . ARG B 1 9 ? -14.812 4.309 -8.969 1 96.62 9 ARG B C 1
ATOM 2948 O O . ARG B 1 9 ? -14.672 4.227 -7.746 1 96.62 9 ARG B O 1
ATOM 2955 N N . GLU B 1 10 ? -15.375 3.412 -9.711 1 96.69 10 GLU B N 1
ATOM 2956 C CA . GLU B 1 10 ? -15.898 2.193 -9.094 1 96.69 10 GLU B CA 1
ATOM 2957 C C . GLU B 1 10 ? -14.773 1.347 -8.508 1 96.69 10 GLU B C 1
ATOM 2959 O O . GLU B 1 10 ? -14.914 0.778 -7.426 1 96.69 10 GLU B O 1
ATOM 2964 N N . ARG B 1 11 ? -13.688 1.238 -9.211 1 95.94 11 ARG B N 1
ATOM 2965 C CA . ARG B 1 11 ? -12.547 0.453 -8.742 1 95.94 11 ARG B CA 1
ATOM 2966 C C . ARG B 1 11 ? -11.945 1.067 -7.484 1 95.94 11 ARG B C 1
ATOM 2968 O O . ARG B 1 11 ? -11.531 0.348 -6.574 1 95.94 11 ARG B O 1
ATOM 2975 N N . ILE B 1 12 ? -11.844 2.375 -7.453 1 97.94 12 ILE B N 1
ATOM 2976 C CA . ILE B 1 12 ? -11.328 3.055 -6.266 1 97.94 12 ILE B CA 1
ATOM 2977 C C . ILE B 1 12 ? -12.289 2.84 -5.098 1 97.94 12 ILE B C 1
ATOM 2979 O O . ILE B 1 12 ? -11.852 2.602 -3.967 1 97.94 12 ILE B O 1
ATOM 2983 N N . ALA B 1 13 ? -13.594 2.926 -5.371 1 98.31 13 ALA B N 1
ATOM 2984 C CA . ALA B 1 13 ? -14.594 2.662 -4.34 1 98.31 13 ALA B CA 1
ATOM 2985 C C . ALA B 1 13 ? -14.461 1.245 -3.789 1 98.31 13 ALA B C 1
ATOM 2987 O O . ALA B 1 13 ? -14.594 1.023 -2.584 1 98.31 13 ALA B O 1
ATOM 2988 N N . ASP B 1 14 ? -14.234 0.299 -4.688 1 96.38 14 ASP B N 1
ATOM 2989 C CA . ASP B 1 14 ? -14.031 -1.083 -4.262 1 96.38 14 ASP B CA 1
ATOM 2990 C C . ASP B 1 14 ? -12.828 -1.201 -3.33 1 96.38 14 ASP B C 1
ATOM 2992 O O . ASP B 1 14 ? -12.859 -1.965 -2.363 1 96.38 14 ASP B O 1
ATOM 2996 N N . LEU B 1 15 ? -11.742 -0.538 -3.666 1 96.19 15 LEU B N 1
ATOM 2997 C CA . LEU B 1 15 ? -10.555 -0.538 -2.814 1 96.19 15 LEU B CA 1
ATOM 2998 C C . LEU B 1 15 ? -10.867 0.069 -1.451 1 96.19 15 LEU B C 1
ATOM 3000 O O . LEU B 1 15 ? -10.43 -0.449 -0.422 1 96.19 15 LEU B O 1
ATOM 3004 N N . PHE B 1 16 ? -11.609 1.188 -1.478 1 97.94 16 PHE B N 1
ATOM 3005 C CA . PHE B 1 16 ? -12.07 1.824 -0.248 1 97.94 16 PHE B CA 1
ATOM 3006 C C . PHE B 1 16 ? -12.852 0.841 0.61 1 97.94 16 PHE B C 1
ATOM 3008 O O . PHE B 1 16 ? -12.602 0.712 1.809 1 97.94 16 PHE B O 1
ATOM 3015 N N . ASP B 1 17 ? -13.773 0.15 0.032 1 96.38 17 ASP B N 1
ATOM 3016 C CA . ASP B 1 17 ? -14.594 -0.835 0.73 1 96.38 17 ASP B CA 1
ATOM 3017 C C . ASP B 1 17 ? -13.734 -1.98 1.269 1 96.38 17 ASP B C 1
ATOM 3019 O O . ASP B 1 17 ? -14.008 -2.51 2.35 1 96.38 17 ASP B O 1
ATOM 3023 N N . ARG B 1 18 ? -12.75 -2.348 0.518 1 92.88 18 ARG B N 1
ATOM 3024 C CA . ARG B 1 18 ? -11.859 -3.424 0.937 1 92.88 18 ARG B CA 1
ATOM 3025 C C . ARG B 1 18 ? -11.156 -3.076 2.248 1 92.88 18 ARG B C 1
ATOM 3027 O O . ARG B 1 18 ? -10.961 -3.945 3.102 1 92.88 18 ARG B O 1
ATOM 3034 N N . HIS B 1 19 ? -10.695 -1.859 2.408 1 93.75 19 HIS B N 1
ATOM 3035 C CA . HIS B 1 19 ? -10.078 -1.416 3.652 1 93.75 19 HIS B CA 1
ATOM 3036 C C . HIS B 1 19 ? -11.016 -1.621 4.84 1 93.75 19 HIS B C 1
ATOM 3038 O O . HIS B 1 19 ? -10.578 -2.01 5.922 1 93.75 19 HIS B O 1
ATOM 3044 N N . LEU B 1 20 ? -12.297 -1.344 4.605 1 94.25 20 LEU B N 1
ATOM 3045 C CA . LEU B 1 20 ? -13.297 -1.542 5.645 1 94.25 20 LEU B CA 1
ATOM 3046 C C . LEU B 1 20 ? -13.531 -3.027 5.898 1 94.25 20 LEU B C 1
ATOM 3048 O O . LEU B 1 20 ? -13.617 -3.457 7.051 1 94.25 20 LEU B O 1
ATOM 3052 N N . GLU B 1 21 ? -13.586 -3.758 4.863 1 90.44 21 GLU B N 1
ATOM 3053 C CA . GLU B 1 21 ? -13.891 -5.184 4.941 1 90.44 21 GLU B CA 1
ATOM 3054 C C . GLU B 1 21 ? -12.82 -5.938 5.73 1 90.44 21 GLU B C 1
ATOM 3056 O O . GLU B 1 21 ? -13.133 -6.848 6.496 1 90.44 21 GLU B O 1
ATOM 3061 N N . VAL B 1 22 ? -11.578 -5.562 5.523 1 88.19 22 VAL B N 1
ATOM 3062 C CA . VAL B 1 22 ? -10.508 -6.293 6.191 1 88.19 22 VAL B CA 1
ATOM 3063 C C . VAL B 1 22 ? -10.328 -5.773 7.617 1 88.19 22 VAL B C 1
ATOM 3065 O O . VAL B 1 22 ? -9.531 -6.305 8.383 1 88.19 22 VAL B O 1
ATOM 3068 N N . GLY B 1 23 ? -11.008 -4.668 7.961 1 89 23 GLY B N 1
ATOM 3069 C CA . GLY B 1 23 ? -11.055 -4.215 9.344 1 89 23 GLY B CA 1
ATOM 3070 C C . GLY B 1 23 ? -9.961 -3.223 9.688 1 89 23 GLY B C 1
ATOM 3071 O O . GLY B 1 23 ? -9.57 -3.1 10.852 1 89 23 GLY B O 1
ATOM 3072 N N . LEU B 1 24 ? -9.383 -2.525 8.734 1 89.62 24 LEU B N 1
ATOM 3073 C CA . LEU B 1 24 ? -8.336 -1.549 9.016 1 89.62 24 LEU B CA 1
ATOM 3074 C C . LEU B 1 24 ? -8.836 -0.472 9.969 1 89.62 24 LEU B C 1
ATOM 3076 O O . LEU B 1 24 ? -8.062 0.087 10.742 1 89.62 24 LEU B O 1
ATOM 3080 N N . HIS B 1 25 ? -10.023 -0.095 9.922 1 92.62 25 HIS B N 1
ATOM 3081 C CA . HIS B 1 25 ? -10.727 0.89 10.734 1 92.62 25 HIS B CA 1
ATOM 3082 C C . HIS B 1 25 ? -12.227 0.612 10.758 1 92.62 25 HIS B C 1
ATOM 3084 O O . HIS B 1 25 ? -12.734 -0.165 9.945 1 92.62 25 HIS B O 1
ATOM 3090 N N . HIS B 1 26 ? -12.969 1.191 11.711 1 95.19 26 HIS B N 1
ATOM 3091 C CA . HIS B 1 26 ? -14.406 0.98 11.828 1 95.19 26 HIS B CA 1
ATOM 3092 C C . HIS B 1 26 ? -15.172 1.815 10.805 1 95.19 26 HIS B C 1
ATOM 3094 O O . HIS B 1 26 ? -16.172 1.364 10.258 1 95.19 26 HIS B O 1
ATOM 3100 N N . GLY B 1 27 ? -14.766 3.012 10.578 1 97.12 27 GLY B N 1
ATOM 3101 C CA . GLY B 1 27 ? -15.367 3.922 9.617 1 97.12 27 GLY B CA 1
ATOM 3102 C C . GLY B 1 27 ? -14.344 4.773 8.883 1 97.12 27 GLY B C 1
ATOM 3103 O O . GLY B 1 27 ? -13.234 4.992 9.383 1 97.12 27 GLY B O 1
ATOM 3104 N N . ALA B 1 28 ? -14.75 5.23 7.691 1 98.31 28 ALA B N 1
ATOM 3105 C CA . ALA B 1 28 ? -13.828 6.027 6.887 1 98.31 28 ALA B CA 1
ATOM 3106 C C . ALA B 1 28 ? -14.586 6.883 5.875 1 98.31 28 ALA B C 1
ATOM 3108 O O . ALA B 1 28 ? -15.742 6.605 5.562 1 98.31 28 ALA B O 1
ATOM 3109 N N . GLN B 1 29 ? -13.938 7.922 5.445 1 98.81 29 GLN B N 1
ATOM 3110 C CA . GLN B 1 29 ? -14.383 8.789 4.363 1 98.81 29 GLN B CA 1
ATOM 3111 C C . GLN B 1 29 ? -13.242 9.086 3.391 1 98.81 29 GLN B C 1
ATOM 3113 O O . GLN B 1 29 ? -12.102 9.297 3.809 1 98.81 29 GLN B O 1
ATOM 3118 N N . LEU B 1 30 ? -13.531 9.016 2.107 1 98.88 30 LEU B N 1
ATOM 3119 C CA . LEU B 1 30 ? -12.617 9.43 1.041 1 98.88 30 LEU B CA 1
ATOM 3120 C C . LEU B 1 30 ? -13.273 10.477 0.149 1 98.88 30 LEU B C 1
ATOM 3122 O O . LEU B 1 30 ? -14.383 10.281 -0.339 1 98.88 30 LEU B O 1
ATOM 3126 N N . ALA B 1 31 ? -12.617 11.594 -0.036 1 98.88 31 ALA B N 1
ATOM 3127 C CA . ALA B 1 31 ? -13.07 12.625 -0.963 1 98.88 31 ALA B CA 1
ATOM 3128 C C . ALA B 1 31 ? -11.93 13.109 -1.854 1 98.88 31 ALA B C 1
ATOM 3130 O O . ALA B 1 31 ? -10.797 13.266 -1.391 1 98.88 31 ALA B O 1
ATOM 3131 N N . VAL B 1 32 ? -12.227 13.234 -3.111 1 98.81 32 VAL B N 1
ATOM 3132 C CA . VAL B 1 32 ? -11.234 13.664 -4.09 1 98.81 32 VAL B CA 1
ATOM 3133 C C . VAL B 1 32 ? -11.844 14.711 -5.023 1 98.81 32 VAL B C 1
ATOM 3135 O O . VAL B 1 32 ? -12.945 14.523 -5.535 1 98.81 32 VAL B O 1
ATOM 3138 N N . TYR B 1 33 ? -11.148 15.797 -5.156 1 98.62 33 TYR B N 1
ATOM 3139 C CA . TYR B 1 33 ? -11.453 16.797 -6.18 1 98.62 33 TYR B CA 1
ATOM 3140 C C . TYR B 1 33 ? -10.445 16.719 -7.32 1 98.62 33 TYR B C 1
ATOM 3142 O O . TYR B 1 33 ? -9.25 16.547 -7.094 1 98.62 33 TYR B O 1
ATOM 3150 N N . VAL B 1 34 ? -10.922 16.797 -8.523 1 97.88 34 VAL B N 1
ATOM 3151 C CA . VAL B 1 34 ? -10.102 16.906 -9.727 1 97.88 34 VAL B CA 1
ATOM 3152 C C . VAL B 1 34 ? -10.555 18.094 -10.562 1 97.88 34 VAL B C 1
ATOM 3154 O O . VAL B 1 34 ? -11.719 18.203 -10.938 1 97.88 34 VAL B O 1
ATOM 3157 N N . ASP B 1 35 ? -9.641 19.031 -10.82 1 96.94 35 ASP B N 1
ATOM 3158 C CA . ASP B 1 35 ? -9.922 20.234 -11.602 1 96.94 35 ASP B CA 1
ATOM 3159 C C . ASP B 1 35 ? -11.094 21.016 -11.008 1 96.94 35 ASP B C 1
ATOM 3161 O O . ASP B 1 35 ? -11.977 21.469 -11.742 1 96.94 35 ASP B O 1
ATOM 3165 N N . GLY B 1 36 ? -11.094 21 -9.688 1 96.88 36 GLY B N 1
ATOM 3166 C CA . GLY B 1 36 ? -12.062 21.812 -8.977 1 96.88 36 GLY B CA 1
ATOM 3167 C C . GLY B 1 36 ? -13.422 21.156 -8.82 1 96.88 36 GLY B C 1
ATOM 3168 O O . GLY B 1 36 ? -14.336 21.734 -8.227 1 96.88 36 GLY B O 1
ATOM 3169 N N . GLU B 1 37 ? -13.586 19.922 -9.336 1 97.19 37 GLU B N 1
ATOM 3170 C CA . GLU B 1 37 ? -14.852 19.203 -9.242 1 97.19 37 GLU B CA 1
ATOM 3171 C C . GLU B 1 37 ? -14.711 17.953 -8.367 1 97.19 37 GLU B C 1
ATOM 3173 O O . GLU B 1 37 ? -13.711 17.234 -8.445 1 97.19 37 GLU B O 1
ATOM 3178 N N . ARG B 1 38 ? -15.766 17.734 -7.578 1 97.5 38 ARG B N 1
ATOM 3179 C CA . ARG B 1 38 ? -15.75 16.562 -6.723 1 97.5 38 ARG B CA 1
ATOM 3180 C C . ARG B 1 38 ? -15.859 15.281 -7.551 1 97.5 38 ARG B C 1
ATOM 3182 O O . ARG B 1 38 ? -16.875 15.047 -8.211 1 97.5 38 ARG B O 1
ATOM 3189 N N . ALA B 1 39 ? -14.891 14.516 -7.543 1 97.62 39 ALA B N 1
ATOM 3190 C CA . ALA B 1 39 ? -14.836 13.289 -8.336 1 97.62 39 ALA B CA 1
ATOM 3191 C C . ALA B 1 39 ? -15.227 12.078 -7.496 1 97.62 39 ALA B C 1
ATOM 3193 O O . ALA B 1 39 ? -15.781 11.109 -8.023 1 97.62 39 ALA B O 1
ATOM 3194 N N . LEU B 1 40 ? -14.906 12.023 -6.254 1 98.38 40 LEU B N 1
ATOM 3195 C CA . LEU B 1 40 ? -15.242 10.969 -5.312 1 98.38 40 LEU B CA 1
ATOM 3196 C C . LEU B 1 40 ? -15.766 11.547 -4.004 1 98.38 40 LEU B C 1
ATOM 3198 O O . LEU B 1 40 ? -15.289 12.586 -3.545 1 98.38 40 LEU B O 1
ATOM 3202 N N . ASP B 1 41 ? -16.672 10.969 -3.393 1 98.44 41 ASP B N 1
ATOM 3203 C CA . ASP B 1 41 ? -17.234 11.25 -2.08 1 98.44 41 ASP B CA 1
ATOM 3204 C C . ASP B 1 41 ? -17.781 9.984 -1.432 1 98.44 41 ASP B C 1
ATOM 3206 O O . ASP B 1 41 ? -18.984 9.711 -1.503 1 98.44 41 ASP B O 1
ATOM 3210 N N . LEU B 1 42 ? -16.938 9.25 -0.794 1 98.75 42 LEU B N 1
ATOM 3211 C CA . LEU B 1 42 ? -17.25 7.934 -0.259 1 98.75 42 LEU B CA 1
ATOM 3212 C C . LEU B 1 42 ? -17.266 7.953 1.266 1 98.75 42 LEU B C 1
ATOM 3214 O O . LEU B 1 42 ? -16.484 8.672 1.886 1 98.75 42 LEU B O 1
ATOM 3218 N N . ALA B 1 43 ? -18.109 7.281 1.845 1 98.81 43 ALA B N 1
ATOM 3219 C CA . ALA B 1 43 ? -18.172 6.996 3.275 1 98.81 43 ALA B CA 1
ATOM 3220 C C . ALA B 1 43 ? -18.641 5.566 3.533 1 98.81 43 ALA B C 1
ATOM 3222 O O . ALA B 1 43 ? -19.5 5.051 2.822 1 98.81 43 ALA B O 1
ATOM 3223 N N . GLY B 1 44 ? -18.109 4.957 4.496 1 98.56 44 GLY B N 1
ATOM 3224 C CA . GLY B 1 44 ? -18.5 3.598 4.832 1 98.56 44 GLY B CA 1
ATOM 3225 C C . GLY B 1 44 ? -18.078 3.186 6.234 1 98.56 44 GLY B C 1
ATOM 3226 O O . GLY B 1 44 ? -17.25 3.846 6.855 1 98.56 44 GLY B O 1
ATOM 3227 N N . GLY B 1 45 ? -18.656 2.061 6.691 1 98.19 45 GLY B N 1
ATOM 3228 C CA . GLY B 1 45 ? -18.406 1.592 8.047 1 98.19 45 GLY B CA 1
ATOM 3229 C C . GLY B 1 45 ? -19.328 2.236 9.07 1 98.19 45 GLY B C 1
ATOM 3230 O O . GLY B 1 45 ? -20.5 2.504 8.789 1 98.19 45 GLY B O 1
ATOM 3231 N N . VAL B 1 46 ? -18.688 2.33 10.352 1 97.88 46 VAL B N 1
ATOM 3232 C CA . VAL B 1 46 ? -19.516 2.818 11.445 1 97.88 46 VAL B CA 1
ATOM 3233 C C . VAL B 1 46 ? -18.781 3.9 12.219 1 97.88 46 VAL B C 1
ATOM 3235 O O . VAL B 1 46 ? -17.547 3.945 12.203 1 97.88 46 VAL B O 1
ATOM 3238 N N . GLU B 1 47 ? -19.484 4.793 12.875 1 97.12 47 GLU B N 1
ATOM 3239 C CA . GLU B 1 47 ? -18.953 5.949 13.594 1 97.12 47 GLU B CA 1
ATOM 3240 C C . GLU B 1 47 ? -18.281 5.527 14.906 1 97.12 47 GLU B C 1
ATOM 3242 O O . GLU B 1 47 ? -17.531 6.301 15.5 1 97.12 47 GLU B O 1
ATOM 3247 N N . ALA B 1 48 ? -18.641 4.395 15.422 1 94.06 48 ALA B N 1
ATOM 3248 C CA . ALA B 1 48 ? -18.141 3.736 16.625 1 94.06 48 ALA B CA 1
ATOM 3249 C C . ALA B 1 48 ? -18.375 2.23 16.578 1 94.06 48 ALA B C 1
ATOM 3251 O O . ALA B 1 48 ? -19.219 1.757 15.797 1 94.06 48 ALA B O 1
ATOM 3252 N N . PRO B 1 49 ? -17.5 1.585 17.516 1 90.88 49 PRO B N 1
ATOM 3253 C CA . PRO B 1 49 ? -17.875 0.167 17.547 1 90.88 49 PRO B CA 1
ATOM 3254 C C . PRO B 1 49 ? -19.344 -0.052 17.859 1 90.88 49 PRO B C 1
ATOM 3256 O O . PRO B 1 49 ? -19.859 0.445 18.859 1 90.88 49 PRO B O 1
ATOM 3259 N N . GLU B 1 50 ? -20.125 -0.646 17 1 90.62 50 GLU B N 1
ATOM 3260 C CA . GLU B 1 50 ? -21.547 -0.941 17.109 1 90.62 50 GLU B CA 1
ATOM 3261 C C . GLU B 1 50 ? -22.391 0.323 16.969 1 90.62 50 GLU B C 1
ATOM 3263 O O . GLU B 1 50 ? -23.547 0.351 17.359 1 90.62 50 GLU B O 1
ATOM 3268 N N . GLY B 1 51 ? -21.766 1.396 16.594 1 94.44 51 GLY B N 1
ATOM 3269 C CA . GLY B 1 51 ? -22.469 2.645 16.391 1 94.44 51 GLY B CA 1
ATOM 3270 C C . GLY B 1 51 ? -23.188 2.707 15.055 1 94.44 51 GLY B C 1
ATOM 3271 O O . GLY B 1 51 ? -23.266 1.705 14.336 1 94.44 51 GLY B O 1
ATOM 3272 N N . PRO B 1 52 ? -23.766 3.828 14.773 1 96.12 52 PRO B N 1
ATOM 3273 C CA . PRO B 1 52 ? -24.484 3.994 13.5 1 96.12 52 PRO B CA 1
ATOM 3274 C C . PRO B 1 52 ? -23.531 4.02 12.305 1 96.12 52 PRO B C 1
ATOM 3276 O O . PRO B 1 52 ? -22.312 4.133 12.469 1 96.12 52 PRO B O 1
ATOM 3279 N N . GLN B 1 53 ? -24.141 3.922 11.164 1 97.69 53 GLN B N 1
ATOM 3280 C CA . GLN B 1 53 ? -23.391 3.934 9.914 1 97.69 53 GLN B CA 1
ATOM 3281 C C . GLN B 1 53 ? -22.734 5.285 9.68 1 97.69 53 GLN B C 1
ATOM 3283 O O . GLN B 1 53 ? -23.328 6.332 9.938 1 97.69 53 GLN B O 1
ATOM 3288 N N . GLU B 1 54 ? -21.562 5.215 9.195 1 97.19 54 GLU B N 1
ATOM 3289 C CA . GLU B 1 54 ? -20.828 6.406 8.773 1 97.19 54 GLU B CA 1
ATOM 3290 C C . GLU B 1 54 ? -21.438 7.004 7.512 1 97.19 54 GLU B C 1
ATOM 3292 O O . GLU B 1 54 ? -21.875 6.273 6.621 1 97.19 54 GLU B O 1
ATOM 3297 N N . THR B 1 55 ? -21.547 8.289 7.434 1 97.88 55 THR B N 1
ATOM 3298 C CA . THR B 1 55 ? -21.969 9.039 6.25 1 97.88 55 THR B CA 1
ATOM 3299 C C . THR B 1 55 ? -20.922 10.109 5.898 1 97.88 55 THR B C 1
ATOM 3301 O O . THR B 1 55 ? -20.016 10.383 6.684 1 97.88 55 THR B O 1
ATOM 3304 N N . PRO B 1 56 ? -21.031 10.711 4.73 1 97.94 56 PRO B N 1
ATOM 3305 C CA . PRO B 1 56 ? -20.094 11.773 4.363 1 97.94 56 PRO B CA 1
ATOM 3306 C C . PRO B 1 56 ? -20.172 12.984 5.297 1 97.94 56 PRO B C 1
ATOM 3308 O O . PRO B 1 56 ? -19.266 13.82 5.305 1 97.94 56 PRO B O 1
ATOM 3311 N N . GLU B 1 57 ? -21.219 13.086 6.133 1 97.38 57 GLU B N 1
ATOM 3312 C CA . GLU B 1 57 ? -21.406 14.211 7.039 1 97.38 57 GLU B CA 1
ATOM 3313 C C . GLU B 1 57 ? -20.875 13.898 8.438 1 97.38 57 GLU B C 1
ATOM 3315 O O . GLU B 1 57 ? -20.781 14.789 9.281 1 97.38 57 GLU B O 1
ATOM 3320 N N . THR B 1 58 ? -20.531 12.641 8.641 1 98.06 58 THR B N 1
ATOM 3321 C CA . THR B 1 58 ? -19.969 12.273 9.938 1 98.06 58 THR B CA 1
ATOM 3322 C C . THR B 1 58 ? -18.672 13.039 10.195 1 98.06 58 THR B C 1
ATOM 3324 O O . THR B 1 58 ? -17.766 13.023 9.367 1 98.06 58 THR B O 1
ATOM 3327 N N . ARG B 1 59 ? -18.594 13.719 11.328 1 98.25 59 ARG B N 1
ATOM 3328 C CA . ARG B 1 59 ? -17.391 14.492 11.641 1 98.25 59 ARG B CA 1
ATOM 3329 C C . ARG B 1 59 ? -16.391 13.641 12.414 1 98.25 59 ARG B C 1
ATOM 3331 O O . ARG B 1 59 ? -16.766 12.844 13.273 1 98.25 59 ARG B O 1
ATOM 3338 N N . HIS B 1 60 ? -15.148 13.797 12.047 1 98 60 HIS B N 1
ATOM 3339 C CA . HIS B 1 60 ? -14.023 13.102 12.656 1 98 60 HIS B CA 1
ATOM 3340 C C . HIS B 1 60 ? -13.047 14.086 13.297 1 98 60 HIS B C 1
ATOM 3342 O O . HIS B 1 60 ? -13 15.258 12.914 1 98 60 HIS B O 1
ATOM 3348 N N . LEU B 1 61 ? -12.336 13.602 14.328 1 97.19 61 LEU B N 1
ATOM 3349 C CA . LEU B 1 61 ? -11.133 14.289 14.773 1 97.19 61 LEU B CA 1
ATOM 3350 C C . LEU B 1 61 ? -10.031 14.195 13.727 1 97.19 61 LEU B C 1
ATOM 3352 O O . LEU B 1 61 ? -9.68 13.102 13.281 1 97.19 61 LEU B O 1
ATOM 3356 N N . LEU B 1 62 ? -9.406 15.273 13.359 1 97.44 62 LEU B N 1
ATOM 3357 C CA . LEU B 1 62 ? -8.492 15.305 12.219 1 97.44 62 LEU B CA 1
ATOM 3358 C C . LEU B 1 62 ? -7.043 15.336 12.688 1 97.44 62 LEU B C 1
ATOM 3360 O O . LEU B 1 62 ? -6.125 15.234 11.875 1 97.44 62 LEU B O 1
ATOM 3364 N N . PHE B 1 63 ? -6.855 15.484 13.977 1 95.75 63 PHE B N 1
ATOM 3365 C CA . PHE B 1 63 ? -5.516 15.539 14.555 1 95.75 63 PHE B CA 1
ATOM 3366 C C . PHE B 1 63 ? -4.645 16.531 13.797 1 95.75 63 PHE B C 1
ATOM 3368 O O . PHE B 1 63 ? -5.07 17.656 13.516 1 95.75 63 PHE B O 1
ATOM 3375 N N . SER B 1 64 ? -3.41 16.172 13.461 1 96.94 64 SER B N 1
ATOM 3376 C CA . SER B 1 64 ? -2.434 17.094 12.898 1 96.94 64 SER B CA 1
ATOM 3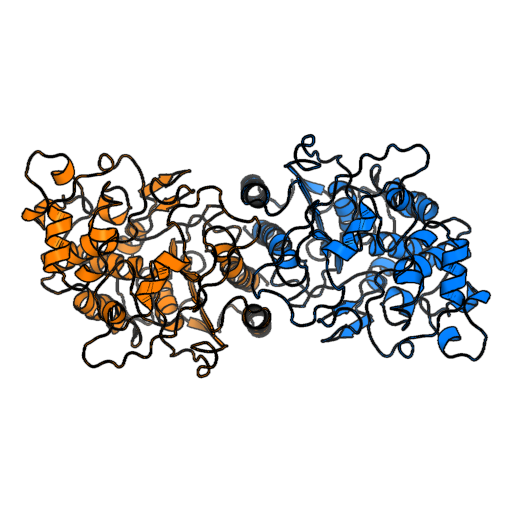377 C C . SER B 1 64 ? -2.863 17.594 11.523 1 96.94 64 SER B C 1
ATOM 3379 O O . SER B 1 64 ? -2.316 18.578 11.008 1 96.94 64 SER B O 1
ATOM 3381 N N . SER B 1 65 ? -3.768 16.984 10.898 1 98 65 SER B N 1
ATOM 3382 C CA . SER B 1 65 ? -4.305 17.531 9.648 1 98 65 SER B CA 1
ATOM 3383 C C . SER B 1 65 ? -5.012 18.859 9.883 1 98 65 SER B C 1
ATOM 3385 O O . SER B 1 65 ? -5.406 19.531 8.93 1 98 65 SER B O 1
ATOM 3387 N N . THR B 1 66 ? -5.086 19.297 11.062 1 98.69 66 THR B N 1
ATOM 3388 C CA . THR B 1 66 ? -5.637 20.594 11.461 1 98.69 66 THR B CA 1
ATOM 3389 C C . THR B 1 66 ? -4.637 21.703 11.195 1 98.69 66 THR B C 1
ATOM 3391 O O . THR B 1 66 ? -5.027 22.828 10.883 1 98.69 66 THR B O 1
ATOM 3394 N N . LYS B 1 67 ? -3.381 21.422 11.258 1 98.94 67 LYS B N 1
ATOM 3395 C CA . LYS B 1 67 ? -2.322 22.422 11.219 1 98.94 67 LYS B CA 1
ATOM 3396 C C . LYS B 1 67 ? -2.41 23.266 9.953 1 98.94 67 LYS B C 1
ATOM 3398 O O . LYS B 1 67 ? -2.279 24.5 10.008 1 98.94 67 LYS B O 1
ATOM 3403 N N . PRO B 1 68 ? -2.67 22.641 8.789 1 98.94 68 PRO B N 1
ATOM 3404 C CA . PRO B 1 68 ? -2.779 23.453 7.574 1 98.94 68 PRO B CA 1
ATOM 3405 C C . PRO B 1 68 ? -3.9 24.484 7.656 1 98.94 68 PRO B C 1
ATOM 3407 O O . PRO B 1 68 ? -3.787 25.578 7.082 1 98.94 68 PRO B O 1
ATOM 3410 N N . TYR B 1 69 ? -5.012 24.188 8.359 1 98.94 69 TYR B N 1
ATOM 3411 C CA . TYR B 1 69 ? -6.082 25.156 8.523 1 98.94 69 TYR B CA 1
ATOM 3412 C C . TYR B 1 69 ? -5.59 26.391 9.266 1 98.94 69 TYR B C 1
ATOM 3414 O O . TYR B 1 69 ? -5.84 27.531 8.836 1 98.94 69 TYR B O 1
ATOM 3422 N N . ALA B 1 70 ? -4.91 26.156 10.359 1 98.94 70 ALA B N 1
ATOM 3423 C CA . ALA B 1 70 ? -4.352 27.266 11.133 1 98.94 70 ALA B CA 1
ATOM 3424 C C . ALA B 1 70 ? -3.332 28.047 10.312 1 98.94 70 ALA B C 1
ATOM 3426 O O . ALA B 1 70 ? -3.344 29.281 10.312 1 98.94 70 ALA B O 1
ATOM 3427 N N . ALA B 1 71 ? -2.502 27.344 9.586 1 98.94 71 ALA B N 1
ATOM 3428 C CA . ALA B 1 71 ? -1.458 27.969 8.789 1 98.94 71 ALA B CA 1
ATOM 3429 C C . ALA B 1 71 ? -2.062 28.859 7.703 1 98.94 71 ALA B C 1
ATOM 3431 O O . ALA B 1 71 ? -1.637 30 7.512 1 98.94 71 ALA B O 1
ATOM 3432 N N . VAL B 1 72 ? -3.021 28.344 7 1 98.94 72 VAL B N 1
ATOM 3433 C CA . VAL B 1 72 ? -3.625 29.094 5.91 1 98.94 72 VAL B CA 1
ATOM 3434 C C . VAL B 1 72 ? -4.312 30.344 6.469 1 98.94 72 VAL B C 1
ATOM 3436 O O . VAL B 1 72 ? -4.293 31.406 5.836 1 98.94 72 VAL B O 1
ATOM 3439 N N . THR B 1 73 ? -4.945 30.188 7.641 1 98.94 73 THR B N 1
ATOM 3440 C CA . THR B 1 73 ? -5.52 31.375 8.289 1 98.94 73 THR B CA 1
ATOM 3441 C C . THR B 1 73 ? -4.461 32.438 8.5 1 98.94 73 THR B C 1
ATOM 3443 O O . THR B 1 73 ? -4.688 33.625 8.203 1 98.94 73 THR B O 1
ATOM 3446 N N . LEU B 1 74 ? -3.318 32.031 9 1 98.94 74 LEU B N 1
ATOM 3447 C CA . LEU B 1 74 ? -2.223 33 9.172 1 98.94 74 LEU B CA 1
ATOM 3448 C C . LEU B 1 74 ? -1.774 33.531 7.824 1 98.94 74 LEU B C 1
ATOM 3450 O O . LEU B 1 74 ? -1.496 34.75 7.703 1 98.94 74 LEU B O 1
ATOM 3454 N N . HIS B 1 75 ? -1.734 32.719 6.77 1 98.94 75 HIS B N 1
ATOM 3455 C CA . HIS B 1 75 ? -1.339 33.156 5.434 1 98.94 75 HIS B CA 1
ATOM 3456 C C . HIS B 1 75 ? -2.289 34.219 4.895 1 98.94 75 HIS B C 1
ATOM 3458 O O . HIS B 1 75 ? -1.872 35.125 4.156 1 98.94 75 HIS B O 1
ATOM 3464 N N . THR B 1 76 ? -3.621 34.125 5.211 1 98.81 76 THR B N 1
ATOM 3465 C CA . THR B 1 76 ? -4.543 35.188 4.789 1 98.81 76 THR B CA 1
ATOM 3466 C C . THR B 1 76 ? -4.141 36.531 5.387 1 98.81 76 THR B C 1
ATOM 3468 O O . THR B 1 76 ? -4.297 37.562 4.742 1 98.81 76 THR B O 1
ATOM 3471 N N . LEU B 1 77 ? -3.615 36.5 6.605 1 98.81 77 LEU B N 1
ATOM 3472 C CA . LEU B 1 77 ? -3.176 37.75 7.262 1 98.81 77 LEU B CA 1
ATOM 3473 C C . LEU B 1 77 ? -1.896 38.25 6.621 1 98.81 77 LEU B C 1
ATOM 3475 O O . LEU B 1 77 ? -1.691 39.469 6.543 1 98.81 77 LEU B O 1
ATOM 3479 N N . VAL B 1 78 ? -1.033 37.344 6.148 1 98.69 78 VAL B N 1
ATOM 3480 C CA . VAL B 1 78 ? 0.133 37.75 5.367 1 98.69 78 VAL B CA 1
ATOM 3481 C C . VAL B 1 78 ? -0.318 38.406 4.062 1 98.69 78 VAL B C 1
ATOM 3483 O O . VAL B 1 78 ? 0.202 39.438 3.678 1 98.69 78 VAL B O 1
ATOM 3486 N N . ASP B 1 79 ? -1.258 37.781 3.443 1 98.06 79 ASP B N 1
ATOM 3487 C CA . ASP B 1 79 ? -1.81 38.312 2.197 1 98.06 79 ASP B CA 1
ATOM 3488 C C . ASP B 1 79 ? -2.369 39.719 2.391 1 98.06 79 ASP B C 1
ATOM 3490 O O . ASP B 1 79 ? -2.316 40.531 1.475 1 98.06 79 ASP B O 1
ATOM 3494 N N . GLU B 1 80 ? -2.898 40 3.557 1 97.75 80 GLU B N 1
ATOM 3495 C CA . GLU B 1 80 ? -3.506 41.281 3.887 1 97.75 80 GLU B CA 1
ATOM 3496 C C . GLU B 1 80 ? -2.459 42.281 4.367 1 97.75 80 GLU B C 1
ATOM 3498 O O . GLU B 1 80 ? -2.775 43.469 4.629 1 97.75 80 GLU B O 1
ATOM 3503 N N . GLY B 1 81 ? -1.261 41.844 4.523 1 98.06 81 GLY B N 1
ATOM 3504 C CA . GLY B 1 81 ? -0.182 42.719 4.953 1 98.06 81 GLY B CA 1
ATOM 3505 C C . GLY B 1 81 ? -0.167 42.969 6.449 1 98.06 81 GLY B C 1
ATOM 3506 O O . GLY B 1 81 ? 0.5 43.875 6.93 1 98.06 81 GLY B O 1
ATOM 3507 N N . LYS B 1 82 ? -0.862 42.156 7.219 1 98.19 82 LYS B N 1
ATOM 3508 C CA . LYS B 1 82 ? -0.948 42.312 8.664 1 98.19 82 LYS B CA 1
ATOM 3509 C C . LYS B 1 82 ? 0.256 41.719 9.367 1 98.19 82 LYS B C 1
ATOM 3511 O O . LYS B 1 82 ? 0.551 42.031 10.516 1 98.19 82 LYS B O 1
ATOM 3516 N N . LEU B 1 83 ? 0.938 40.781 8.766 1 96.62 83 LEU B N 1
ATOM 3517 C CA . LEU B 1 83 ? 2.211 40.219 9.219 1 96.62 83 LEU B CA 1
ATOM 3518 C C . LEU B 1 83 ? 3.029 39.719 8.039 1 96.62 83 LEU B C 1
ATOM 3520 O O . LEU B 1 83 ? 2.512 39.594 6.926 1 96.62 83 LEU B O 1
ATOM 3524 N N . GLU B 1 84 ? 4.328 39.5 8.227 1 98.38 84 GLU B N 1
ATOM 3525 C CA . GLU B 1 84 ? 5.246 38.969 7.223 1 98.38 84 GLU B CA 1
ATOM 3526 C C . GLU B 1 84 ? 5.996 37.75 7.758 1 98.38 84 GLU B C 1
ATOM 3528 O O . GLU B 1 84 ? 6.215 37.656 8.969 1 98.38 84 GLU B O 1
ATOM 3533 N N . TYR B 1 85 ? 6.41 36.906 6.855 1 98.75 85 TYR B N 1
ATOM 3534 C CA . TYR B 1 85 ? 7.094 35.656 7.254 1 98.75 85 TYR B CA 1
ATOM 3535 C C . TYR B 1 85 ? 8.398 35.969 7.977 1 98.75 85 TYR B C 1
ATOM 3537 O O . TYR B 1 85 ? 8.812 35.25 8.867 1 98.75 85 TYR B O 1
ATOM 3545 N N . GLY B 1 86 ? 9.016 37.031 7.625 1 98.62 86 GLY B N 1
ATOM 3546 C CA . GLY B 1 86 ? 10.312 37.375 8.195 1 98.62 86 GLY B CA 1
ATOM 3547 C C . GLY B 1 86 ? 10.195 38.125 9.508 1 98.62 86 GLY B C 1
ATOM 3548 O O . GLY B 1 86 ? 11.203 38.375 10.18 1 98.62 86 GLY B O 1
ATOM 3549 N N . ASP B 1 87 ? 8.969 38.531 9.969 1 98.81 87 ASP B N 1
ATOM 3550 C CA . ASP B 1 87 ? 8.789 39.188 11.258 1 98.81 87 ASP B CA 1
ATOM 3551 C C . ASP B 1 87 ? 9.227 38.281 12.406 1 98.81 87 ASP B C 1
ATOM 3553 O O . ASP B 1 87 ? 9.008 37.062 12.359 1 98.81 87 ASP B O 1
ATOM 3557 N N . ARG B 1 88 ? 9.844 38.875 13.414 1 98.69 88 ARG B N 1
ATOM 3558 C CA . ARG B 1 88 ? 10.008 38.125 14.656 1 98.69 88 ARG B CA 1
ATOM 3559 C C . ARG B 1 88 ? 8.672 37.938 15.367 1 98.69 88 ARG B C 1
ATOM 3561 O O . ARG B 1 88 ? 7.809 38.812 15.32 1 98.69 88 ARG B O 1
ATOM 3568 N N . VAL B 1 89 ? 8.539 36.812 15.992 1 98.88 89 VAL B N 1
ATOM 3569 C CA . VAL B 1 89 ? 7.316 36.562 16.734 1 98.88 89 VAL B CA 1
ATOM 3570 C C . VAL B 1 89 ? 7.078 37.656 17.766 1 98.88 89 VAL B C 1
ATOM 3572 O O . VAL B 1 89 ? 5.953 38.125 17.922 1 98.88 89 VAL B O 1
ATOM 3575 N N . VAL B 1 90 ? 8.148 38.25 18.406 1 98.62 90 VAL B N 1
ATOM 3576 C CA . VAL B 1 90 ? 8.055 39.219 19.469 1 98.62 90 VAL B CA 1
ATOM 3577 C C . VAL B 1 90 ? 7.52 40.562 18.922 1 98.62 90 VAL B C 1
ATOM 3579 O O . VAL B 1 90 ? 7 41.375 19.656 1 98.62 90 VAL B O 1
ATOM 3582 N N . ASP B 1 91 ? 7.625 40.781 17.641 1 98.25 91 ASP B N 1
ATOM 3583 C CA . ASP B 1 91 ? 7.098 42 17.031 1 98.25 91 ASP B CA 1
ATOM 3584 C C . ASP B 1 91 ? 5.574 42.031 17.094 1 98.25 91 ASP B C 1
ATOM 3586 O O . ASP B 1 91 ? 4.965 43.094 17.094 1 98.25 91 ASP B O 1
ATOM 3590 N N . HIS B 1 92 ? 4.934 40.875 17.141 1 98.56 92 HIS B N 1
ATOM 3591 C CA . HIS B 1 92 ? 3.48 40.75 17.188 1 98.56 92 HIS B CA 1
ATOM 3592 C C . HIS B 1 92 ? 3.012 40.281 18.562 1 98.56 92 HIS B C 1
ATOM 3594 O O . HIS B 1 92 ? 1.847 40.469 18.922 1 98.56 92 HIS B O 1
ATOM 3600 N N . TRP B 1 93 ? 3.83 39.625 19.25 1 98.62 93 TRP B N 1
ATOM 3601 C CA . TRP B 1 93 ? 3.604 39.031 20.562 1 98.62 93 TRP B CA 1
ATOM 3602 C C . TRP B 1 93 ? 4.746 39.375 21.516 1 98.62 93 TRP B C 1
ATOM 3604 O O . TRP B 1 93 ? 5.559 38.5 21.828 1 98.62 93 TRP B O 1
ATOM 3614 N N . PRO B 1 94 ? 4.777 40.594 22 1 98.44 94 PRO B N 1
ATOM 3615 C CA . PRO B 1 94 ? 5.926 41.094 22.766 1 98.44 94 PRO B CA 1
ATOM 3616 C C . PRO B 1 94 ? 6.223 40.219 23.984 1 98.44 94 PRO B C 1
ATOM 3618 O O . PRO B 1 94 ? 7.383 40.062 24.391 1 98.44 94 PRO B O 1
ATOM 3621 N N . GLU B 1 95 ? 5.211 39.625 24.625 1 98.44 95 GLU B N 1
ATOM 3622 C CA . GLU B 1 95 ? 5.375 38.844 25.844 1 98.44 95 GLU B CA 1
ATOM 3623 C C . GLU B 1 95 ? 6 37.469 25.516 1 98.44 95 GLU B C 1
ATOM 3625 O O . GLU B 1 95 ? 6.371 36.719 26.438 1 98.44 95 GLU B O 1
ATOM 3630 N N . PHE B 1 96 ? 6.152 37.156 24.25 1 98.69 96 PHE B N 1
ATOM 3631 C CA . PHE B 1 96 ? 6.621 35.844 23.781 1 98.69 96 PHE B CA 1
ATOM 3632 C C . PHE B 1 96 ? 8.016 35.562 24.328 1 98.69 96 PHE B C 1
ATOM 3634 O O . PHE B 1 96 ? 8.312 34.438 24.719 1 98.69 96 PHE B O 1
ATOM 3641 N N . ALA B 1 97 ? 8.773 36.5 24.375 1 98.5 97 ALA B N 1
ATOM 3642 C CA . ALA B 1 97 ? 10.156 36.375 24.844 1 98.5 97 ALA B CA 1
ATOM 3643 C C . ALA B 1 97 ? 10.758 37.719 25.203 1 98.5 97 ALA B C 1
ATOM 3645 O O . ALA B 1 97 ? 10.328 38.75 24.688 1 98.5 97 ALA B O 1
ATOM 3646 N N . ASP B 1 98 ? 11.812 37.656 26 1 97.31 98 ASP B N 1
ATOM 3647 C CA . ASP B 1 98 ? 12.547 38.875 26.328 1 97.31 98 ASP B CA 1
ATOM 3648 C C . ASP B 1 98 ? 13.508 39.25 25.203 1 97.31 98 ASP B C 1
ATOM 3650 O O . ASP B 1 98 ? 14.148 38.375 24.609 1 97.31 98 ASP B O 1
ATOM 3654 N N . GLU B 1 99 ? 13.602 40.562 24.953 1 96.5 99 GLU B N 1
ATOM 3655 C CA . GLU B 1 99 ? 14.523 41.062 23.938 1 96.5 99 GLU B CA 1
ATOM 3656 C C . GLU B 1 99 ? 15.953 40.594 24.219 1 96.5 99 GLU B C 1
ATOM 3658 O O . GLU B 1 99 ? 16.375 40.562 25.375 1 96.5 99 GLU B O 1
ATOM 3663 N N . GLY B 1 100 ? 16.672 40.281 23.188 1 95.62 100 GLY B N 1
ATOM 3664 C CA . GLY B 1 100 ? 18.078 39.906 23.312 1 95.62 100 GLY B CA 1
ATOM 3665 C C . GLY B 1 100 ? 18.266 38.406 23.516 1 95.62 100 GLY B C 1
ATOM 3666 O O . GLY B 1 100 ? 19.391 37.906 23.391 1 95.62 100 GLY B O 1
ATOM 3667 N N . THR B 1 101 ? 17.234 37.688 23.844 1 97.56 101 THR B N 1
ATOM 3668 C CA . THR B 1 101 ? 17.344 36.219 23.984 1 97.56 101 THR B CA 1
ATOM 3669 C C . THR B 1 101 ? 17.312 35.531 22.625 1 97.56 101 THR B C 1
ATOM 3671 O O . THR B 1 101 ? 16.922 36.156 21.625 1 97.56 101 THR B O 1
ATOM 3674 N N . GLU B 1 102 ? 17.672 34.312 22.625 1 97.62 102 GLU B N 1
ATOM 3675 C CA . GLU B 1 102 ? 17.609 33.5 21.406 1 97.62 102 GLU B CA 1
ATOM 3676 C C . GLU B 1 102 ? 16.156 33.312 20.953 1 97.62 102 GLU B C 1
ATOM 3678 O O . GLU B 1 102 ? 15.875 33.375 19.766 1 97.62 102 GLU B O 1
ATOM 3683 N N . LYS B 1 103 ? 15.297 33.094 21.844 1 98.44 103 LYS B N 1
ATOM 3684 C CA . LYS B 1 103 ? 13.891 32.906 21.531 1 98.44 103 LYS B CA 1
ATOM 3685 C C . LYS B 1 103 ? 13.289 34.125 20.859 1 98.44 103 LYS B C 1
ATOM 3687 O O . LYS B 1 103 ? 12.422 34 19.984 1 98.44 103 LYS B O 1
ATOM 3692 N N . ALA B 1 104 ? 13.773 35.344 21.219 1 98.44 104 ALA B N 1
ATOM 3693 C CA . ALA B 1 104 ? 13.234 36.594 20.672 1 98.44 104 ALA B CA 1
ATOM 3694 C C . ALA B 1 104 ? 13.539 36.688 19.188 1 98.44 104 ALA B C 1
ATOM 3696 O O . ALA B 1 104 ? 12.938 37.531 18.484 1 98.44 104 ALA B O 1
ATOM 3697 N N . GLU B 1 105 ? 14.461 35.906 18.672 1 98.19 105 GLU B N 1
ATOM 3698 C CA . GLU B 1 105 ? 14.859 35.969 17.281 1 98.19 105 GLU B CA 1
ATOM 3699 C C . GLU B 1 105 ? 13.984 35.094 16.406 1 98.19 105 GLU B C 1
ATOM 3701 O O . GLU B 1 105 ? 14.016 35.188 15.172 1 98.19 105 GLU B O 1
ATOM 3706 N N . ILE B 1 106 ? 13.188 34.219 16.984 1 98.81 106 ILE B N 1
ATOM 3707 C CA . ILE B 1 106 ? 12.344 33.312 16.25 1 98.81 106 ILE B CA 1
ATOM 3708 C C . ILE B 1 106 ? 11.406 34.094 15.328 1 98.81 106 ILE B C 1
ATOM 3710 O O . ILE B 1 106 ? 10.797 35.094 15.75 1 98.81 106 ILE B O 1
ATOM 3714 N N . THR B 1 107 ? 11.289 33.656 14.07 1 98.88 107 THR B N 1
ATOM 3715 C CA . THR B 1 107 ? 10.453 34.344 13.086 1 98.88 107 THR B CA 1
ATOM 3716 C C . THR B 1 107 ? 9.156 33.562 12.852 1 98.88 107 THR B C 1
ATOM 3718 O O . THR B 1 107 ? 9.039 32.406 13.242 1 98.88 107 THR B O 1
ATOM 3721 N N . VAL B 1 108 ? 8.219 34.281 12.203 1 98.88 108 VAL B N 1
ATOM 3722 C CA . VAL B 1 108 ? 6.961 33.688 11.781 1 98.88 108 VAL B CA 1
ATOM 3723 C C . VAL B 1 108 ? 7.242 32.531 10.836 1 98.88 108 VAL B C 1
ATOM 3725 O O . VAL B 1 108 ? 6.625 31.453 10.953 1 98.88 108 VAL B O 1
ATOM 3728 N N . ARG B 1 109 ? 8.203 32.688 9.93 1 98.88 109 ARG B N 1
ATOM 3729 C CA . ARG B 1 109 ? 8.625 31.641 9.008 1 98.88 109 ARG B CA 1
ATOM 3730 C C . ARG B 1 109 ? 9.062 30.391 9.766 1 98.88 109 ARG B C 1
ATOM 3732 O O . ARG B 1 109 ? 8.695 29.266 9.398 1 98.88 109 ARG B O 1
ATOM 3739 N N . GLN B 1 110 ? 9.797 30.594 10.781 1 98.88 110 GLN B N 1
ATOM 3740 C CA . GLN B 1 110 ? 10.359 29.484 11.531 1 98.88 110 GLN B CA 1
ATOM 3741 C C . GLN B 1 110 ? 9.289 28.75 12.328 1 98.88 110 GLN B C 1
ATOM 3743 O O . GLN B 1 110 ? 9.352 27.531 12.508 1 98.88 110 GLN B O 1
ATOM 3748 N N . VAL B 1 111 ? 8.266 29.438 12.812 1 98.88 111 VAL B N 1
ATOM 3749 C CA . VAL B 1 111 ? 7.109 28.812 13.453 1 98.88 111 VAL B CA 1
ATOM 3750 C C . VAL B 1 111 ? 6.367 27.938 12.445 1 98.88 111 VAL B C 1
ATOM 3752 O O . VAL B 1 111 ? 6.086 26.766 12.719 1 98.88 111 VAL B O 1
ATOM 3755 N N . LEU B 1 112 ? 6.168 28.453 11.25 1 98.94 112 LEU B N 1
ATOM 3756 C CA . LEU B 1 112 ? 5.359 27.766 10.242 1 98.94 112 LEU B CA 1
ATOM 3757 C C . LEU B 1 112 ? 6.109 26.578 9.648 1 98.94 112 LEU B C 1
ATOM 3759 O O . LEU B 1 112 ? 5.488 25.656 9.125 1 98.94 112 LEU B O 1
ATOM 3763 N N . SER B 1 113 ? 7.434 26.547 9.742 1 98.88 113 SER B N 1
ATOM 3764 C CA . SER B 1 113 ? 8.234 25.531 9.062 1 98.88 113 SER B CA 1
ATOM 3765 C C . SER B 1 113 ? 8.797 24.516 10.047 1 98.88 113 SER B C 1
ATOM 3767 O O . SER B 1 113 ? 9.695 23.75 9.703 1 98.88 113 SER B O 1
ATOM 3769 N N . HIS B 1 114 ? 8.344 24.578 11.289 1 98.75 114 HIS B N 1
ATOM 3770 C CA . HIS B 1 114 ? 8.758 23.641 12.32 1 98.75 114 HIS B CA 1
ATOM 3771 C C . HIS B 1 114 ? 10.258 23.75 12.594 1 98.75 114 HIS B C 1
ATOM 3773 O O . HIS B 1 114 ? 10.938 22.75 12.805 1 98.75 114 HIS B O 1
ATOM 3779 N N . THR B 1 115 ? 10.75 25.016 12.531 1 98.69 115 THR B N 1
ATOM 3780 C CA . THR B 1 115 ? 12.172 25.219 12.797 1 98.69 115 THR B CA 1
ATOM 3781 C C . THR B 1 115 ? 12.367 26.219 13.938 1 98.69 115 THR B C 1
ATOM 3783 O O . THR B 1 115 ? 13.477 26.719 14.141 1 98.69 115 THR B O 1
ATOM 3786 N N . ALA B 1 116 ? 11.344 26.5 14.719 1 98.69 116 ALA B N 1
ATOM 3787 C CA . ALA B 1 116 ? 11.414 27.5 15.789 1 98.69 116 ALA B CA 1
ATOM 3788 C C . ALA B 1 116 ? 12.172 26.953 17 1 98.69 116 ALA B C 1
ATOM 3790 O O . ALA B 1 116 ? 12.609 27.719 17.859 1 98.69 116 ALA B O 1
ATOM 3791 N N . GLY B 1 117 ? 12.25 25.578 17.062 1 98.44 117 GLY B N 1
ATOM 3792 C CA . GLY B 1 117 ? 12.945 24.969 18.172 1 98.44 117 GLY B CA 1
ATOM 3793 C C . GLY B 1 117 ? 12.094 24.859 19.422 1 98.44 117 GLY B C 1
ATOM 3794 O O . GLY B 1 117 ? 12.609 24.672 20.531 1 98.44 117 GLY B O 1
ATOM 3795 N N . LEU B 1 118 ? 10.844 25 19.312 1 98.62 118 LEU B N 1
ATOM 3796 C CA . LEU B 1 118 ? 9.906 24.922 20.438 1 98.62 118 LEU B CA 1
ATOM 3797 C C . LEU B 1 118 ? 8.992 23.703 20.281 1 98.62 118 LEU B C 1
ATOM 3799 O O . LEU B 1 118 ? 7.797 23.781 20.562 1 98.62 118 LEU B O 1
ATOM 3803 N N . ASN B 1 119 ? 9.539 22.578 19.828 1 97.38 119 ASN B N 1
ATOM 3804 C CA . ASN B 1 119 ? 8.797 21.406 19.422 1 97.38 119 ASN B CA 1
ATOM 3805 C C . ASN B 1 119 ? 8.258 20.625 20.625 1 97.38 119 ASN B C 1
ATOM 3807 O O . ASN B 1 119 ? 7.359 19.797 20.484 1 97.38 119 ASN B O 1
ATOM 3811 N N . ARG B 1 120 ? 8.781 20.922 21.812 1 95.44 120 ARG B N 1
ATOM 3812 C CA . ARG B 1 120 ? 8.336 20.203 23 1 95.44 120 ARG B CA 1
ATOM 3813 C C . ARG B 1 120 ? 8.375 21.109 24.234 1 95.44 120 ARG B C 1
ATOM 3815 O O . ARG B 1 120 ? 9.297 21.906 24.391 1 95.44 120 ARG B O 1
ATOM 3822 N N . GLY B 1 121 ? 7.367 20.922 25.062 1 95.19 121 GLY B N 1
ATOM 3823 C CA . GLY B 1 121 ? 7.289 21.625 26.328 1 95.19 121 GLY B CA 1
ATOM 3824 C C . GLY B 1 121 ? 6.355 20.969 27.328 1 95.19 121 GLY B C 1
ATOM 3825 O O . GLY B 1 121 ? 5.691 19.984 27 1 95.19 121 GLY B O 1
ATOM 3826 N N . GLU B 1 122 ? 6.309 21.484 28.516 1 96 122 GLU B N 1
ATOM 3827 C CA . GLU B 1 122 ? 5.5 20.938 29.594 1 96 122 GLU B CA 1
ATOM 3828 C C . GLU B 1 122 ? 4.023 20.875 29.203 1 96 122 GLU B C 1
ATOM 3830 O O . GLU B 1 122 ? 3.303 19.969 29.625 1 96 122 GLU B O 1
ATOM 3835 N N . ILE B 1 123 ? 3.645 21.812 28.438 1 96 123 ILE B N 1
ATOM 3836 C CA . ILE B 1 123 ? 2.24 21.953 28.078 1 96 123 ILE B CA 1
ATOM 3837 C C . ILE B 1 123 ? 1.784 20.719 27.297 1 96 123 ILE B C 1
ATOM 3839 O O . ILE B 1 123 ? 0.606 20.359 27.328 1 96 123 ILE B O 1
ATOM 3843 N N . ASP B 1 124 ? 2.662 20.031 26.625 1 92.88 124 ASP B N 1
ATOM 3844 C CA . ASP B 1 124 ? 2.326 18.828 25.844 1 92.88 124 ASP B CA 1
ATOM 3845 C C . ASP B 1 124 ? 1.751 17.734 26.734 1 92.88 124 ASP B C 1
ATOM 3847 O O . ASP B 1 124 ? 0.939 16.922 26.297 1 92.88 124 ASP B O 1
ATOM 3851 N N . ASP B 1 125 ? 2.1 17.75 27.984 1 91.62 125 ASP B N 1
ATOM 3852 C CA . ASP B 1 125 ? 1.709 16.688 28.922 1 91.62 125 ASP B CA 1
ATOM 3853 C C . ASP B 1 125 ? 0.633 17.172 29.891 1 91.62 125 ASP B C 1
ATOM 3855 O O . ASP B 1 125 ? 0.473 16.625 30.969 1 91.62 125 ASP B O 1
ATOM 3859 N N . ARG B 1 126 ? 0.024 18.281 29.516 1 93.81 126 ARG B N 1
ATOM 3860 C CA . ARG B 1 126 ? -1 18.859 30.375 1 93.81 126 ARG B CA 1
ATOM 3861 C C . ARG B 1 126 ? -2.322 19.016 29.641 1 93.81 126 ARG B C 1
ATOM 3863 O O . ARG B 1 126 ? -2.82 20.125 29.469 1 93.81 126 ARG B O 1
ATOM 3870 N N . PRO B 1 127 ? -2.945 17.891 29.297 1 93.25 127 PRO B N 1
ATOM 3871 C CA . PRO B 1 127 ? -4.219 17.984 28.578 1 93.25 127 PRO B CA 1
ATOM 3872 C C . PRO B 1 127 ? -5.285 18.75 29.375 1 93.25 127 PRO B C 1
ATOM 3874 O O . PRO B 1 127 ? -6.211 19.312 28.781 1 93.25 127 PRO B O 1
ATOM 3877 N N . ASP B 1 128 ? -5.148 18.766 30.641 1 93.88 128 ASP B N 1
ATOM 3878 C CA . ASP B 1 128 ? -6.086 19.469 31.516 1 93.88 128 ASP B CA 1
ATOM 3879 C C . ASP B 1 128 ? -6.051 20.984 31.25 1 93.88 128 ASP B C 1
ATOM 3881 O O . ASP B 1 128 ? -6.992 21.688 31.609 1 93.88 128 ASP B O 1
ATOM 3885 N N . LEU B 1 129 ? -4.98 21.516 30.609 1 96.62 129 LEU B N 1
ATOM 3886 C CA . LEU B 1 129 ? -4.82 22.938 30.391 1 96.62 129 LEU B CA 1
ATOM 3887 C C . LEU B 1 129 ? -5.121 23.312 28.938 1 96.62 129 LEU B C 1
ATOM 3889 O O . LEU B 1 129 ? -5.176 24.484 28.594 1 96.62 129 LEU B O 1
ATOM 3893 N N . TRP B 1 130 ? -5.359 22.359 28.078 1 97 130 TRP B N 1
ATOM 3894 C CA . TRP B 1 130 ? -5.438 22.609 26.641 1 97 130 TRP B CA 1
ATOM 3895 C C . TRP B 1 130 ? -6.66 23.453 26.297 1 97 130 TRP B C 1
ATOM 3897 O O . TRP B 1 130 ? -6.695 24.125 25.266 1 97 130 TRP B O 1
ATOM 3907 N N . GLY B 1 131 ? -7.648 23.438 27.172 1 95.25 131 GLY B N 1
ATOM 3908 C CA . GLY B 1 131 ? -8.852 24.219 26.938 1 95.25 131 GLY B CA 1
ATOM 3909 C C . GLY B 1 131 ? -8.758 25.641 27.484 1 95.25 131 GLY B C 1
ATOM 3910 O O . GLY B 1 131 ? -9.664 26.453 27.266 1 95.25 131 GLY B O 1
ATOM 3911 N N . ASP B 1 132 ? -7.695 25.938 28.172 1 97.69 132 ASP B N 1
ATOM 3912 C CA . ASP B 1 132 ? -7.441 27.25 28.75 1 97.69 132 ASP B CA 1
ATOM 3913 C C . ASP B 1 132 ? -6.359 28 27.969 1 97.69 132 ASP B C 1
ATOM 3915 O O . ASP B 1 132 ? -5.176 27.891 28.281 1 97.69 132 ASP B O 1
ATOM 3919 N N . TRP B 1 133 ? -6.82 28.844 27.031 1 98.12 133 TRP B N 1
ATOM 3920 C CA . TRP B 1 133 ? -5.898 29.5 26.109 1 98.12 133 TRP B CA 1
ATOM 3921 C C . TRP B 1 133 ? -4.875 30.344 26.859 1 98.12 133 TRP B C 1
ATOM 3923 O O . TRP B 1 133 ? -3.695 30.359 26.516 1 98.12 133 TRP B O 1
ATOM 3933 N N . ASP B 1 134 ? -5.301 31.016 27.906 1 98.25 134 ASP B N 1
ATOM 3934 C CA . ASP B 1 134 ? -4.391 31.844 28.672 1 98.25 134 ASP B CA 1
ATOM 3935 C C . ASP B 1 134 ? -3.295 31.016 29.328 1 98.25 134 ASP B C 1
ATOM 3937 O O . ASP B 1 134 ? -2.125 31.406 29.328 1 98.25 134 ASP B O 1
ATOM 3941 N N . ALA B 1 135 ? -3.734 29.922 29.875 1 98.25 135 ALA B N 1
ATOM 3942 C CA . ALA B 1 135 ? -2.754 29.031 30.484 1 98.25 135 ALA B CA 1
ATOM 3943 C C . ALA B 1 135 ? -1.752 28.516 29.453 1 98.25 135 ALA B C 1
ATOM 3945 O O . ALA B 1 135 ? -0.555 28.422 29.75 1 98.25 135 ALA B O 1
ATOM 3946 N N . VAL B 1 136 ? -2.211 28.156 28.328 1 98.38 136 VAL B N 1
ATOM 3947 C CA . VAL B 1 136 ? -1.356 27.672 27.25 1 98.38 136 VAL B CA 1
ATOM 3948 C C . VAL B 1 136 ? -0.358 28.75 26.844 1 98.38 136 VAL B C 1
ATOM 3950 O O . VAL B 1 136 ? 0.841 28.484 26.734 1 98.38 136 VAL B O 1
ATOM 3953 N N . VAL B 1 137 ? -0.827 29.953 26.641 1 98.44 137 VAL B N 1
ATOM 3954 C CA . VAL B 1 137 ? 0.009 31.078 26.219 1 98.44 137 VAL B CA 1
ATOM 3955 C C . VAL B 1 137 ? 1.094 31.328 27.25 1 98.44 137 VAL B C 1
ATOM 3957 O O . VAL B 1 137 ? 2.254 31.562 26.906 1 98.44 137 VAL B O 1
ATOM 3960 N N . GLU B 1 138 ? 0.691 31.281 28.516 1 98.31 138 GLU B N 1
ATOM 3961 C CA . GLU B 1 138 ? 1.666 31.453 29.578 1 98.31 138 GLU B CA 1
ATOM 3962 C C . GLU B 1 138 ? 2.785 30.422 29.484 1 98.31 138 GLU B C 1
ATOM 3964 O O . GLU B 1 138 ? 3.959 30.75 29.672 1 98.31 138 GLU B O 1
ATOM 3969 N N . HIS B 1 139 ? 2.412 29.219 29.266 1 98.38 139 HIS B N 1
ATOM 3970 C CA . HIS B 1 139 ? 3.402 28.156 29.125 1 98.38 139 HIS B CA 1
ATOM 3971 C C . HIS B 1 139 ? 4.301 28.391 27.906 1 98.38 139 HIS B C 1
ATOM 3973 O O . HIS B 1 139 ? 5.512 28.156 27.984 1 98.38 139 HIS B O 1
ATOM 3979 N N . LEU B 1 140 ? 3.732 28.844 26.781 1 98.56 140 LEU B N 1
ATOM 3980 C CA . LEU B 1 140 ? 4.52 29.125 25.594 1 98.56 140 LEU B CA 1
ATOM 3981 C C . LEU B 1 140 ? 5.516 30.25 25.859 1 98.56 140 LEU B C 1
ATOM 3983 O O . LEU B 1 140 ? 6.668 30.188 25.422 1 98.56 140 LEU B O 1
ATOM 3987 N N . GLU B 1 141 ? 5.082 31.234 26.562 1 98.44 141 GLU B N 1
ATOM 3988 C CA . GLU B 1 141 ? 5.93 32.375 26.875 1 98.44 141 GLU B CA 1
ATOM 3989 C C . GLU B 1 141 ? 7.094 31.984 27.766 1 98.44 141 GLU B C 1
ATOM 3991 O O . GLU B 1 141 ? 8.188 32.531 27.672 1 98.44 141 GLU B O 1
ATOM 3996 N N . SER B 1 142 ? 6.855 31 28.578 1 97.5 142 SER B N 1
ATOM 3997 C CA . SER B 1 142 ? 7.871 30.562 29.531 1 97.5 142 SER B CA 1
ATOM 3998 C C . SER B 1 142 ? 8.797 29.516 28.938 1 97.5 142 SER B C 1
ATOM 4000 O O . SER B 1 142 ? 9.859 29.219 29.484 1 97.5 142 SER B O 1
ATOM 4002 N N . MET B 1 143 ? 8.422 29 27.797 1 97.12 143 MET B N 1
ATOM 4003 C CA . MET B 1 143 ? 9.188 27.922 27.156 1 97.12 143 MET B CA 1
ATOM 4004 C C . MET B 1 143 ? 10.531 28.438 26.672 1 97.12 143 MET B C 1
ATOM 4006 O O . MET B 1 143 ? 10.641 29.562 26.188 1 97.12 143 MET B O 1
ATOM 4010 N N . GLU B 1 144 ? 11.555 27.562 26.797 1 96.69 144 GLU B N 1
ATOM 4011 C CA . GLU B 1 144 ? 12.852 27.781 26.156 1 96.69 144 GLU B CA 1
ATOM 4012 C C . GLU B 1 144 ? 13.023 26.875 24.953 1 96.69 144 GLU B C 1
ATOM 4014 O O . GLU B 1 144 ? 12.516 25.75 24.938 1 96.69 144 GLU B O 1
ATOM 4019 N N . PRO B 1 145 ? 13.727 27.375 23.938 1 98 145 PRO B N 1
ATOM 4020 C CA . PRO B 1 145 ? 13.922 26.531 22.75 1 98 145 PRO B CA 1
ATOM 4021 C C . PRO B 1 145 ? 14.68 25.25 23.062 1 98 145 PRO B C 1
ATOM 4023 O O . PRO B 1 145 ? 15.648 25.25 23.828 1 98 145 PRO B O 1
ATOM 4026 N N . ASN B 1 146 ? 14.18 24.141 22.562 1 98 146 ASN B N 1
ATOM 4027 C CA . ASN B 1 146 ? 14.867 22.859 22.625 1 98 146 ASN B CA 1
ATOM 4028 C C . ASN B 1 146 ? 16.047 22.797 21.641 1 98 146 ASN B C 1
ATOM 4030 O O . ASN B 1 146 ? 17 22.062 21.859 1 98 146 ASN B O 1
ATOM 4034 N N . PHE B 1 147 ? 15.969 23.547 20.547 1 97.75 147 PHE B N 1
ATOM 4035 C CA . PHE B 1 147 ? 16.984 23.734 19.516 1 97.75 147 PHE B CA 1
ATOM 4036 C C . PHE B 1 147 ? 17.125 25.203 19.156 1 97.75 147 PHE B C 1
ATOM 4038 O O . PHE B 1 147 ? 16.172 25.984 19.266 1 97.75 147 PHE B O 1
ATOM 4045 N N . ALA B 1 148 ? 18.359 25.578 18.688 1 97.38 148 ALA B N 1
ATOM 4046 C CA . ALA B 1 148 ? 18.516 26.938 18.188 1 97.38 148 ALA B CA 1
ATOM 4047 C C . ALA B 1 148 ? 17.594 27.188 17 1 97.38 148 ALA B C 1
ATOM 4049 O O . ALA B 1 148 ? 17.453 26.344 16.109 1 97.38 148 ALA B O 1
ATOM 4050 N N . PRO B 1 149 ? 16.906 28.344 17.031 1 97.25 149 PRO B N 1
ATOM 4051 C CA . PRO B 1 149 ? 15.977 28.625 15.945 1 97.25 149 PRO B CA 1
ATOM 4052 C C . PRO B 1 149 ? 16.625 28.516 14.57 1 97.25 149 PRO B C 1
ATOM 4054 O O . PRO B 1 149 ? 17.688 29.109 14.336 1 97.25 149 PRO B O 1
ATOM 4057 N N . GLY B 1 150 ? 15.992 27.766 13.711 1 96.75 150 GLY B N 1
ATOM 4058 C CA . GLY B 1 150 ? 16.438 27.625 12.336 1 96.75 150 GLY B CA 1
ATOM 4059 C C . GLY B 1 150 ? 17.422 26.5 12.141 1 96.75 150 GLY B C 1
ATOM 4060 O O . GLY B 1 150 ? 17.75 26.125 11.008 1 96.75 150 GLY B O 1
ATOM 4061 N N . GLU B 1 151 ? 17.812 25.891 13.203 1 95.88 151 GLU B N 1
ATOM 4062 C CA . GLU B 1 151 ? 18.922 24.938 13.094 1 95.88 151 GLU B CA 1
ATOM 4063 C C . GLU B 1 151 ? 18.406 23.531 12.82 1 95.88 151 GLU B C 1
ATOM 4065 O O . GLU B 1 151 ? 18.938 22.828 11.961 1 95.88 151 GLU B O 1
ATOM 4070 N N . THR B 1 152 ? 17.438 23.125 13.602 1 97.31 152 THR B N 1
ATOM 4071 C CA . THR B 1 152 ? 16.969 21.734 13.531 1 97.31 152 THR B CA 1
ATOM 4072 C C . THR B 1 152 ? 15.492 21.688 13.172 1 97.31 152 THR B C 1
ATOM 4074 O O . THR B 1 152 ? 14.648 22.188 13.914 1 97.31 152 THR B O 1
ATOM 4077 N N . PRO B 1 153 ? 15.242 21.156 11.977 1 98.31 153 PRO B N 1
ATOM 4078 C CA . PRO B 1 153 ? 13.82 20.859 11.75 1 98.31 153 PRO B CA 1
ATOM 4079 C C . PRO B 1 153 ? 13.273 19.828 12.742 1 98.31 153 PRO B C 1
ATOM 4081 O O . PRO B 1 153 ? 13.82 18.734 12.859 1 98.31 153 PRO B O 1
ATOM 4084 N N . ALA B 1 154 ? 12.336 20.203 13.477 1 97.75 154 ALA B N 1
ATOM 4085 C CA . ALA B 1 154 ? 11.695 19.359 14.484 1 97.75 154 ALA B CA 1
ATOM 4086 C C . ALA B 1 154 ? 10.195 19.625 14.539 1 97.75 154 ALA B C 1
ATOM 4088 O O . ALA B 1 154 ? 9.766 20.719 14.906 1 97.75 154 ALA B O 1
ATOM 4089 N N . TYR B 1 155 ? 9.484 18.656 14.219 1 96.75 155 TYR B N 1
ATOM 4090 C CA . TYR B 1 155 ? 8.031 18.75 14.117 1 96.75 155 TYR B CA 1
ATOM 4091 C C . TYR B 1 155 ? 7.43 19.25 15.43 1 96.75 155 TYR B C 1
ATOM 4093 O O . TYR B 1 155 ? 7.707 18.688 16.5 1 96.75 155 TYR B O 1
ATOM 4101 N N . HIS B 1 156 ? 6.73 20.375 15.359 1 97.75 156 HIS B N 1
ATOM 4102 C CA . HIS B 1 156 ? 5.949 20.891 16.469 1 97.75 156 HIS B CA 1
ATOM 4103 C C . HIS B 1 156 ? 4.562 20.266 16.516 1 97.75 156 HIS B C 1
ATOM 4105 O O . HIS B 1 156 ? 3.611 20.797 15.953 1 97.75 156 HIS B O 1
ATOM 4111 N N . ALA B 1 157 ? 4.391 19.219 17.281 1 95.25 157 ALA B N 1
ATOM 4112 C CA . ALA B 1 157 ? 3.178 18.391 17.234 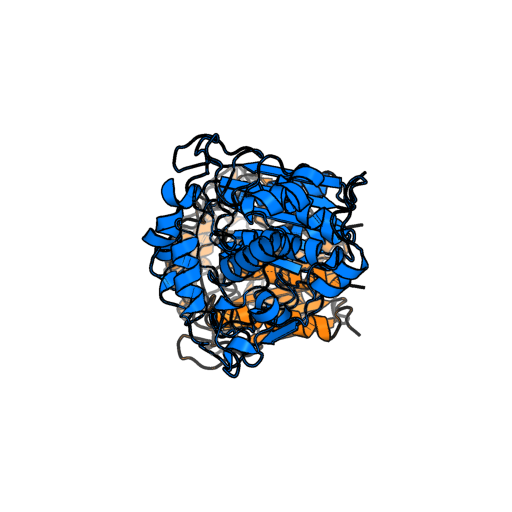1 95.25 157 ALA B CA 1
ATOM 4113 C C . ALA B 1 157 ? 1.983 19.156 17.797 1 95.25 157 ALA B C 1
ATOM 4115 O O . ALA B 1 157 ? 0.906 19.172 17.188 1 95.25 157 ALA B O 1
ATOM 4116 N N . LEU B 1 158 ? 2.18 19.812 18.906 1 96.62 158 LEU B N 1
ATOM 4117 C CA . LEU B 1 158 ? 1.089 20.562 19.516 1 96.62 158 LEU B CA 1
ATOM 4118 C C . LEU B 1 158 ? 1.39 22.047 19.516 1 96.62 158 LEU B C 1
ATOM 4120 O O . LEU B 1 158 ? 0.53 22.859 19.156 1 96.62 158 LEU B O 1
ATOM 4124 N N . THR B 1 159 ? 2.641 22.406 19.828 1 98.44 159 THR B N 1
ATOM 4125 C CA . THR B 1 159 ? 2.988 23.812 20.031 1 98.44 159 THR B CA 1
ATOM 4126 C C . THR B 1 159 ? 2.773 24.609 18.75 1 98.44 159 THR B C 1
ATOM 4128 O O . THR B 1 159 ? 2.438 25.797 18.797 1 98.44 159 THR B O 1
ATOM 4131 N N . PHE B 1 160 ? 2.918 23.938 17.594 1 98.75 160 PHE B N 1
ATOM 4132 C CA . PHE B 1 160 ? 2.668 24.609 16.312 1 98.75 160 PHE B CA 1
ATOM 4133 C C . PHE B 1 160 ? 1.341 25.359 16.344 1 98.75 160 PHE B C 1
ATOM 4135 O O . PHE B 1 160 ? 1.277 26.531 15.992 1 98.75 160 PHE B O 1
ATOM 4142 N N . GLY B 1 161 ? 0.337 24.656 16.75 1 98.75 161 GLY B N 1
ATOM 4143 C CA . GLY B 1 161 ? -1.016 25.188 16.688 1 98.75 161 GLY B CA 1
ATOM 4144 C C . GLY B 1 161 ? -1.207 26.406 17.578 1 98.75 161 GLY B C 1
ATOM 4145 O O . GLY B 1 161 ? -1.85 27.375 17.172 1 98.75 161 GLY B O 1
ATOM 4146 N N . TRP B 1 162 ? -0.657 26.375 18.766 1 98.75 162 TRP B N 1
ATOM 4147 C CA . TRP B 1 162 ? -0.859 27.484 19.703 1 98.75 162 TRP B CA 1
ATOM 4148 C C . TRP B 1 162 ? 0.018 28.672 19.344 1 98.75 162 TRP B C 1
ATOM 4150 O O . TRP B 1 162 ? -0.379 29.828 19.547 1 98.75 162 TRP B O 1
ATOM 4160 N N . LEU B 1 163 ? 1.19 28.391 18.812 1 98.88 163 LEU B N 1
ATOM 4161 C CA . LEU B 1 163 ? 2.025 29.484 18.312 1 98.88 163 LEU B CA 1
ATOM 4162 C C . LEU B 1 163 ? 1.344 30.203 17.156 1 98.88 163 LEU B C 1
ATOM 4164 O O . LEU B 1 163 ? 1.208 31.438 17.188 1 98.88 163 LEU B O 1
ATOM 4168 N N . VAL B 1 164 ? 0.86 29.422 16.203 1 98.94 164 VAL B N 1
ATOM 4169 C CA . VAL B 1 164 ? 0.178 30 15.039 1 98.94 164 VAL B CA 1
ATOM 4170 C C . VAL B 1 164 ? -1.125 30.656 15.484 1 98.94 164 VAL B C 1
ATOM 4172 O O . VAL B 1 164 ? -1.442 31.766 15.055 1 98.94 164 VAL B O 1
ATOM 4175 N N . GLY B 1 165 ? -1.864 29.984 16.359 1 98.88 165 GLY B N 1
ATOM 4176 C CA . GLY B 1 165 ? -3.133 30.516 16.828 1 98.88 165 GLY B CA 1
ATOM 4177 C C . GLY B 1 165 ? -2.996 31.844 17.547 1 98.88 165 GLY B C 1
ATOM 4178 O O . GLY B 1 165 ? -3.816 32.75 17.344 1 98.88 165 GLY B O 1
ATOM 4179 N N . GLU B 1 166 ? -1.979 32 18.422 1 98.88 166 GLU B N 1
ATOM 4180 C CA . GLU B 1 166 ? -1.782 33.25 19.141 1 98.88 166 GLU B CA 1
ATOM 4181 C C . GLU B 1 166 ? -1.335 34.375 18.203 1 98.88 166 GLU B C 1
ATOM 4183 O O . GLU B 1 166 ? -1.75 35.5 18.359 1 98.88 166 GLU B O 1
ATOM 4188 N N . LEU B 1 167 ? -0.486 34.031 17.219 1 98.94 167 LEU B N 1
ATOM 4189 C CA . LEU B 1 167 ? -0.104 35 16.219 1 98.94 167 LEU B CA 1
ATOM 4190 C C . LEU B 1 167 ? -1.324 35.5 15.461 1 98.94 167 LEU B C 1
ATOM 4192 O O . LEU B 1 167 ? -1.452 36.719 15.195 1 98.94 167 LEU B O 1
ATOM 4196 N N . VAL B 1 168 ? -2.229 34.594 15.078 1 98.88 168 VAL B N 1
ATOM 4197 C CA . VAL B 1 168 ? -3.461 34.969 14.398 1 98.88 168 VAL B CA 1
ATOM 4198 C C . VAL B 1 168 ? -4.293 35.875 15.289 1 98.88 168 VAL B C 1
ATOM 4200 O O . VAL B 1 168 ? -4.793 36.906 14.828 1 98.88 168 VAL B O 1
ATOM 4203 N N . ARG B 1 169 ? -4.43 35.5 16.531 1 98.62 169 ARG B N 1
ATOM 4204 C CA . ARG B 1 169 ? -5.211 36.312 17.469 1 98.62 169 ARG B CA 1
ATOM 4205 C C . ARG B 1 169 ? -4.633 37.719 17.594 1 98.62 169 ARG B C 1
ATOM 4207 O O . ARG B 1 169 ? -5.375 38.688 17.578 1 98.62 169 ARG B O 1
ATOM 4214 N N . ARG B 1 170 ? -3.336 37.844 17.734 1 98.31 170 ARG B N 1
ATOM 4215 C CA . ARG B 1 170 ? -2.664 39.125 17.891 1 98.31 170 ARG B CA 1
ATOM 4216 C C . ARG B 1 170 ? -2.797 39.969 16.625 1 98.31 170 ARG B C 1
ATOM 4218 O O . ARG B 1 170 ? -2.971 41.188 16.703 1 98.31 170 ARG B O 1
ATOM 4225 N N . ALA B 1 171 ? -2.711 39.344 15.5 1 98.25 171 ALA B N 1
ATOM 4226 C CA . ALA B 1 171 ? -2.678 40.062 14.227 1 98.25 171 ALA B CA 1
ATOM 4227 C C . ALA B 1 171 ? -4.086 40.438 13.773 1 98.25 171 ALA B C 1
ATOM 4229 O O . ALA B 1 171 ? -4.277 41.469 13.117 1 98.25 171 ALA B O 1
ATOM 4230 N N . SER B 1 172 ? -5.078 39.625 14.062 1 97.69 172 SER B N 1
ATOM 4231 C CA . SER B 1 172 ? -6.422 39.844 13.531 1 97.69 172 SER B CA 1
ATOM 4232 C C . SER B 1 172 ? -7.363 40.375 14.609 1 97.69 172 SER B C 1
ATOM 4234 O O . SER B 1 172 ? -8.422 40.906 14.297 1 97.69 172 SER B O 1
ATOM 4236 N N . GLY B 1 173 ? -7.047 40.062 15.875 1 97.75 173 GLY B N 1
ATOM 4237 C CA . GLY B 1 173 ? -7.918 40.406 16.984 1 97.75 173 GLY B CA 1
ATOM 4238 C C . GLY B 1 173 ? -8.992 39.375 17.266 1 97.75 173 GLY B C 1
ATOM 4239 O O . GLY B 1 173 ? -9.859 39.594 18.109 1 97.75 173 GLY B O 1
ATOM 4240 N N . THR B 1 174 ? -8.93 38.375 16.562 1 97.75 174 THR B N 1
ATOM 4241 C CA . THR B 1 174 ? -9.961 37.344 16.672 1 97.75 174 THR B CA 1
ATOM 4242 C C . THR B 1 174 ? -9.336 36 17.031 1 97.75 174 THR B C 1
ATOM 4244 O O . THR B 1 174 ? -8.281 35.625 16.5 1 97.75 174 THR B O 1
ATOM 4247 N N . PRO B 1 175 ? -10.031 35.219 17.922 1 98.25 175 PRO B N 1
ATOM 4248 C CA . PRO B 1 175 ? -9.523 33.875 18.234 1 98.25 175 PRO B CA 1
ATOM 4249 C C . PRO B 1 175 ? -9.414 33 16.984 1 98.25 175 PRO B C 1
ATOM 4251 O O . PRO B 1 175 ? -10.195 33.156 16.047 1 98.25 175 PRO B O 1
ATOM 4254 N N . ILE B 1 176 ? -8.523 32.062 17 1 98.56 176 ILE B N 1
ATOM 4255 C CA . ILE B 1 176 ? -8.148 31.297 15.828 1 98.56 176 ILE B CA 1
ATOM 4256 C C . ILE B 1 176 ? -9.352 30.516 15.305 1 98.56 176 ILE B C 1
ATOM 4258 O O . ILE B 1 176 ? -9.523 30.359 14.094 1 98.56 176 ILE B O 1
ATOM 4262 N N . GLU B 1 177 ? -10.219 29.953 16.203 1 98.38 177 GLU B N 1
ATOM 4263 C CA . GLU B 1 177 ? -11.352 29.141 15.758 1 98.38 177 GLU B CA 1
ATOM 4264 C C . GLU B 1 177 ? -12.383 30 15.031 1 98.38 177 GLU B C 1
ATOM 4266 O O . GLU B 1 177 ? -13.078 29.516 14.133 1 98.38 177 GLU B O 1
ATOM 4271 N N . GLU B 1 178 ? -12.469 31.297 15.383 1 98.38 178 GLU B N 1
ATOM 4272 C CA . GLU B 1 178 ? -13.344 32.219 14.688 1 98.38 178 GLU B CA 1
ATOM 4273 C C . GLU B 1 178 ? -12.688 32.75 13.406 1 98.38 178 GLU B C 1
ATOM 4275 O O . GLU B 1 178 ? -13.344 32.844 12.367 1 98.38 178 GLU B O 1
ATOM 4280 N N . ALA B 1 179 ? -11.422 33.094 13.484 1 98.75 179 ALA B N 1
ATOM 4281 C CA . ALA B 1 179 ? -10.695 33.625 12.336 1 98.75 179 ALA B CA 1
ATOM 4282 C C . ALA B 1 179 ? -10.695 32.594 11.188 1 98.75 179 ALA B C 1
ATOM 4284 O O . ALA B 1 179 ? -10.898 32.969 10.023 1 98.75 179 ALA B O 1
ATOM 4285 N N . VAL B 1 180 ? -10.453 31.359 11.5 1 98.81 180 VAL B N 1
ATOM 4286 C CA . VAL B 1 180 ? -10.391 30.328 10.453 1 98.81 180 VAL B CA 1
ATOM 4287 C C . VAL B 1 180 ? -11.766 30.141 9.836 1 98.81 180 VAL B C 1
ATOM 4289 O O . VAL B 1 180 ? -11.883 29.922 8.625 1 98.81 180 VAL B O 1
ATOM 4292 N N . ALA B 1 181 ? -12.812 30.125 10.641 1 98.44 181 ALA B N 1
ATOM 4293 C CA . ALA B 1 181 ? -14.172 30.016 10.117 1 98.44 181 ALA B CA 1
ATOM 4294 C C . ALA B 1 181 ? -14.477 31.141 9.141 1 98.44 181 ALA B C 1
ATOM 4296 O O . ALA B 1 181 ? -14.977 30.906 8.039 1 98.44 181 ALA B O 1
ATOM 4297 N N . GLU B 1 182 ? -14.133 32.312 9.5 1 98.31 182 GLU B N 1
ATOM 4298 C CA . GLU B 1 182 ? -14.445 33.5 8.711 1 98.31 182 GLU B CA 1
ATOM 4299 C C . GLU B 1 182 ? -13.609 33.562 7.438 1 98.31 182 GLU B C 1
ATOM 4301 O O . GLU B 1 182 ? -14.109 33.938 6.379 1 98.31 182 GLU B O 1
ATOM 4306 N N . ARG B 1 183 ? -12.422 33.188 7.512 1 98.5 183 ARG B N 1
ATOM 4307 C CA . ARG B 1 183 ? -11.469 33.469 6.445 1 98.5 183 ARG B CA 1
ATOM 4308 C C . ARG B 1 183 ? -11.289 32.25 5.527 1 98.5 183 ARG B C 1
ATOM 4310 O O . ARG B 1 183 ? -10.898 32.406 4.367 1 98.5 183 ARG B O 1
ATOM 4317 N N . VAL B 1 184 ? -11.547 31.062 6.004 1 98.81 184 VAL B N 1
ATOM 4318 C CA . VAL B 1 184 ? -11.219 29.859 5.238 1 98.81 184 VAL B CA 1
ATOM 4319 C C . VAL B 1 184 ? -12.461 28.984 5.098 1 98.81 184 VAL B C 1
ATOM 4321 O O . VAL B 1 184 ? -12.938 28.75 3.984 1 98.81 184 VAL B O 1
ATOM 4324 N N . PHE B 1 185 ? -13.109 28.562 6.223 1 98.75 185 PHE B N 1
ATOM 4325 C CA . PHE B 1 185 ? -14.156 27.547 6.176 1 98.75 185 PHE B CA 1
ATOM 4326 C C . PHE B 1 185 ? -15.414 28.094 5.512 1 98.75 185 PHE B C 1
ATOM 4328 O O . PHE B 1 185 ? -15.953 27.484 4.594 1 98.75 185 PHE B O 1
ATOM 4335 N N . ASP B 1 186 ? -15.859 29.281 5.926 1 98.56 186 ASP B N 1
ATOM 4336 C CA . ASP B 1 186 ? -17.109 29.844 5.402 1 98.56 186 ASP B CA 1
ATOM 4337 C C . ASP B 1 186 ? -16.984 30.156 3.912 1 98.56 186 ASP B C 1
ATOM 4339 O O . ASP B 1 186 ? -17.828 29.734 3.113 1 98.56 186 ASP B O 1
ATOM 4343 N N . PRO B 1 187 ? -15.938 30.812 3.521 1 98.69 187 PRO B N 1
ATOM 4344 C CA . PRO B 1 187 ? -15.812 31.094 2.088 1 98.69 187 PRO B CA 1
ATOM 4345 C C . PRO B 1 187 ? -15.781 29.828 1.243 1 98.69 187 PRO B C 1
ATOM 4347 O O . PRO B 1 187 ? -16.266 29.828 0.107 1 98.69 187 PRO B O 1
ATOM 4350 N N . LEU B 1 188 ? -15.266 28.734 1.732 1 98.69 188 LEU B N 1
ATOM 4351 C CA . LEU B 1 188 ? -15.109 27.516 0.961 1 98.69 188 LEU B CA 1
ATOM 4352 C C . LEU B 1 188 ? -16.312 26.594 1.156 1 98.69 188 LEU B C 1
ATOM 4354 O O . LEU B 1 188 ? -16.359 25.5 0.593 1 98.69 188 LEU B O 1
ATOM 4358 N N . GLY B 1 189 ? -17.25 27.016 1.938 1 98.38 189 GLY B N 1
ATOM 4359 C CA . GLY B 1 189 ? -18.406 26.188 2.199 1 98.38 189 GLY B CA 1
ATOM 4360 C C . GLY B 1 189 ? -18.094 24.938 2.998 1 98.38 189 GLY B C 1
ATOM 4361 O O . GLY B 1 189 ? -18.688 23.891 2.783 1 98.38 189 GLY B O 1
ATOM 4362 N N . MET B 1 190 ? -17.094 25 3.836 1 98.56 190 MET B N 1
ATOM 4363 C CA . MET B 1 190 ? -16.734 23.906 4.73 1 98.56 190 MET B CA 1
ATOM 4364 C C . MET B 1 190 ? -17.578 23.953 6.004 1 98.56 190 MET B C 1
ATOM 4366 O O . MET B 1 190 ? -17.031 24.109 7.102 1 98.56 190 MET B O 1
ATOM 4370 N N . ASP B 1 191 ? -18.781 23.609 5.918 1 96.44 191 ASP B N 1
ATOM 4371 C CA . ASP B 1 191 ? -19.797 23.891 6.934 1 96.44 191 ASP B CA 1
ATOM 4372 C C . ASP B 1 191 ? -19.703 22.875 8.078 1 96.44 191 ASP B C 1
ATOM 4374 O O . ASP B 1 191 ? -20.266 23.109 9.156 1 96.44 191 ASP B O 1
ATOM 4378 N N . ASP B 1 192 ? -19.031 21.797 7.855 1 97.5 192 ASP B N 1
ATOM 4379 C CA . ASP B 1 192 ? -18.984 20.75 8.875 1 97.5 192 ASP B CA 1
ATOM 4380 C C . ASP B 1 192 ? -17.625 20.719 9.57 1 97.5 192 ASP B C 1
ATOM 4382 O O . ASP B 1 192 ? -17.266 19.734 10.203 1 97.5 192 ASP B O 1
ATOM 4386 N N . THR B 1 193 ? -16.844 21.781 9.383 1 98.44 193 THR B N 1
ATOM 4387 C CA . THR B 1 193 ? -15.477 21.75 9.898 1 98.44 193 THR B CA 1
ATOM 4388 C C . THR B 1 193 ? -15.234 22.922 10.852 1 98.44 193 THR B C 1
ATOM 4390 O O . THR B 1 193 ? -15.695 24.031 10.609 1 98.44 193 THR B O 1
ATOM 4393 N N . GLY B 1 194 ? -14.531 22.688 11.938 1 98.5 194 GLY B N 1
ATOM 4394 C CA . GLY B 1 194 ? -14.078 23.672 12.898 1 98.5 194 GLY B CA 1
ATOM 4395 C C . GLY B 1 194 ? -12.836 23.25 13.656 1 98.5 194 GLY B C 1
ATOM 4396 O O . GLY B 1 194 ? -12.406 22.094 13.555 1 98.5 194 GLY B O 1
ATOM 4397 N N . ILE B 1 195 ? -12.211 24.188 14.273 1 98.69 195 ILE B N 1
ATOM 4398 C CA . ILE B 1 195 ? -11.195 23.859 15.281 1 98.69 195 ILE B CA 1
ATOM 4399 C C . ILE B 1 195 ? -11.828 23.859 16.672 1 98.69 195 ILE B C 1
ATOM 4401 O O . ILE B 1 195 ? -12.023 24.922 17.266 1 98.69 195 ILE B O 1
ATOM 4405 N N . GLY B 1 196 ? -12.078 22.656 17.109 1 98.12 196 GLY B N 1
ATOM 4406 C CA . GLY B 1 196 ? -12.93 22.5 18.266 1 98.12 196 GLY B CA 1
ATOM 4407 C C . GLY B 1 196 ? -14.406 22.641 17.953 1 98.12 196 GLY B C 1
ATOM 4408 O O . GLY B 1 196 ? -14.781 23.312 17 1 98.12 196 GLY B O 1
ATOM 4409 N N . LEU B 1 197 ? -15.273 22.016 18.812 1 97.56 197 LEU B N 1
ATOM 4410 C CA . LEU B 1 197 ? -16.719 22.188 18.703 1 97.56 197 LEU B CA 1
ATOM 4411 C C . LEU B 1 197 ? -17.156 23.516 19.297 1 97.56 197 LEU B C 1
ATOM 4413 O O . LEU B 1 197 ? -16.641 23.953 20.344 1 97.56 197 LEU B O 1
ATOM 4417 N N . ARG B 1 198 ? -18.047 24.141 18.547 1 93.56 198 ARG B N 1
ATOM 4418 C CA . ARG B 1 198 ? -18.641 25.344 19.109 1 93.56 198 ARG B CA 1
ATOM 4419 C C . ARG B 1 198 ? -19.672 25 20.188 1 93.56 198 ARG B C 1
ATOM 4421 O O . ARG B 1 198 ? -20.109 23.859 20.281 1 93.56 198 ARG B O 1
ATOM 4428 N N . ASP B 1 199 ? -20.016 26.047 20.969 1 90.81 199 ASP B N 1
ATOM 4429 C CA . ASP B 1 199 ? -20.844 25.844 22.141 1 90.81 199 ASP B CA 1
ATOM 4430 C C . ASP B 1 199 ? -22.219 25.312 21.766 1 90.81 199 ASP B C 1
ATOM 4432 O O . ASP B 1 199 ? -22.828 24.531 22.5 1 90.81 199 ASP B O 1
ATOM 4436 N N . ASP B 1 200 ? -22.672 25.672 20.641 1 93 200 ASP B N 1
ATOM 4437 C CA . ASP B 1 200 ? -24.031 25.312 20.25 1 93 200 ASP B CA 1
ATOM 4438 C C . ASP B 1 200 ? -24.062 24 19.484 1 93 200 ASP B C 1
ATOM 4440 O O . ASP B 1 200 ? -25.125 23.516 19.109 1 93 200 ASP B O 1
ATOM 4444 N N . GLU B 1 201 ? -22.938 23.391 19.297 1 95.25 201 GLU B N 1
ATOM 4445 C CA . GLU B 1 201 ? -22.875 22.156 18.547 1 95.25 201 GLU B CA 1
ATOM 4446 C C . GLU B 1 201 ? -22.953 20.938 19.469 1 95.25 201 GLU B C 1
ATOM 4448 O O . GLU B 1 201 ? -22.406 20.953 20.562 1 95.25 201 GLU B O 1
ATOM 4453 N N . ASP B 1 202 ? -23.656 19.938 19 1 95.62 202 ASP B N 1
ATOM 4454 C CA . ASP B 1 202 ? -23.625 18.656 19.688 1 95.62 202 ASP B CA 1
ATOM 4455 C C . ASP B 1 202 ? -22.281 17.953 19.453 1 95.62 202 ASP B C 1
ATOM 4457 O O . ASP B 1 202 ? -21.656 18.125 18.406 1 95.62 202 ASP B O 1
ATOM 4461 N N . ASP B 1 203 ? -21.891 17.188 20.438 1 96.81 203 ASP B N 1
ATOM 4462 C CA . ASP B 1 203 ? -20.703 16.359 20.25 1 96.81 203 ASP B CA 1
ATOM 4463 C C . ASP B 1 203 ? -21.047 15.055 19.531 1 96.81 203 ASP B C 1
ATOM 4465 O O . ASP B 1 203 ? -21.25 14.023 20.172 1 96.81 203 ASP B O 1
ATOM 4469 N N . ASP B 1 204 ? -21 15.055 18.25 1 95 204 ASP B N 1
ATOM 4470 C CA . ASP B 1 204 ? -21.312 13.906 17.406 1 95 204 ASP B CA 1
ATOM 4471 C C . ASP B 1 204 ? -20.078 13.391 16.688 1 95 204 ASP B C 1
ATOM 4473 O O . ASP B 1 204 ? -20.188 12.797 15.617 1 95 204 ASP B O 1
ATOM 4477 N N . VAL B 1 205 ? -18.938 13.656 17.281 1 97.31 205 VAL B N 1
ATOM 4478 C CA . VAL B 1 205 ? -17.672 13.266 16.672 1 97.31 205 VAL B CA 1
ATOM 4479 C C . VAL B 1 205 ? -17.516 11.75 16.719 1 97.31 205 VAL B C 1
ATOM 4481 O O . VAL B 1 205 ? -17.797 11.117 17.734 1 97.31 205 VAL B O 1
ATOM 4484 N N . ALA B 1 206 ? -17.156 11.125 15.562 1 97.25 206 ALA B N 1
ATOM 4485 C CA . ALA B 1 206 ? -16.938 9.68 15.523 1 97.25 206 ALA B CA 1
ATOM 4486 C C . ALA B 1 206 ? -15.93 9.242 16.578 1 97.25 206 ALA B C 1
ATOM 4488 O O . ALA B 1 206 ? -14.945 9.945 16.828 1 97.25 206 ALA B O 1
ATOM 4489 N N . THR B 1 207 ? -16.141 8.102 17.172 1 96.06 207 THR B N 1
ATOM 4490 C CA . THR B 1 207 ? -15.281 7.586 18.234 1 96.06 207 THR B CA 1
ATOM 4491 C C . THR B 1 207 ? -13.984 7.027 17.641 1 96.06 207 THR B C 1
ATOM 4493 O O . THR B 1 207 ? -14.016 6.199 16.734 1 96.06 207 THR B O 1
ATOM 4496 N N . LEU B 1 208 ? -12.883 7.469 18.234 1 93.94 208 LEU B N 1
ATOM 4497 C CA . LEU B 1 208 ? -11.586 6.926 17.859 1 93.94 208 LEU B CA 1
ATOM 4498 C C . LEU B 1 208 ? -11.328 5.594 18.562 1 93.94 208 LEU B C 1
ATOM 4500 O O . LEU B 1 208 ? -11.539 5.473 19.766 1 93.94 208 LEU B O 1
ATOM 4504 N N . VAL B 1 209 ? -10.898 4.648 17.797 1 91.88 209 VAL B N 1
ATOM 4505 C CA . VAL B 1 209 ? -10.547 3.346 18.359 1 91.88 209 VAL B CA 1
ATOM 4506 C C . VAL B 1 209 ? -9.086 3.033 18.047 1 91.88 209 VAL B C 1
ATOM 4508 O O . VAL B 1 209 ? -8.656 3.127 16.891 1 91.88 209 VAL B O 1
ATOM 4511 N N . ALA B 1 210 ? -8.297 2.672 18.984 1 87.44 210 ALA B N 1
ATOM 4512 C CA . ALA B 1 210 ? -6.91 2.25 18.797 1 87.44 210 ALA B CA 1
ATOM 4513 C C . ALA B 1 210 ? -6.82 0.74 18.594 1 87.44 210 ALA B C 1
ATOM 4515 O O . ALA B 1 210 ? -7.547 -0.024 19.234 1 87.44 210 ALA B O 1
ATOM 4516 N N . PHE B 1 211 ? -5.918 0.355 17.703 1 85.5 211 PHE B N 1
ATOM 4517 C CA . PHE B 1 211 ? -5.672 -1.061 17.453 1 85.5 211 PHE B CA 1
ATOM 4518 C C . PHE B 1 211 ? -4.27 -1.456 17.891 1 85.5 211 PHE B C 1
ATOM 4520 O O . PHE B 1 211 ? -3.391 -0.603 18.031 1 85.5 211 PHE B O 1
ATOM 4527 N N . GLU B 1 212 ? -4.023 -2.74 18.031 1 80.44 212 GLU B N 1
ATOM 4528 C CA . GLU B 1 212 ? -2.727 -3.234 18.469 1 80.44 212 GLU B CA 1
ATOM 4529 C C . GLU B 1 212 ? -1.661 -3.043 17.406 1 80.44 212 GLU B C 1
ATOM 4531 O O . GLU B 1 212 ? -1.959 -3.104 16.203 1 80.44 212 GLU B O 1
ATOM 4536 N N . GLU B 1 213 ? -0.445 -2.855 17.922 1 74.19 213 GLU B N 1
ATOM 4537 C CA . GLU B 1 213 ? 0.682 -2.688 17.016 1 74.19 213 GLU B CA 1
ATOM 4538 C C . GLU B 1 213 ? 0.984 -3.982 16.266 1 74.19 213 GLU B C 1
ATOM 4540 O O . GLU B 1 213 ? 0.843 -5.074 16.812 1 74.19 213 GLU B O 1
ATOM 4545 N N . PHE B 1 214 ? 1.42 -3.789 15.023 1 70.06 214 PHE B N 1
ATOM 4546 C CA . PHE B 1 214 ? 1.83 -4.934 14.219 1 70.06 214 PHE B CA 1
ATOM 4547 C C . PHE B 1 214 ? 3.146 -5.512 14.727 1 70.06 214 PHE B C 1
ATOM 4549 O O . PHE B 1 214 ? 3.996 -4.773 15.234 1 70.06 214 PHE B O 1
ATOM 4556 N N . ASP B 1 215 ? 3.223 -6.863 14.578 1 71.81 215 ASP B N 1
ATOM 4557 C CA . ASP B 1 215 ? 4.523 -7.488 14.797 1 71.81 215 ASP B CA 1
ATOM 4558 C C . ASP B 1 215 ? 5.539 -7.023 13.75 1 71.81 215 ASP B C 1
ATOM 4560 O O . ASP B 1 215 ? 5.375 -7.281 12.562 1 71.81 215 ASP B O 1
ATOM 4564 N N . ARG B 1 216 ? 6.543 -6.383 14.266 1 72.12 216 ARG B N 1
ATOM 4565 C CA . ARG B 1 216 ? 7.527 -5.824 13.352 1 72.12 216 ARG B CA 1
ATOM 4566 C C . ARG B 1 216 ? 6.855 -4.941 12.297 1 72.12 216 ARG B C 1
ATOM 4568 O O . ARG B 1 216 ? 5.668 -4.633 12.406 1 72.12 216 ARG B O 1
ATOM 4575 N N . CYS B 1 217 ? 7.133 -3.949 11.82 1 72.62 217 CYS B N 1
ATOM 4576 C CA . CYS B 1 217 ? 6.652 -3.043 10.781 1 72.62 217 CYS B CA 1
ATOM 4577 C C . CYS B 1 217 ? 6.574 -1.611 11.305 1 72.62 217 CYS B C 1
ATOM 4579 O O . CYS B 1 217 ? 5.551 -0.944 11.148 1 72.62 217 CYS B O 1
ATOM 4581 N N . ARG B 1 218 ? 7.438 -1.368 11.984 1 72.12 218 ARG B N 1
ATOM 4582 C CA . ARG B 1 218 ? 7.488 -0.008 12.508 1 72.12 218 ARG B CA 1
ATOM 4583 C C . ARG B 1 218 ? 8.914 0.531 12.5 1 72.12 218 ARG B C 1
ATOM 4585 O O . ARG B 1 218 ? 9.875 -0.241 12.461 1 72.12 218 ARG B O 1
ATOM 4592 N N . ASP B 1 219 ? 8.961 1.844 12.359 1 66.69 219 ASP B N 1
ATOM 4593 C CA . ASP B 1 219 ? 10.273 2.457 12.555 1 66.69 219 ASP B CA 1
ATOM 4594 C C . ASP B 1 219 ? 10.773 2.25 13.984 1 66.69 219 ASP B C 1
ATOM 4596 O O . ASP B 1 219 ? 10.047 2.51 14.945 1 66.69 219 ASP B O 1
ATOM 4600 N N . PRO B 1 220 ? 11.953 1.627 14 1 58.06 220 PRO B N 1
ATOM 4601 C CA . PRO B 1 220 ? 12.508 1.567 15.352 1 58.06 220 PRO B CA 1
ATOM 4602 C C . PRO B 1 220 ? 12.641 2.945 16 1 58.06 220 PRO B C 1
ATOM 4604 O O . PRO B 1 220 ? 13.156 3.877 15.375 1 58.06 220 PRO B O 1
ATOM 4607 N N . GLY B 1 221 ? 12.023 3.191 17.047 1 58.56 221 GLY B N 1
ATOM 4608 C CA . GLY B 1 221 ? 12.195 4.441 17.766 1 58.56 221 GLY B CA 1
ATOM 4609 C C . GLY B 1 221 ? 11.164 5.488 17.391 1 58.56 221 GLY B C 1
ATOM 4610 O O . GLY B 1 221 ? 11.312 6.664 17.734 1 58.56 221 GLY B O 1
ATOM 4611 N N . GLU B 1 222 ? 10.258 5.043 16.5 1 61.28 222 GLU B N 1
ATOM 4612 C CA . GLU B 1 222 ? 9.266 6.039 16.109 1 61.28 222 GLU B CA 1
ATOM 4613 C C . GLU B 1 222 ? 8.516 6.566 17.344 1 61.28 222 GLU B C 1
ATOM 4615 O O . GLU B 1 222 ? 8.125 5.789 18.203 1 61.28 222 GLU B O 1
ATOM 4620 N N . GLY B 1 223 ? 8.523 8 17.469 1 58.53 223 GLY B N 1
ATOM 4621 C CA . GLY B 1 223 ? 8.719 8.828 18.656 1 58.53 223 GLY B CA 1
ATOM 4622 C C . GLY B 1 223 ? 7.41 9.242 19.312 1 58.53 223 GLY B C 1
ATOM 4623 O O . GLY B 1 223 ? 7.41 9.727 20.438 1 58.53 223 GLY B O 1
ATOM 4624 N N . LEU B 1 224 ? 6.195 9.453 18.609 1 62.28 224 LEU B N 1
ATOM 4625 C CA . LEU B 1 224 ? 5.301 10.188 19.5 1 62.28 224 LEU B CA 1
ATOM 4626 C C . LEU B 1 224 ? 4.812 9.297 20.641 1 62.28 224 LEU B C 1
ATOM 4628 O O . LEU B 1 224 ? 3.826 9.617 21.312 1 62.28 224 LEU B O 1
ATOM 4632 N N . GLY B 1 225 ? 5.609 8.211 20.828 1 65.44 225 GLY B N 1
ATOM 4633 C CA . GLY B 1 225 ? 5.234 7.301 21.891 1 65.44 225 GLY B CA 1
ATOM 4634 C C . GLY B 1 225 ? 4.125 6.344 21.5 1 65.44 225 GLY B C 1
ATOM 4635 O O . GLY B 1 225 ? 4.023 5.949 20.328 1 65.44 225 GLY B O 1
ATOM 4636 N N . ASP B 1 226 ? 3.408 5.926 22.484 1 75 226 ASP B N 1
ATOM 4637 C CA . ASP B 1 226 ? 2.297 4.996 22.312 1 75 226 ASP B CA 1
ATOM 4638 C C . ASP B 1 226 ? 1.088 5.699 21.688 1 75 226 ASP B C 1
ATOM 4640 O O . ASP B 1 226 ? 0.448 6.527 22.344 1 75 226 ASP B O 1
ATOM 4644 N N . HIS B 1 227 ? 0.766 5.359 20.469 1 77.62 227 HIS B N 1
ATOM 4645 C CA . HIS B 1 227 ? -0.295 6.016 19.703 1 77.62 227 HIS B CA 1
ATOM 4646 C C . HIS B 1 227 ? -1.64 5.879 20.406 1 77.62 227 HIS B C 1
ATOM 4648 O O . HIS B 1 227 ? -2.5 6.754 20.297 1 77.62 227 HIS B O 1
ATOM 4654 N N . THR B 1 228 ? -1.787 4.844 21.141 1 77.12 228 THR B N 1
ATOM 4655 C CA . THR B 1 228 ? -3.018 4.652 21.891 1 77.12 228 THR B CA 1
ATOM 4656 C C . THR B 1 228 ? -3.111 5.656 23.031 1 77.12 228 THR B C 1
ATOM 4658 O O . THR B 1 228 ? -4.168 6.25 23.266 1 77.12 228 THR B O 1
ATOM 4661 N N . GLU B 1 229 ? -2.023 5.891 23.641 1 78.94 229 GLU B N 1
ATOM 4662 C CA . GLU B 1 229 ? -1.989 6.836 24.75 1 78.94 229 GLU B CA 1
ATOM 4663 C C . GLU B 1 229 ? -2.176 8.273 24.25 1 78.94 229 GLU B C 1
ATOM 4665 O O . GLU B 1 229 ? -2.84 9.078 24.906 1 78.94 229 GLU B O 1
ATOM 4670 N N . VAL B 1 230 ? -1.617 8.484 23.109 1 79 230 VAL B N 1
ATOM 4671 C CA . VAL B 1 230 ? -1.684 9.828 22.547 1 79 230 VAL B CA 1
ATOM 4672 C C . VAL B 1 230 ? -3.119 10.141 22.125 1 79 230 VAL B C 1
ATOM 4674 O O . VAL B 1 230 ? -3.588 11.273 22.297 1 79 230 VAL B O 1
ATOM 4677 N N . ALA B 1 231 ? -3.838 9.133 21.719 1 83.44 231 ALA B N 1
ATOM 4678 C CA . ALA B 1 231 ? -5.168 9.344 21.156 1 83.44 231 ALA B CA 1
ATOM 4679 C C . ALA B 1 231 ? -6.238 9.32 22.25 1 83.44 231 ALA B C 1
ATOM 4681 O O . ALA B 1 231 ? -7.34 9.844 22.047 1 83.44 231 ALA B O 1
ATOM 4682 N N . ALA B 1 232 ? -5.977 8.797 23.344 1 84.44 232 ALA B N 1
ATOM 4683 C CA . ALA B 1 232 ? -6.969 8.484 24.359 1 84.44 232 ALA B CA 1
ATOM 4684 C C . ALA B 1 232 ? -7.727 9.734 24.797 1 84.44 232 ALA B C 1
ATOM 4686 O O . ALA B 1 232 ? -8.961 9.734 24.859 1 84.44 232 ALA B O 1
ATOM 4687 N N . PRO B 1 233 ? -7.055 10.844 25 1 88.69 233 PRO B N 1
ATOM 4688 C CA . PRO B 1 233 ? -7.785 12.016 25.484 1 88.69 233 PRO B CA 1
ATOM 4689 C C . PRO B 1 233 ? -8.719 12.609 24.438 1 88.69 233 PRO B C 1
ATOM 4691 O O . PRO B 1 233 ? -9.641 13.359 24.766 1 88.69 233 PRO B O 1
ATOM 4694 N N . PHE B 1 234 ? -8.531 12.305 23.234 1 93.44 234 PHE B N 1
ATOM 4695 C CA . PHE B 1 234 ? -9.203 13.016 22.156 1 93.44 234 PHE B CA 1
ATOM 4696 C C . PHE B 1 234 ? -10.594 12.445 21.906 1 93.44 234 PHE B C 1
ATOM 4698 O O . PHE B 1 234 ? -11.336 12.938 21.062 1 93.44 234 PHE B O 1
ATOM 4705 N N . ASN B 1 235 ? -11.023 11.484 22.734 1 94.44 235 ASN B N 1
ATOM 4706 C CA . ASN B 1 235 ? -12.398 11 22.672 1 94.44 235 ASN B CA 1
ATOM 4707 C C . ASN B 1 235 ? -13.289 11.719 23.672 1 94.44 235 ASN B C 1
ATOM 4709 O O . ASN B 1 235 ? -14.508 11.547 23.672 1 94.44 235 ASN B O 1
ATOM 4713 N N . SER B 1 236 ? -12.719 12.625 24.469 1 95.38 236 SER B N 1
ATOM 4714 C CA . SER B 1 236 ? -13.508 13.305 25.484 1 95.38 236 SER B CA 1
ATOM 4715 C C . SER B 1 236 ? -14.164 14.57 24.922 1 95.38 236 SER B C 1
ATOM 4717 O O . SER B 1 236 ? -13.57 15.266 24.094 1 95.38 236 SER B O 1
ATOM 4719 N N . GLU B 1 237 ? -15.305 14.859 25.422 1 96.06 237 GLU B N 1
ATOM 4720 C CA . GLU B 1 237 ? -15.992 16.062 24.969 1 96.06 237 GLU B CA 1
ATOM 4721 C C . GLU B 1 237 ? -15.195 17.312 25.328 1 96.06 237 GLU B C 1
ATOM 4723 O O . GLU B 1 237 ? -15.188 18.281 24.562 1 96.06 237 GLU B O 1
ATOM 4728 N N . GLU B 1 238 ? -14.555 17.312 26.469 1 95.31 238 GLU B N 1
ATOM 4729 C CA . GLU B 1 238 ? -13.742 18.453 26.875 1 95.31 238 GLU B CA 1
ATOM 4730 C C . GLU B 1 238 ? -12.688 18.781 25.828 1 95.31 238 GLU B C 1
ATOM 4732 O O . GLU B 1 238 ? -12.5 19.953 25.469 1 95.31 238 GLU B O 1
ATOM 4737 N N . ILE B 1 239 ? -12.086 17.781 25.312 1 96 239 ILE B N 1
ATOM 4738 C CA . ILE B 1 239 ? -11.047 17.984 24.297 1 96 239 ILE B CA 1
ATOM 4739 C C . ILE B 1 239 ? -11.695 18.344 22.953 1 96 239 ILE B C 1
ATOM 4741 O O . ILE B 1 239 ? -11.172 19.172 22.219 1 96 239 ILE B O 1
ATOM 4745 N N . HIS B 1 240 ? -12.859 17.719 22.688 1 97.69 240 HIS B N 1
ATOM 4746 C CA . HIS B 1 240 ? -13.578 18.062 21.453 1 97.69 240 HIS B CA 1
ATOM 4747 C C . HIS B 1 240 ? -13.93 19.547 21.422 1 97.69 240 HIS B C 1
ATOM 4749 O O . HIS B 1 240 ? -13.992 20.141 20.344 1 97.69 240 HIS B O 1
ATOM 4755 N N . ARG B 1 241 ? -14.086 20.109 22.547 1 97.19 241 ARG B N 1
ATOM 4756 C CA . ARG B 1 241 ? -14.555 21.484 22.594 1 97.19 241 ARG B CA 1
ATOM 4757 C C . ARG B 1 241 ? -13.391 22.453 22.766 1 97.19 241 ARG B C 1
ATOM 4759 O O . ARG B 1 241 ? -13.531 23.656 22.531 1 97.19 241 ARG B O 1
ATOM 4766 N N . ALA B 1 242 ? -12.227 21.953 23.266 1 97.19 242 ALA B N 1
ATOM 4767 C CA . ALA B 1 242 ? -11.047 22.797 23.391 1 97.19 242 ALA B CA 1
ATOM 4768 C C . ALA B 1 242 ? -10.633 23.375 22.031 1 97.19 242 ALA B C 1
ATOM 4770 O O . ALA B 1 242 ? -11.141 22.938 20.984 1 97.19 242 ALA B O 1
ATOM 4771 N N . VAL B 1 243 ? -9.844 24.391 22.062 1 98.25 243 VAL B N 1
ATOM 4772 C CA . VAL B 1 243 ? -9.266 24.938 20.844 1 98.25 243 VAL B CA 1
ATOM 4773 C C . VAL B 1 243 ? -7.777 24.594 20.781 1 98.25 243 VAL B C 1
ATOM 4775 O O . VAL B 1 243 ? -6.949 25.25 21.422 1 98.25 243 VAL B O 1
ATOM 4778 N N . ILE B 1 244 ? -7.461 23.578 20.031 1 98.12 244 ILE B N 1
ATOM 4779 C CA . ILE B 1 244 ? -6.102 23.078 19.828 1 98.12 244 ILE B CA 1
ATOM 4780 C C . ILE B 1 244 ? -5.766 23.078 18.344 1 98.12 244 ILE B C 1
ATOM 4782 O O . ILE B 1 244 ? -5.836 22.047 17.672 1 98.12 244 ILE B O 1
ATOM 4786 N N . PRO B 1 245 ? -5.273 24.156 17.797 1 98.69 245 PRO B N 1
ATOM 4787 C CA . PRO B 1 245 ? -5.199 24.359 16.344 1 98.69 245 PRO B CA 1
ATOM 4788 C C . PRO B 1 245 ? -4.215 23.406 15.664 1 98.69 245 PRO B C 1
ATOM 4790 O O . PRO B 1 245 ? -4.172 23.344 14.43 1 98.69 245 PRO B O 1
ATOM 4793 N N . ALA B 1 246 ? -3.496 22.625 16.438 1 98.25 246 ALA B N 1
ATOM 4794 C CA . ALA B 1 246 ? -2.602 21.641 15.836 1 98.25 246 ALA B CA 1
ATOM 4795 C C . ALA B 1 246 ? -3.262 20.266 15.773 1 98.25 246 ALA B C 1
ATOM 4797 O O . ALA B 1 246 ? -2.775 19.359 15.086 1 98.25 246 ALA B O 1
ATOM 4798 N N . ALA B 1 247 ? -4.473 20.156 16.453 1 96.5 247 ALA B N 1
ATOM 4799 C CA . ALA B 1 247 ? -4.75 18.75 16.688 1 96.5 247 ALA B CA 1
ATOM 4800 C C . ALA B 1 247 ? -6.25 18.469 16.672 1 96.5 247 ALA B C 1
ATOM 4802 O O . ALA B 1 247 ? -6.676 17.328 16.484 1 96.5 247 ALA B O 1
ATOM 4803 N N . ASN B 1 248 ? -7.066 19.422 16.875 1 97 248 ASN B N 1
ATOM 4804 C CA . ASN B 1 248 ? -8.453 19 17.062 1 97 248 ASN B CA 1
ATOM 4805 C C . ASN B 1 248 ? -9.383 19.688 16.062 1 97 248 ASN B C 1
ATOM 4807 O O . ASN B 1 248 ? -10.469 20.141 16.422 1 97 248 ASN B O 1
ATOM 4811 N N . GLY B 1 249 ? -8.844 19.828 14.852 1 98.12 249 GLY B N 1
ATOM 4812 C CA . GLY B 1 249 ? -9.812 20 13.781 1 98.12 249 GLY B CA 1
ATOM 4813 C C . GLY B 1 249 ? -10.859 18.906 13.75 1 98.12 249 GLY B C 1
ATOM 4814 O O . GLY B 1 249 ? -10.539 17.719 13.938 1 98.12 249 GLY B O 1
ATOM 4815 N N . ILE B 1 250 ? -12.07 19.281 13.727 1 98.44 250 ILE B N 1
ATOM 4816 C CA . ILE B 1 250 ? -13.203 18.375 13.602 1 98.44 250 ILE B CA 1
ATOM 4817 C C . ILE B 1 250 ? -13.922 18.625 12.281 1 98.44 250 ILE B C 1
ATOM 4819 O O . ILE B 1 250 ? -14.375 19.75 12.016 1 98.44 250 ILE B O 1
ATOM 4823 N N . GLY B 1 251 ? -13.953 17.641 11.461 1 98.44 251 GLY B N 1
ATOM 4824 C CA . GLY B 1 251 ? -14.547 17.875 10.148 1 98.44 251 GLY B CA 1
ATOM 4825 C C . GLY B 1 251 ? -14.672 16.609 9.328 1 98.44 251 GLY B C 1
ATOM 4826 O O . GLY B 1 251 ? -14.68 15.5 9.875 1 98.44 251 GLY B O 1
ATOM 4827 N N . THR B 1 252 ? -14.93 16.75 8 1 98.69 252 THR B N 1
ATOM 4828 C CA . THR B 1 252 ? -15.188 15.656 7.086 1 98.69 252 THR B CA 1
ATOM 4829 C C . THR B 1 252 ? -14.133 15.602 5.984 1 98.69 252 THR B C 1
ATOM 4831 O O . THR B 1 252 ? -13.43 16.594 5.742 1 98.69 252 THR B O 1
ATOM 4834 N N . ALA B 1 253 ? -14.039 14.422 5.391 1 98.81 253 ALA B N 1
ATOM 4835 C CA . ALA B 1 253 ? -13.141 14.297 4.246 1 98.81 253 ALA B CA 1
ATOM 4836 C C . ALA B 1 253 ? -13.57 15.234 3.113 1 98.81 253 ALA B C 1
ATOM 4838 O O . ALA B 1 253 ? -12.727 15.781 2.404 1 98.81 253 ALA B O 1
ATOM 4839 N N . GLY B 1 254 ? -14.859 15.383 2.949 1 98.88 254 GLY B N 1
ATOM 4840 C CA . GLY B 1 254 ? -15.359 16.266 1.912 1 98.88 254 GLY B CA 1
ATOM 4841 C C . GLY B 1 254 ? -14.883 17.703 2.068 1 98.88 254 GLY B C 1
ATOM 4842 O O . GLY B 1 254 ? -14.375 18.297 1.117 1 98.88 254 GLY B O 1
ATOM 4843 N N . ASP B 1 255 ? -15.023 18.25 3.268 1 98.88 255 ASP B N 1
ATOM 4844 C CA . ASP B 1 255 ? -14.562 19.609 3.549 1 98.88 255 ASP B CA 1
ATOM 4845 C C . ASP B 1 255 ? -13.055 19.734 3.373 1 98.88 255 ASP B C 1
ATOM 4847 O O . ASP B 1 255 ? -12.562 20.688 2.77 1 98.88 255 ASP B O 1
ATOM 4851 N N . MET B 1 256 ? -12.328 18.75 3.877 1 98.94 256 MET B N 1
ATOM 4852 C CA . MET B 1 256 ? -10.867 18.797 3.787 1 98.94 256 MET B CA 1
ATOM 4853 C C . MET B 1 256 ? -10.414 18.75 2.334 1 98.94 256 MET B C 1
ATOM 4855 O O . MET B 1 256 ? -9.492 19.484 1.948 1 98.94 256 MET B O 1
ATOM 4859 N N . ALA B 1 257 ? -11.039 17.906 1.555 1 98.88 257 ALA B N 1
ATOM 4860 C CA . ALA B 1 257 ? -10.688 17.828 0.138 1 98.88 257 ALA B CA 1
ATOM 4861 C C . ALA B 1 257 ? -10.977 19.156 -0.564 1 98.88 257 ALA B C 1
ATOM 4863 O O . ALA B 1 257 ? -10.25 19.562 -1.476 1 98.88 257 ALA B O 1
ATOM 4864 N N . ARG B 1 258 ? -12.047 19.844 -0.19 1 98.75 258 ARG B N 1
ATOM 4865 C CA . ARG B 1 258 ? -12.375 21.156 -0.737 1 98.75 258 ARG B CA 1
ATOM 4866 C C . ARG B 1 258 ? -11.273 22.172 -0.431 1 98.75 258 ARG B C 1
ATOM 4868 O O . ARG B 1 258 ? -10.883 22.938 -1.303 1 98.75 258 ARG B O 1
ATOM 4875 N N . PHE B 1 259 ? -10.875 22.109 0.77 1 98.94 259 PHE B N 1
ATOM 4876 C CA . PHE B 1 259 ? -9.766 22.953 1.213 1 98.94 259 PHE B CA 1
ATOM 4877 C C . PHE B 1 259 ? -8.547 22.75 0.323 1 98.94 259 PHE B C 1
ATOM 4879 O O . PHE B 1 259 ? -7.977 23.719 -0.186 1 98.94 259 PHE B O 1
ATOM 4886 N N . TYR B 1 260 ? -8.172 21.516 0.072 1 98.94 260 TYR B N 1
ATOM 4887 C CA . TYR B 1 260 ? -6.973 21.219 -0.702 1 98.94 260 TYR B CA 1
ATOM 4888 C C . TYR B 1 260 ? -7.207 21.453 -2.188 1 98.94 260 TYR B C 1
ATOM 4890 O O . TYR B 1 260 ? -6.285 21.828 -2.918 1 98.94 260 TYR B O 1
ATOM 4898 N N . ALA B 1 261 ? -8.453 21.312 -2.646 1 98.88 261 ALA B N 1
ATOM 4899 C CA . ALA B 1 261 ? -8.781 21.656 -4.023 1 98.88 261 ALA B CA 1
ATOM 4900 C C . ALA B 1 261 ? -8.547 23.156 -4.277 1 98.88 261 ALA B C 1
ATOM 4902 O O . ALA B 1 261 ? -8.023 23.531 -5.324 1 98.88 261 ALA B O 1
ATOM 4903 N N . CYS B 1 262 ? -8.93 23.953 -3.338 1 98.94 262 CYS B N 1
ATOM 4904 C CA . CYS B 1 262 ? -8.695 25.391 -3.42 1 98.94 262 CYS B CA 1
ATOM 4905 C C . CYS B 1 262 ? -7.211 25.703 -3.551 1 98.94 262 CYS B C 1
ATOM 4907 O O . CYS B 1 262 ? -6.809 26.484 -4.422 1 98.94 262 CYS B O 1
ATOM 4909 N N . LEU B 1 263 ? -6.426 25.062 -2.734 1 98.94 263 LEU B N 1
ATOM 4910 C CA . LEU B 1 263 ? -4.988 25.312 -2.73 1 98.94 263 LEU B CA 1
ATOM 4911 C C . LEU B 1 263 ? -4.336 24.766 -3.994 1 98.94 263 LEU B C 1
ATOM 4913 O O . LEU B 1 263 ? -3.412 25.375 -4.535 1 98.94 263 LEU B O 1
ATOM 4917 N N . ALA B 1 264 ? -4.801 23.594 -4.441 1 98.75 264 ALA B N 1
ATOM 4918 C CA . ALA B 1 264 ? -4.277 23.016 -5.68 1 98.75 264 ALA B CA 1
ATOM 4919 C C . ALA B 1 264 ? -4.512 23.953 -6.859 1 98.75 264 ALA B C 1
ATOM 4921 O O . ALA B 1 264 ? -3.711 24 -7.797 1 98.75 264 ALA B O 1
ATOM 4922 N N . ASN B 1 265 ? -5.582 24.703 -6.75 1 98.44 265 ASN B N 1
ATOM 4923 C CA . ASN B 1 265 ? -5.961 25.641 -7.809 1 98.44 265 ASN B CA 1
ATOM 4924 C C . ASN B 1 265 ? -5.473 27.047 -7.512 1 98.44 265 ASN B C 1
ATOM 4926 O O . ASN B 1 265 ? -6.133 28.031 -7.875 1 98.44 265 ASN B O 1
ATOM 4930 N N . GLY B 1 266 ? -4.445 27.172 -6.809 1 98.5 266 GLY B N 1
ATOM 4931 C CA . GLY B 1 266 ? -3.789 28.453 -6.59 1 98.5 266 GLY B CA 1
ATOM 4932 C C . GLY B 1 266 ? -4.52 29.344 -5.594 1 98.5 266 GLY B C 1
ATOM 4933 O O . GLY B 1 266 ? -4.434 30.562 -5.664 1 98.5 266 GLY B O 1
ATOM 4934 N N . GLY B 1 267 ? -5.395 28.844 -4.77 1 98.81 267 GLY B N 1
ATOM 4935 C CA . GLY B 1 267 ? -6.023 29.562 -3.68 1 98.81 267 GLY B CA 1
ATOM 4936 C C . GLY B 1 267 ? -7.461 29.953 -3.969 1 98.81 267 GLY B C 1
ATOM 4937 O O . GLY B 1 267 ? -8.039 30.797 -3.27 1 98.81 267 GLY B O 1
ATOM 4938 N N . GLU B 1 268 ? -8.008 29.312 -5.043 1 98.62 268 GLU B N 1
ATOM 4939 C CA . GLU B 1 268 ? -9.375 29.641 -5.441 1 98.62 268 GLU B CA 1
ATOM 4940 C C . GLU B 1 268 ? -10.172 28.391 -5.758 1 98.62 268 GLU B C 1
ATOM 4942 O O . GLU B 1 268 ? -9.641 27.438 -6.328 1 98.62 268 GLU B O 1
ATOM 4947 N N . LEU B 1 269 ? -11.422 28.391 -5.352 1 98.56 269 LEU B N 1
ATOM 4948 C CA . LEU B 1 269 ? -12.352 27.312 -5.688 1 98.56 269 LEU B CA 1
ATOM 4949 C C . LEU B 1 269 ? -13.758 27.844 -5.902 1 98.56 269 LEU B C 1
ATOM 4951 O O . LEU B 1 269 ? -14.258 28.641 -5.09 1 98.56 269 LEU B O 1
ATOM 4955 N N . GLU B 1 270 ? -14.367 27.484 -7.066 1 97.38 270 GLU B N 1
ATOM 4956 C CA . GLU B 1 270 ? -15.75 27.844 -7.387 1 97.38 270 GLU B CA 1
ATOM 4957 C C . GLU B 1 270 ? -15.953 29.359 -7.312 1 97.38 270 GLU B C 1
ATOM 4959 O O . GLU B 1 270 ? -16.938 29.828 -6.746 1 97.38 270 GLU B O 1
ATOM 4964 N N . GLY B 1 271 ? -14.992 30.062 -7.723 1 97.06 271 GLY B N 1
ATOM 4965 C CA . GLY B 1 271 ? -15.094 31.5 -7.84 1 97.06 271 GLY B CA 1
ATOM 4966 C C . GLY B 1 271 ? -14.727 32.25 -6.562 1 97.06 271 GLY B C 1
ATOM 4967 O O . GLY B 1 271 ? -14.719 33.469 -6.523 1 97.06 271 GLY B O 1
ATOM 4968 N N . THR B 1 272 ? -14.367 31.531 -5.539 1 97.94 272 THR B N 1
ATOM 4969 C CA . THR B 1 272 ? -13.984 32.125 -4.266 1 97.94 272 THR B CA 1
ATOM 4970 C C . THR B 1 272 ? -12.477 32 -4.039 1 97.94 272 THR B C 1
ATOM 4972 O O . THR B 1 272 ? -11.938 30.906 -4.027 1 97.94 272 THR B O 1
ATOM 4975 N N . ARG B 1 273 ? -11.836 33.156 -3.902 1 98.38 273 ARG B N 1
ATOM 4976 C CA . ARG B 1 273 ? -10.398 33.156 -3.631 1 98.38 273 ARG B CA 1
ATOM 4977 C C . ARG B 1 273 ? -10.125 33.344 -2.141 1 98.38 273 ARG B C 1
ATOM 4979 O O . ARG B 1 273 ? -10.609 34.281 -1.516 1 98.38 273 ARG B O 1
ATOM 4986 N N . VAL B 1 274 ? -9.367 32.438 -1.582 1 98.62 274 VAL B N 1
ATOM 4987 C CA . VAL B 1 274 ? -9.016 32.469 -0.166 1 98.62 274 VAL B CA 1
ATOM 4988 C C . VAL B 1 274 ? -7.617 33.031 0.012 1 98.62 274 VAL B C 1
ATOM 4990 O O . VAL B 1 274 ? -7.352 33.75 0.985 1 98.62 274 VAL B O 1
ATOM 4993 N N . LEU B 1 275 ? -6.73 32.688 -0.891 1 98.81 275 LEU B N 1
ATOM 4994 C CA . LEU B 1 275 ? -5.352 33.156 -0.912 1 98.81 275 LEU B CA 1
ATOM 4995 C C . LEU B 1 275 ? -4.957 33.625 -2.311 1 98.81 275 LEU B C 1
ATOM 4997 O O . LEU B 1 275 ? -5.426 33.062 -3.307 1 98.81 275 LEU B O 1
ATOM 5001 N N . SER B 1 276 ? -4.047 34.656 -2.398 1 98.81 276 SER B N 1
ATOM 5002 C CA . SER B 1 276 ? -3.455 35 -3.688 1 98.81 276 SER B CA 1
ATOM 5003 C C . SER B 1 276 ? -2.586 33.844 -4.215 1 98.81 276 SER B C 1
ATOM 5005 O O . SER B 1 276 ? -2.051 33.062 -3.434 1 98.81 276 SER B O 1
ATOM 5007 N N . GLU B 1 277 ? -2.475 33.812 -5.516 1 98.38 277 GLU B N 1
ATOM 5008 C CA . GLU B 1 277 ? -1.607 32.812 -6.133 1 98.38 277 GLU B CA 1
ATOM 5009 C C . GLU B 1 277 ? -0.17 32.938 -5.641 1 98.38 277 GLU B C 1
ATOM 5011 O O . GLU B 1 277 ? 0.522 31.938 -5.449 1 98.38 277 GLU B O 1
ATOM 5016 N N . GLU B 1 278 ? 0.231 34.125 -5.461 1 98.38 278 GLU B N 1
ATOM 5017 C CA . GLU B 1 278 ? 1.581 34.375 -4.977 1 98.38 278 GLU B CA 1
ATOM 5018 C C . GLU B 1 278 ? 1.799 33.781 -3.588 1 98.38 278 GLU B C 1
ATOM 5020 O O . GLU B 1 278 ? 2.84 33.188 -3.32 1 98.38 278 GLU B O 1
ATOM 5025 N N . THR B 1 279 ? 0.843 33.969 -2.711 1 98.62 279 THR B N 1
ATOM 5026 C CA . THR B 1 279 ? 0.953 33.406 -1.358 1 98.62 279 THR B CA 1
ATOM 5027 C C . THR B 1 279 ? 0.973 31.891 -1.383 1 98.62 279 THR B C 1
ATOM 5029 O O . THR B 1 279 ? 1.745 31.266 -0.655 1 98.62 279 THR B O 1
ATOM 5032 N N . VAL B 1 280 ? 0.149 31.297 -2.246 1 98.81 280 VAL B N 1
ATOM 5033 C CA . VAL B 1 280 ? 0.14 29.828 -2.359 1 98.81 280 VAL B CA 1
ATOM 5034 C C . VAL B 1 280 ? 1.509 29.344 -2.828 1 98.81 280 VAL B C 1
ATOM 5036 O O . VAL B 1 280 ? 2.029 28.344 -2.314 1 98.81 280 VAL B O 1
ATOM 5039 N N . ASP B 1 281 ? 2.064 30.062 -3.74 1 98.38 281 ASP B N 1
ATOM 5040 C CA . ASP B 1 281 ? 3.393 29.703 -4.234 1 98.38 281 ASP B CA 1
ATOM 5041 C C . ASP B 1 281 ? 4.434 29.797 -3.123 1 98.38 281 ASP B C 1
ATOM 5043 O O . ASP B 1 281 ? 5.25 28.891 -2.957 1 98.38 281 ASP B O 1
ATOM 5047 N N . ARG B 1 282 ? 4.406 30.828 -2.32 1 98.44 282 ARG B N 1
ATOM 5048 C CA . ARG B 1 282 ? 5.383 31.047 -1.259 1 98.44 282 ARG B CA 1
ATOM 5049 C C . ARG B 1 282 ? 5.219 30.016 -0.145 1 98.44 282 ARG B C 1
ATOM 5051 O O . ARG B 1 282 ? 6.203 29.484 0.36 1 98.44 282 ARG B O 1
ATOM 5058 N N . MET B 1 283 ? 4 29.734 0.204 1 98.5 283 MET B N 1
ATOM 5059 C CA . MET B 1 283 ? 3.762 28.891 1.373 1 98.5 283 MET B CA 1
ATOM 5060 C C . MET B 1 283 ? 4.102 27.438 1.075 1 98.5 283 MET B C 1
ATOM 5062 O O . MET B 1 283 ? 4.324 26.641 1.994 1 98.5 283 MET B O 1
ATOM 5066 N N . THR B 1 284 ? 4.168 27.047 -0.222 1 98.56 284 THR B N 1
ATOM 5067 C CA . THR B 1 284 ? 4.375 25.656 -0.573 1 98.56 284 THR B CA 1
ATOM 5068 C C . THR B 1 284 ? 5.84 25.391 -0.902 1 98.56 284 THR B C 1
ATOM 5070 O O . THR B 1 284 ? 6.219 24.25 -1.199 1 98.56 284 THR B O 1
ATOM 5073 N N . ARG B 1 285 ? 6.691 26.438 -0.843 1 98.44 285 ARG B N 1
ATOM 5074 C CA . ARG B 1 285 ? 8.117 26.234 -1.04 1 98.44 285 ARG B CA 1
ATOM 5075 C C . ARG B 1 285 ? 8.734 25.484 0.142 1 98.44 285 ARG B C 1
ATOM 5077 O O . ARG B 1 285 ? 8.383 25.734 1.295 1 98.44 285 ARG B O 1
ATOM 5084 N N . VAL B 1 286 ? 9.633 24.594 -0.185 1 98.62 286 VAL B N 1
ATOM 5085 C CA . VAL B 1 286 ? 10.32 23.859 0.876 1 98.62 286 VAL B CA 1
ATOM 5086 C C . VAL B 1 286 ? 11.141 24.828 1.724 1 98.62 286 VAL B C 1
ATOM 5088 O O . VAL B 1 286 ? 11.914 25.625 1.189 1 98.62 286 VAL B O 1
ATOM 5091 N N . GLN B 1 287 ? 10.945 24.75 3.016 1 98.62 287 GLN B N 1
ATOM 5092 C CA . GLN B 1 287 ? 11.656 25.594 3.961 1 98.62 287 GLN B CA 1
ATOM 5093 C C . GLN B 1 287 ? 12.75 24.828 4.688 1 98.62 287 GLN B C 1
ATOM 5095 O O . GLN B 1 287 ? 13.766 25.406 5.09 1 98.62 287 GLN B O 1
ATOM 5100 N N . ALA B 1 288 ? 12.453 23.562 4.926 1 98.25 288 ALA B N 1
ATOM 5101 C CA . ALA B 1 288 ? 13.391 22.703 5.645 1 98.25 288 ALA B CA 1
ATOM 5102 C C . ALA B 1 288 ? 13.242 21.25 5.211 1 98.25 288 ALA B C 1
ATOM 5104 O O . ALA B 1 288 ? 12.141 20.797 4.895 1 98.25 288 ALA B O 1
ATOM 5105 N N . GLU B 1 289 ? 14.273 20.562 5.129 1 97.19 289 GLU B N 1
ATOM 5106 C CA . GLU B 1 289 ? 14.344 19.141 4.848 1 97.19 289 GLU B CA 1
ATOM 5107 C C . GLU B 1 289 ? 15.32 18.438 5.789 1 97.19 289 GLU B C 1
ATOM 5109 O O . GLU B 1 289 ? 16.344 19.016 6.172 1 97.19 289 GLU B O 1
ATOM 5114 N N . THR B 1 290 ? 14.969 17.312 6.188 1 96.25 290 THR B N 1
ATOM 5115 C CA . THR B 1 290 ? 15.828 16.562 7.086 1 96.25 290 THR B CA 1
ATOM 5116 C C . THR B 1 290 ? 15.625 15.055 6.883 1 96.25 290 THR B C 1
ATOM 5118 O O . THR B 1 290 ? 14.531 14.617 6.531 1 96.25 290 THR B O 1
ATOM 5121 N N . ASP B 1 291 ? 16.641 14.234 7.156 1 91.88 291 ASP B N 1
ATOM 5122 C CA . ASP B 1 291 ? 16.562 12.781 7.117 1 91.88 291 ASP B CA 1
ATOM 5123 C C . ASP B 1 291 ? 16.031 12.227 8.438 1 91.88 291 ASP B C 1
ATOM 5125 O O . ASP B 1 291 ? 15.578 11.078 8.5 1 91.88 291 ASP B O 1
ATOM 5129 N N . ALA B 1 292 ? 16.156 13.094 9.414 1 91.38 292 ALA B N 1
ATOM 5130 C CA . ALA B 1 292 ? 15.727 12.656 10.742 1 91.38 292 ALA B CA 1
ATOM 5131 C C . ALA B 1 292 ? 15.172 13.828 11.547 1 91.38 292 ALA B C 1
ATOM 5133 O O . ALA B 1 292 ? 15.914 14.523 12.242 1 91.38 292 ALA B O 1
ATOM 5134 N N . ASP B 1 293 ? 13.875 13.977 11.531 1 92.38 293 ASP B N 1
ATOM 5135 C CA . ASP B 1 293 ? 13.172 15.031 12.258 1 92.38 293 ASP B CA 1
ATOM 5136 C C . ASP B 1 293 ? 13.492 14.977 13.75 1 92.38 293 ASP B C 1
ATOM 5138 O O . ASP B 1 293 ? 13.562 13.898 14.336 1 92.38 293 ASP B O 1
ATOM 5142 N N . GLY B 1 294 ? 13.68 16.094 14.336 1 93.75 294 GLY B N 1
ATOM 5143 C CA . GLY B 1 294 ? 14.086 16.172 15.727 1 93.75 294 GLY B CA 1
ATOM 5144 C C . GLY B 1 294 ? 13.008 15.727 16.703 1 93.75 294 GLY B C 1
ATOM 5145 O O . GLY B 1 294 ? 13.266 15.594 17.891 1 93.75 294 GLY B O 1
ATOM 5146 N N . THR B 1 295 ? 11.852 15.531 16.234 1 93.31 295 THR B N 1
ATOM 5147 C CA . THR B 1 295 ? 10.742 15.117 17.094 1 93.31 295 THR B CA 1
ATOM 5148 C C . THR B 1 295 ? 10.328 13.688 16.781 1 93.31 295 THR B C 1
ATOM 5150 O O . THR B 1 295 ? 10.25 12.852 17.688 1 93.31 295 THR B O 1
ATOM 5153 N N . ILE B 1 296 ? 10.133 13.359 15.492 1 87.69 296 ILE B N 1
ATOM 5154 C CA . ILE B 1 296 ? 9.531 12.07 15.156 1 87.69 296 ILE B CA 1
ATOM 5155 C C . ILE B 1 296 ? 10.602 11.125 14.617 1 87.69 296 ILE B C 1
ATOM 5157 O O . ILE B 1 296 ? 10.359 9.922 14.477 1 87.69 296 ILE B O 1
ATOM 5161 N N . GLY B 1 297 ? 11.781 11.609 14.32 1 87.69 297 GLY B N 1
ATOM 5162 C CA . GLY B 1 297 ? 12.93 10.766 14.023 1 87.69 297 GLY B CA 1
ATOM 5163 C C . GLY B 1 297 ? 12.906 10.203 12.609 1 87.69 297 GLY B C 1
ATOM 5164 O O . GLY B 1 297 ? 13.586 9.219 12.32 1 87.69 297 GLY B O 1
ATOM 5165 N N . ARG B 1 298 ? 12.148 10.773 11.727 1 86.62 298 ARG B N 1
ATOM 5166 C CA . ARG B 1 298 ? 12.102 10.289 10.344 1 86.62 298 ARG B CA 1
ATOM 5167 C C . ARG B 1 298 ? 12.266 11.438 9.359 1 86.62 298 ARG B C 1
ATOM 5169 O O . ARG B 1 298 ? 12.297 12.609 9.758 1 86.62 298 ARG B O 1
ATOM 5176 N N . GLU B 1 299 ? 12.406 11.062 8.109 1 90.12 299 GLU B N 1
ATOM 5177 C CA . GLU B 1 299 ? 12.57 12.078 7.07 1 90.12 299 GLU B CA 1
ATOM 5178 C C . GLU B 1 299 ? 11.383 13.031 7.031 1 90.12 299 GLU B C 1
ATOM 5180 O O . GLU B 1 299 ? 10.25 12.633 7.305 1 90.12 299 GLU B O 1
ATOM 5185 N N . GLY B 1 300 ? 11.734 14.266 6.77 1 93.56 300 GLY B N 1
ATOM 5186 C CA . GLY B 1 300 ? 10.688 15.273 6.664 1 93.56 300 GLY B CA 1
ATOM 5187 C C . GLY B 1 300 ? 11.055 16.422 5.738 1 93.56 300 GLY B C 1
ATOM 5188 O O . GLY B 1 300 ? 12.227 16.766 5.613 1 93.56 300 GLY B O 1
ATOM 5189 N N . ARG B 1 301 ? 10.141 16.859 4.965 1 98 301 ARG B N 1
ATOM 5190 C CA . ARG B 1 301 ? 10.188 18.078 4.164 1 98 301 ARG B CA 1
ATOM 5191 C C . ARG B 1 301 ? 9.062 19.031 4.559 1 98 301 ARG B C 1
ATOM 5193 O O . ARG B 1 301 ? 7.883 18.688 4.48 1 98 301 ARG B O 1
ATOM 5200 N N . PHE B 1 302 ? 9.438 20.203 4.977 1 98.69 302 PHE B N 1
ATOM 5201 C CA . PHE B 1 302 ? 8.461 21.125 5.531 1 98.69 302 PHE B CA 1
ATOM 5202 C C . PHE B 1 302 ? 8.352 22.391 4.676 1 98.69 302 PHE B C 1
ATOM 5204 O O . PHE B 1 302 ? 9.367 22.922 4.219 1 98.69 302 PHE B O 1
ATOM 5211 N N . ALA B 1 303 ? 7.172 22.766 4.391 1 98.88 303 ALA B N 1
ATOM 5212 C CA . ALA B 1 303 ? 6.824 24.094 3.9 1 98.88 303 ALA B CA 1
ATOM 5213 C C . ALA B 1 303 ? 6.211 24.953 5.008 1 98.88 303 ALA B C 1
ATOM 5215 O O . ALA B 1 303 ? 6.477 24.719 6.191 1 98.88 303 ALA B O 1
ATOM 5216 N N . LEU B 1 304 ? 5.609 26.031 4.613 1 98.94 304 LEU B N 1
ATOM 5217 C CA . LEU B 1 304 ? 5.035 26.906 5.637 1 98.94 304 LEU B CA 1
ATOM 5218 C C . LEU B 1 304 ? 3.645 26.422 6.043 1 98.94 304 LEU B C 1
ATOM 5220 O O . LEU B 1 304 ? 2.639 26.906 5.523 1 98.94 304 LEU B O 1
ATOM 5224 N N . GLY B 1 305 ? 3.635 25.5 6.973 1 98.88 305 GLY B N 1
ATOM 5225 C CA . GLY B 1 305 ? 2.379 24.969 7.48 1 98.88 305 GLY B CA 1
ATOM 5226 C C . GLY B 1 305 ? 1.991 23.641 6.848 1 98.88 305 GLY B C 1
ATOM 5227 O O . GLY B 1 305 ? 0.912 23.109 7.121 1 98.88 305 GLY B O 1
ATOM 5228 N N . PHE B 1 306 ? 2.889 23.078 6.008 1 98.81 306 PHE B N 1
ATOM 5229 C CA . PHE B 1 306 ? 2.578 21.859 5.254 1 98.81 306 PHE B CA 1
ATOM 5230 C C . PHE B 1 306 ? 3.779 20.922 5.223 1 98.81 306 PHE B C 1
ATOM 5232 O O . PHE B 1 306 ? 4.926 21.375 5.281 1 98.81 306 PHE B O 1
ATOM 5239 N N . TRP B 1 307 ? 3.438 19.656 5.184 1 98.25 307 TRP B N 1
ATOM 5240 C CA . TRP B 1 307 ? 4.426 18.656 4.773 1 98.25 307 TRP B CA 1
ATOM 5241 C C . TRP B 1 307 ? 4.477 18.531 3.256 1 98.25 307 TRP B C 1
ATOM 5243 O O . TRP B 1 307 ? 3.457 18.688 2.578 1 98.25 307 TRP B O 1
ATOM 5253 N N . LYS B 1 308 ? 5.672 18.297 2.74 1 98.5 308 LYS B N 1
ATOM 5254 C CA . LYS B 1 308 ? 5.875 18.141 1.303 1 98.5 308 LYS B CA 1
ATOM 5255 C C . LYS B 1 308 ? 6.082 16.672 0.934 1 98.5 308 LYS B C 1
ATOM 5257 O O . LYS B 1 308 ? 6.512 15.883 1.768 1 98.5 308 LYS B O 1
ATOM 5262 N N . GLY B 1 309 ? 5.695 16.375 -0.356 1 97.25 309 GLY B N 1
ATOM 5263 C CA . GLY B 1 309 ? 5.996 15.062 -0.892 1 97.25 309 GLY B CA 1
ATOM 5264 C C . GLY B 1 309 ? 7.469 14.875 -1.203 1 97.25 309 GLY B C 1
ATOM 5265 O O . GLY B 1 309 ? 8.289 15.758 -0.933 1 97.25 309 GLY B O 1
ATOM 5266 N N . GLY B 1 310 ? 7.777 13.656 -1.667 1 94.94 310 GLY B N 1
ATOM 5267 C CA . GLY B 1 310 ? 9.125 13.391 -2.152 1 94.94 310 GLY B CA 1
ATOM 5268 C C . GLY B 1 310 ? 9.93 12.5 -1.224 1 94.94 310 GLY B C 1
ATOM 5269 O O . GLY B 1 310 ? 11.133 12.344 -1.399 1 94.94 310 GLY B O 1
ATOM 5270 N N . THR B 1 311 ? 9.297 11.969 -0.17 1 92.5 311 THR B N 1
ATOM 5271 C CA . THR B 1 311 ? 9.977 11.047 0.733 1 92.5 311 THR B CA 1
ATOM 5272 C C . THR B 1 311 ? 9.258 9.703 0.778 1 92.5 311 THR B C 1
ATOM 5274 O O . THR B 1 311 ? 8.117 9.586 0.337 1 92.5 311 THR B O 1
ATOM 5277 N N . THR B 1 312 ? 9.883 8.656 1.355 1 88.69 312 THR B N 1
ATOM 5278 C CA . THR B 1 312 ? 9.297 7.324 1.43 1 88.69 312 THR B CA 1
ATOM 5279 C C . THR B 1 312 ? 8.242 7.258 2.535 1 88.69 312 THR B C 1
ATOM 5281 O O . THR B 1 312 ? 7.461 6.305 2.598 1 88.69 312 THR B O 1
ATOM 5284 N N . VAL B 1 313 ? 8.219 8.297 3.359 1 90.19 313 VAL B N 1
ATOM 5285 C CA . VAL B 1 313 ? 7.281 8.258 4.48 1 90.19 313 VAL B CA 1
ATOM 5286 C C . VAL B 1 313 ? 6.141 9.234 4.238 1 90.19 313 VAL B C 1
ATOM 5288 O O . VAL B 1 313 ? 5.246 9.383 5.078 1 90.19 313 VAL B O 1
ATOM 5291 N N . ALA B 1 314 ? 6.211 9.961 3.096 1 93 314 ALA B N 1
ATOM 5292 C CA . ALA B 1 314 ? 5.141 10.906 2.779 1 93 314 ALA B CA 1
ATOM 5293 C C . ALA B 1 314 ? 3.82 10.172 2.541 1 93 314 ALA B C 1
ATOM 5295 O O . ALA B 1 314 ? 3.77 9.195 1.79 1 93 314 ALA B O 1
ATOM 5296 N N . PRO B 1 315 ? 2.746 10.586 3.152 1 94.88 315 PRO B N 1
ATOM 5297 C CA . PRO B 1 315 ? 1.448 9.922 3.018 1 94.88 315 PRO B CA 1
ATOM 5298 C C . PRO B 1 315 ? 0.649 10.43 1.817 1 94.88 315 PRO B C 1
ATOM 5300 O O . PRO B 1 315 ? -0.559 10.656 1.927 1 94.88 315 PRO B O 1
ATOM 5303 N N . TYR B 1 316 ? 1.298 10.703 0.634 1 96.88 316 TYR B N 1
ATOM 5304 C CA . TYR B 1 316 ? 0.663 11.273 -0.547 1 96.88 316 TYR B CA 1
ATOM 5305 C C . TYR B 1 316 ? 0.803 10.344 -1.747 1 96.88 316 TYR B C 1
ATOM 5307 O O . TYR B 1 316 ? 0.768 10.797 -2.895 1 96.88 316 TYR B O 1
ATOM 5315 N N . GLY B 1 317 ? 1.042 9.047 -1.482 1 95.19 317 GLY B N 1
ATOM 5316 C CA . GLY B 1 317 ? 1.35 8.055 -2.498 1 95.19 317 GLY B CA 1
ATOM 5317 C C . GLY B 1 317 ? 2.732 7.449 -2.344 1 95.19 317 GLY B C 1
ATOM 5318 O O . GLY B 1 317 ? 3.617 8.055 -1.737 1 95.19 317 GLY B O 1
ATOM 5319 N N . THR B 1 318 ? 2.93 6.309 -2.898 1 93.94 318 THR B N 1
ATOM 5320 C CA . THR B 1 318 ? 4.168 5.559 -2.732 1 93.94 318 THR B CA 1
ATOM 5321 C C . THR B 1 318 ? 5.34 6.297 -3.377 1 93.94 318 THR B C 1
ATOM 5323 O O . THR B 1 318 ? 6.457 6.27 -2.863 1 93.94 318 THR B O 1
ATOM 5326 N N . LEU B 1 319 ? 5.156 6.902 -4.527 1 93.19 319 LEU B N 1
ATOM 5327 C CA . LEU B 1 319 ? 6.125 7.785 -5.168 1 93.19 319 LEU B CA 1
ATOM 5328 C C . LEU B 1 319 ? 5.629 9.227 -5.18 1 93.19 319 LEU B C 1
ATOM 5330 O O . LEU B 1 319 ? 5.488 9.828 -6.246 1 93.19 319 LEU B O 1
ATOM 5334 N N . SER B 1 320 ? 5.438 9.672 -4.012 1 93.06 320 SER B N 1
ATOM 5335 C CA . SER B 1 320 ? 4.875 11.016 -3.871 1 93.06 320 SER B CA 1
ATOM 5336 C C . SER B 1 320 ? 5.738 12.055 -4.578 1 93.06 320 SER B C 1
ATOM 5338 O O . SER B 1 320 ? 6.934 12.164 -4.297 1 93.06 320 SER B O 1
ATOM 5340 N N . PRO B 1 321 ? 5.168 12.852 -5.48 1 94.56 321 PRO B N 1
ATOM 5341 C CA . PRO B 1 321 ? 5.953 13.914 -6.105 1 94.56 321 PRO B CA 1
ATOM 5342 C C . PRO B 1 321 ? 6.383 14.992 -5.113 1 94.56 321 PRO B C 1
ATOM 5344 O O . PRO B 1 321 ? 5.641 15.312 -4.18 1 94.56 321 PRO B O 1
ATOM 5347 N N . GLU B 1 322 ? 7.465 15.617 -5.379 1 96.38 322 GLU B N 1
ATOM 5348 C CA . GLU B 1 322 ? 8.023 16.641 -4.496 1 96.38 322 GLU B CA 1
ATOM 5349 C C . GLU B 1 322 ? 7.102 17.844 -4.395 1 96.38 322 GLU B C 1
ATOM 5351 O O . GLU B 1 322 ? 7.078 18.531 -3.373 1 96.38 322 GLU B O 1
ATOM 5356 N N . ARG B 1 323 ? 6.324 18.078 -5.379 1 97.31 323 ARG B N 1
ATOM 5357 C CA . ARG B 1 323 ? 5.492 19.281 -5.477 1 97.31 323 ARG B CA 1
ATOM 5358 C C . ARG B 1 323 ? 4.254 19.156 -4.594 1 97.31 323 ARG B C 1
ATOM 5360 O O . ARG B 1 323 ? 3.582 20.141 -4.312 1 97.31 323 ARG B O 1
ATOM 5367 N N . VAL B 1 324 ? 3.877 17.938 -4.227 1 98.5 324 VAL B N 1
ATOM 5368 C CA . VAL B 1 324 ? 2.662 17.703 -3.449 1 98.5 324 VAL B CA 1
ATOM 5369 C C . VAL B 1 324 ? 2.861 18.203 -2.02 1 98.5 324 VAL B C 1
ATOM 5371 O O . VAL B 1 324 ? 3.963 18.109 -1.471 1 98.5 324 VAL B O 1
ATOM 5374 N N . PHE B 1 325 ? 1.817 18.797 -1.469 1 98.88 325 PHE B N 1
ATOM 5375 C CA . PHE B 1 325 ? 1.871 19.281 -0.099 1 98.88 325 PHE B CA 1
ATOM 5376 C C . PHE B 1 325 ? 0.578 18.969 0.643 1 98.88 325 PHE B C 1
ATOM 5378 O O . PHE B 1 325 ? -0.486 18.875 0.03 1 98.88 325 PHE B O 1
ATOM 5385 N N . GLY B 1 326 ? 0.604 18.781 1.844 1 98.75 326 GLY B N 1
ATOM 5386 C CA . GLY B 1 326 ? -0.505 18.438 2.719 1 98.75 326 GLY B CA 1
ATOM 5387 C C . GLY B 1 326 ? -0.075 18.172 4.148 1 98.75 326 GLY B C 1
ATOM 5388 O O . GLY B 1 326 ? 0.794 18.859 4.684 1 98.75 326 GLY B O 1
ATOM 5389 N N . HIS B 1 327 ? -0.745 17.344 4.777 1 98.31 327 HIS B N 1
ATOM 5390 C CA . HIS B 1 327 ? -0.444 16.953 6.145 1 98.31 327 HIS B CA 1
ATOM 5391 C C . HIS B 1 327 ? -1.163 15.648 6.512 1 98.31 327 HIS B C 1
ATOM 5393 O O . HIS B 1 327 ? -2.109 15.25 5.832 1 98.31 327 HIS B O 1
ATOM 5399 N N . ALA B 1 328 ? -0.655 15.016 7.473 1 95.44 328 ALA B N 1
ATOM 5400 C CA . ALA B 1 328 ? -1.283 13.812 8.016 1 95.44 328 ALA B CA 1
ATOM 5401 C C . ALA B 1 328 ? -1.53 13.953 9.508 1 95.44 328 ALA B C 1
ATOM 5403 O O . ALA B 1 328 ? -0.819 14.688 10.203 1 95.44 328 ALA B O 1
ATOM 5404 N N . GLY B 1 329 ? -2.566 13.352 9.922 1 93.62 329 GLY B N 1
ATOM 5405 C CA . GLY B 1 329 ? -2.893 13.234 11.336 1 93.62 329 GLY B CA 1
ATOM 5406 C C . GLY B 1 329 ? -3.021 11.797 11.805 1 93.62 329 GLY B C 1
ATOM 5407 O O . GLY B 1 329 ? -3.119 10.875 10.984 1 93.62 329 GLY B O 1
ATOM 5408 N N . LEU B 1 330 ? -2.975 11.648 13.117 1 88.81 330 LEU B N 1
ATOM 5409 C CA . LEU B 1 330 ? -3.18 10.336 13.703 1 88.81 330 LEU B CA 1
ATOM 5410 C C . LEU B 1 330 ? -4.484 9.719 13.219 1 88.81 330 LEU B C 1
ATOM 5412 O O . LEU B 1 330 ? -5.434 10.43 12.898 1 88.81 330 LEU B O 1
ATOM 5416 N N . GLY B 1 331 ? -4.562 8.391 13.055 1 80.5 331 GLY B N 1
ATOM 5417 C CA . GLY B 1 331 ? -5.754 7.699 12.586 1 80.5 331 GLY B CA 1
ATOM 5418 C C . GLY B 1 331 ? -5.898 7.715 11.078 1 80.5 331 GLY B C 1
ATOM 5419 O O . GLY B 1 331 ? -6.969 7.406 10.547 1 80.5 331 GLY B O 1
ATOM 5420 N N . SER B 1 332 ? -4.812 8.141 10.359 1 88.88 332 SER B N 1
ATOM 5421 C CA . SER B 1 332 ? -4.793 8.188 8.898 1 88.88 332 SER B CA 1
ATOM 5422 C C . SER B 1 332 ? -5.75 9.25 8.367 1 88.88 332 SER B C 1
ATOM 5424 O O . SER B 1 332 ? -6.465 9.016 7.391 1 88.88 332 SER B O 1
ATOM 5426 N N . SER B 1 333 ? -5.891 10.328 9.109 1 94.75 333 SER B N 1
ATOM 5427 C CA . SER B 1 333 ? -6.473 11.547 8.555 1 94.75 333 SER B CA 1
ATOM 5428 C C . SER B 1 333 ? -5.465 12.289 7.688 1 94.75 333 SER B C 1
ATOM 5430 O O . SER B 1 333 ? -4.473 12.82 8.195 1 94.75 333 SER B O 1
ATOM 5432 N N . VAL B 1 334 ? -5.699 12.25 6.402 1 97.94 334 VAL B N 1
ATOM 5433 C CA . VAL B 1 334 ? -4.711 12.828 5.5 1 97.94 334 VAL B CA 1
ATOM 5434 C C . VAL B 1 334 ? -5.41 13.727 4.477 1 97.94 334 VAL B C 1
ATOM 5436 O O . VAL B 1 334 ? -6.492 13.391 3.986 1 97.94 334 VAL B O 1
ATOM 5439 N N . GLY B 1 335 ? -4.844 14.828 4.199 1 98.69 335 GLY B N 1
ATOM 5440 C CA . GLY B 1 335 ? -5.219 15.695 3.09 1 9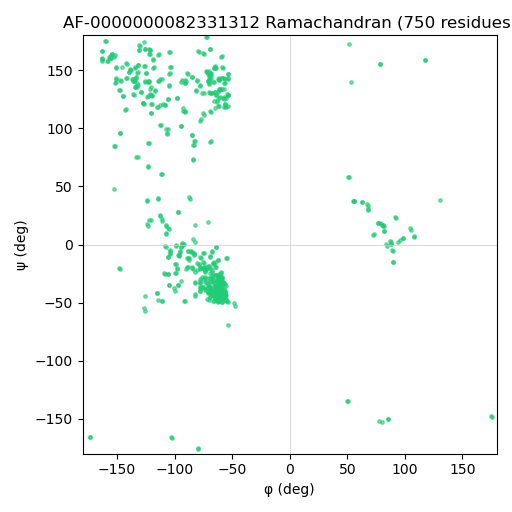8.69 335 GLY B CA 1
ATOM 5441 C C . GLY B 1 335 ? -4.027 16.25 2.342 1 98.69 335 GLY B C 1
ATOM 5442 O O . GLY B 1 335 ? -2.988 16.531 2.941 1 98.69 335 GLY B O 1
ATOM 5443 N N . TRP B 1 336 ? -4.172 16.344 1.02 1 98.81 336 TRP B N 1
ATOM 5444 C CA . TRP B 1 336 ? -3.064 16.922 0.267 1 98.81 336 TRP B CA 1
ATOM 5445 C C . TRP B 1 336 ? -3.549 17.484 -1.064 1 98.81 336 TRP B C 1
ATOM 5447 O O . TRP B 1 336 ? -4.66 17.188 -1.507 1 98.81 336 TRP B O 1
ATOM 5457 N N . ALA B 1 337 ? -2.752 18.359 -1.652 1 98.88 337 ALA B N 1
ATOM 5458 C CA . ALA B 1 337 ? -2.963 19 -2.949 1 98.88 337 ALA B CA 1
ATOM 5459 C C . ALA B 1 337 ? -1.806 18.703 -3.9 1 98.88 337 ALA B C 1
ATOM 5461 O O . ALA B 1 337 ? -0.642 18.703 -3.49 1 98.88 337 ALA B O 1
ATOM 5462 N N . ASP B 1 338 ? -2.107 18.359 -5.078 1 98.44 338 ASP B N 1
ATOM 5463 C CA . ASP B 1 338 ? -1.173 18.328 -6.199 1 98.44 338 ASP B CA 1
ATOM 5464 C C . ASP B 1 338 ? -1.505 19.406 -7.223 1 98.44 338 ASP B C 1
ATOM 5466 O O . ASP B 1 338 ? -2.42 19.25 -8.031 1 98.44 338 ASP B O 1
ATOM 5470 N N . PRO B 1 339 ? -0.757 20.469 -7.211 1 98.12 339 PRO B N 1
ATOM 5471 C CA . PRO B 1 339 ? -1.127 21.594 -8.07 1 98.12 339 PRO B CA 1
ATOM 5472 C C . PRO B 1 339 ? -0.935 21.297 -9.555 1 98.12 339 PRO B C 1
ATOM 5474 O O . PRO B 1 339 ? -1.624 21.875 -10.398 1 98.12 339 PRO B O 1
ATOM 5477 N N . ALA B 1 340 ? 0.015 20.422 -9.914 1 96 340 ALA B N 1
ATOM 5478 C CA . ALA B 1 340 ? 0.244 20.094 -11.32 1 96 340 ALA B CA 1
ATOM 5479 C C . ALA B 1 340 ? -0.928 19.297 -11.891 1 96 340 ALA B C 1
ATOM 5481 O O . ALA B 1 340 ? -1.322 19.516 -13.039 1 96 340 ALA B O 1
ATOM 5482 N N . GLU B 1 341 ? -1.495 18.453 -11.125 1 94.94 341 GLU B N 1
ATOM 5483 C CA . GLU B 1 341 ? -2.625 17.641 -11.562 1 94.94 341 GLU B CA 1
ATOM 5484 C C . GLU B 1 341 ? -3.953 18.281 -11.172 1 94.94 341 GLU B C 1
ATOM 5486 O O . GLU B 1 341 ? -5.016 17.828 -11.602 1 94.94 341 GLU B O 1
ATOM 5491 N N . ASN B 1 342 ? -3.854 19.328 -10.422 1 97.5 342 ASN B N 1
ATOM 5492 C CA . ASN B 1 342 ? -5.016 20.016 -9.859 1 97.5 342 ASN B CA 1
ATOM 5493 C C . ASN B 1 342 ? -5.938 19.031 -9.133 1 97.5 342 ASN B C 1
ATOM 5495 O O . ASN B 1 342 ? -7.121 18.922 -9.461 1 97.5 342 ASN B O 1
ATOM 5499 N N . VAL B 1 343 ? -5.375 18.375 -8.18 1 98.19 343 VAL B N 1
ATOM 5500 C CA . VAL B 1 343 ? -6.078 17.375 -7.383 1 98.19 343 VAL B CA 1
ATOM 5501 C C . VAL B 1 343 ? -6.082 17.797 -5.914 1 98.19 343 VAL B C 1
ATOM 5503 O O . VAL B 1 343 ? -5.062 18.25 -5.387 1 98.19 343 VAL B O 1
ATOM 5506 N N . GLY B 1 344 ? -7.215 17.828 -5.262 1 98.81 344 GLY B N 1
ATOM 5507 C CA . GLY B 1 344 ? -7.387 17.828 -3.816 1 98.81 344 GLY B CA 1
ATOM 5508 C C . GLY B 1 344 ? -7.871 16.5 -3.273 1 98.81 344 GLY B C 1
ATOM 5509 O O . GLY B 1 344 ? -8.867 15.945 -3.758 1 98.81 344 GLY B O 1
ATOM 5510 N N . PHE B 1 345 ? -7.16 15.922 -2.318 1 98.81 345 PHE B N 1
ATOM 5511 C CA . PHE B 1 345 ? -7.391 14.578 -1.802 1 98.81 345 PHE B CA 1
ATOM 5512 C C . PHE B 1 345 ? -7.559 14.602 -0.287 1 98.81 345 PHE B C 1
ATOM 5514 O O . PHE B 1 345 ? -6.852 15.336 0.41 1 98.81 345 PHE B O 1
ATOM 5521 N N . SER B 1 346 ? -8.516 13.797 0.228 1 98.88 346 SER B N 1
ATOM 5522 C CA . SER B 1 346 ? -8.617 13.594 1.669 1 98.88 346 SER B CA 1
ATOM 5523 C C . SER B 1 346 ? -9.117 12.195 1.993 1 98.88 346 SER B C 1
ATOM 5525 O O . SER B 1 346 ? -10.023 11.68 1.329 1 98.88 346 SER B O 1
ATOM 5527 N N . TYR B 1 347 ? -8.492 11.516 2.898 1 98.69 347 TYR B N 1
ATOM 5528 C CA . TYR B 1 347 ? -8.883 10.242 3.496 1 98.69 347 TYR B CA 1
ATOM 5529 C C . TYR B 1 347 ? -8.891 10.336 5.016 1 98.69 347 TYR B C 1
ATOM 5531 O O . TYR B 1 347 ? -7.887 10.727 5.625 1 98.69 347 TYR B O 1
ATOM 5539 N N . VAL B 1 348 ? -10.031 10.07 5.656 1 98.06 348 VAL B N 1
ATOM 5540 C CA . VAL B 1 348 ? -10.203 10.219 7.098 1 98.06 348 VAL B CA 1
ATOM 5541 C C . VAL B 1 348 ? -10.805 8.945 7.68 1 98.06 348 VAL B C 1
ATOM 5543 O O . VAL B 1 348 ? -11.758 8.391 7.129 1 98.06 348 VAL B O 1
ATOM 5546 N N . THR B 1 349 ? -10.203 8.438 8.758 1 96.5 349 THR B N 1
ATOM 5547 C CA . THR B 1 349 ? -10.703 7.227 9.391 1 96.5 349 THR B CA 1
ATOM 5548 C C . THR B 1 349 ? -10.836 7.422 10.898 1 96.5 349 THR B C 1
ATOM 5550 O O . THR B 1 349 ? -10.383 8.43 11.445 1 96.5 349 THR B O 1
ATOM 5553 N N . ASN B 1 350 ? -11.477 6.559 11.586 1 94.94 350 ASN B N 1
ATOM 5554 C CA . ASN B 1 350 ? -11.586 6.602 13.039 1 94.94 350 ASN B CA 1
ATOM 5555 C C . ASN B 1 350 ? -10.82 5.461 13.695 1 94.94 350 ASN B C 1
ATOM 5557 O O . ASN B 1 350 ? -11.148 5.035 14.805 1 94.94 350 ASN B O 1
ATOM 5561 N N . GLY B 1 351 ? -9.852 4.914 12.961 1 89.88 351 GLY B N 1
ATOM 5562 C CA . GLY B 1 351 ? -9 3.857 13.484 1 89.88 351 GLY B CA 1
ATOM 5563 C C . GLY B 1 351 ? -7.559 4.289 13.664 1 89.88 351 GLY B C 1
ATOM 5564 O O . GLY B 1 351 ? -6.891 4.664 12.703 1 89.88 351 GLY B O 1
ATOM 5565 N N . VAL B 1 352 ? -7.023 4.227 14.922 1 88.62 352 VAL B N 1
ATOM 5566 C CA . VAL B 1 352 ? -5.648 4.609 15.219 1 88.62 352 VAL B CA 1
ATOM 5567 C C . VAL B 1 352 ? -4.742 3.383 15.133 1 88.62 352 VAL B C 1
ATOM 5569 O O . VAL B 1 352 ? -4.961 2.391 15.836 1 88.62 352 VAL B O 1
ATOM 5572 N N . ARG B 1 353 ? -3.871 3.369 14.242 1 82.56 353 ARG B N 1
ATOM 5573 C CA . ARG B 1 353 ? -2.859 2.33 14.078 1 82.56 353 ARG B CA 1
ATOM 5574 C C . ARG B 1 353 ? -1.454 2.918 14.164 1 82.56 353 ARG B C 1
ATOM 5576 O O . ARG B 1 353 ? -1.288 4.137 14.227 1 82.56 353 ARG B O 1
ATOM 5583 N N . ASP B 1 354 ? -0.492 1.855 14.289 1 68.81 354 ASP B N 1
ATOM 5584 C CA . ASP B 1 354 ? 0.893 2.307 14.383 1 68.81 354 ASP B CA 1
ATOM 5585 C C . ASP B 1 354 ? 1.298 3.096 13.141 1 68.81 354 ASP B C 1
ATOM 5587 O O . ASP B 1 354 ? 0.895 2.756 12.023 1 68.81 354 ASP B O 1
ATOM 5591 N N . GLY B 1 355 ? 1.923 4.238 13.461 1 62.66 355 GLY B N 1
ATOM 5592 C CA . GLY B 1 355 ? 2.209 5.438 12.695 1 62.66 355 GLY B CA 1
ATOM 5593 C C . GLY B 1 355 ? 2.939 5.152 11.391 1 62.66 355 GLY B C 1
ATOM 5594 O O . GLY B 1 355 ? 2.324 5.094 10.328 1 62.66 355 GLY B O 1
ATOM 5595 N N . SER B 1 356 ? 4.293 4.699 11.273 1 67.69 356 SER B N 1
ATOM 5596 C CA . SER B 1 356 ? 5.156 5.047 10.148 1 67.69 356 SER B CA 1
ATOM 5597 C C . SER B 1 356 ? 4.875 4.164 8.938 1 67.69 356 SER B C 1
ATOM 5599 O O . SER B 1 356 ? 4.988 4.613 7.793 1 67.69 356 SER B O 1
ATOM 5601 N N . TYR B 1 357 ? 4.266 2.953 9.227 1 81.25 357 TYR B N 1
ATOM 5602 C CA . TYR B 1 357 ? 4.055 2.139 8.039 1 81.25 357 TYR B CA 1
ATOM 5603 C C . TYR B 1 357 ? 2.57 1.949 7.762 1 81.25 357 TYR B C 1
ATOM 5605 O O . TYR B 1 357 ? 2.082 2.301 6.684 1 81.25 357 TYR B O 1
ATOM 5613 N N . GLU B 1 358 ? 1.75 1.584 8.781 1 81.88 358 GLU B N 1
ATOM 5614 C CA . GLU B 1 358 ? 0.356 1.219 8.547 1 81.88 358 GLU B CA 1
ATOM 5615 C C . GLU B 1 358 ? -0.459 2.422 8.086 1 81.88 358 GLU B C 1
ATOM 5617 O O . GLU B 1 358 ? -1.271 2.311 7.164 1 81.88 358 GLU B O 1
ATOM 5622 N N . HIS B 1 359 ? -0.132 3.506 8.742 1 85 359 HIS B N 1
ATOM 5623 C CA . HIS B 1 359 ? -0.806 4.75 8.391 1 85 359 HIS B CA 1
ATOM 5624 C C . HIS B 1 359 ? -0.527 5.137 6.941 1 85 359 HIS B C 1
ATOM 5626 O O . HIS B 1 359 ? -1.454 5.426 6.18 1 85 359 HIS B O 1
ATOM 5632 N N . VAL B 1 360 ? 0.671 4.996 6.625 1 88.75 360 VAL B N 1
ATOM 5633 C CA . VAL B 1 360 ? 1.134 5.477 5.328 1 88.75 360 VAL B CA 1
ATOM 5634 C C . VAL B 1 360 ? 0.718 4.496 4.234 1 88.75 360 VAL B C 1
ATOM 5636 O O . VAL B 1 360 ? 0.26 4.902 3.166 1 88.75 360 VAL B O 1
ATOM 5639 N N . ALA B 1 361 ? 0.761 3.201 4.562 1 89.81 361 ALA B N 1
ATOM 5640 C CA . ALA B 1 361 ? 0.431 2.184 3.568 1 89.81 361 ALA B CA 1
ATOM 5641 C C . ALA B 1 361 ? -1.028 2.293 3.135 1 89.81 361 ALA B C 1
ATOM 5643 O O . ALA B 1 361 ? -1.335 2.23 1.942 1 89.81 361 ALA B O 1
ATOM 5644 N N . ARG B 1 362 ? -1.935 2.451 4.055 1 90.56 362 ARG B N 1
ATOM 5645 C CA . ARG B 1 362 ? -3.355 2.494 3.73 1 90.56 362 ARG B CA 1
ATOM 5646 C C . ARG B 1 362 ? -3.699 3.748 2.934 1 90.56 362 ARG B C 1
ATOM 5648 O O . ARG B 1 362 ? -4.445 3.684 1.953 1 90.56 362 ARG B O 1
ATOM 5655 N N . VAL B 1 363 ? -3.119 4.848 3.32 1 95.19 363 VAL B N 1
ATOM 5656 C CA . VAL B 1 363 ? -3.418 6.102 2.637 1 95.19 363 VAL B CA 1
ATOM 5657 C C . VAL B 1 363 ? -2.793 6.09 1.242 1 95.19 363 VAL B C 1
ATOM 5659 O O . VAL B 1 363 ? -3.41 6.547 0.275 1 95.19 363 VAL B O 1
ATOM 5662 N N . ASN B 1 364 ? -1.586 5.582 1.144 1 96.12 364 ASN B N 1
ATOM 5663 C CA . ASN B 1 364 ? -0.874 5.586 -0.13 1 96.12 364 ASN B CA 1
ATOM 5664 C C . ASN B 1 364 ? -1.56 4.688 -1.156 1 96.12 364 ASN B C 1
ATOM 5666 O O . ASN B 1 364 ? -1.539 4.977 -2.354 1 96.12 364 ASN B O 1
ATOM 5670 N N . ALA B 1 365 ? -2.162 3.605 -0.674 1 96.06 365 ALA B N 1
ATOM 5671 C CA . ALA B 1 365 ? -2.889 2.738 -1.599 1 96.06 365 ALA B CA 1
ATOM 5672 C C . ALA B 1 365 ? -3.975 3.514 -2.34 1 96.06 365 ALA B C 1
ATOM 5674 O O . ALA B 1 365 ? -4.09 3.412 -3.564 1 96.06 365 ALA B O 1
ATOM 5675 N N . LEU B 1 366 ? -4.742 4.32 -1.624 1 97.81 366 LEU B N 1
ATOM 5676 C CA . LEU B 1 366 ? -5.82 5.078 -2.242 1 97.81 366 LEU B CA 1
ATOM 5677 C C . LEU B 1 366 ? -5.27 6.242 -3.062 1 97.81 366 LEU B C 1
ATOM 5679 O O . LEU B 1 366 ? -5.797 6.555 -4.133 1 97.81 366 LEU B O 1
ATOM 5683 N N . ALA B 1 367 ? -4.223 6.883 -2.549 1 98 367 ALA B N 1
ATOM 5684 C CA . ALA B 1 367 ? -3.584 7.953 -3.311 1 98 367 ALA B CA 1
ATOM 5685 C C . ALA B 1 367 ? -3.051 7.434 -4.641 1 98 367 ALA B C 1
ATOM 5687 O O . ALA B 1 367 ? -3.246 8.062 -5.684 1 98 367 ALA B O 1
ATOM 5688 N N . ASP B 1 368 ? -2.361 6.281 -4.617 1 97.25 368 ASP B N 1
ATOM 5689 C CA . ASP B 1 368 ? -1.828 5.672 -5.832 1 97.25 368 ASP B CA 1
ATOM 5690 C C . ASP B 1 368 ? -2.953 5.285 -6.789 1 97.25 368 ASP B C 1
ATOM 5692 O O . ASP B 1 368 ? -2.828 5.457 -8.008 1 97.25 368 ASP B O 1
ATOM 5696 N N . ALA B 1 369 ? -4.031 4.727 -6.211 1 97.12 369 ALA B N 1
ATOM 5697 C CA . ALA B 1 369 ? -5.18 4.363 -7.035 1 97.12 369 ALA B CA 1
ATOM 5698 C C . ALA B 1 369 ? -5.707 5.57 -7.805 1 97.12 369 ALA B C 1
ATOM 5700 O O . ALA B 1 369 ? -5.969 5.484 -9.008 1 97.12 369 ALA B O 1
ATOM 5701 N N . VAL B 1 370 ? -5.809 6.703 -7.129 1 97.25 370 VAL B N 1
ATOM 5702 C CA . VAL B 1 370 ? -6.309 7.918 -7.762 1 97.25 370 VAL B CA 1
ATOM 5703 C C . VAL B 1 370 ? -5.34 8.367 -8.852 1 97.25 370 VAL B C 1
ATOM 5705 O O . VAL B 1 370 ? -5.758 8.68 -9.969 1 97.25 370 VAL B O 1
ATOM 5708 N N . ARG B 1 371 ? -4.062 8.391 -8.586 1 95.81 371 ARG B N 1
ATOM 5709 C CA . ARG B 1 371 ? -3.072 8.852 -9.555 1 95.81 371 ARG B CA 1
ATOM 5710 C C . ARG B 1 371 ? -3.039 7.938 -10.781 1 95.81 371 ARG B C 1
ATOM 5712 O O . ARG B 1 371 ? -2.947 8.414 -11.914 1 95.81 371 ARG B O 1
ATOM 5719 N N . LEU B 1 372 ? -3.082 6.633 -10.508 1 95.19 372 LEU B N 1
ATOM 5720 C CA . LEU B 1 372 ? -3.061 5.68 -11.617 1 95.19 372 LEU B CA 1
ATOM 5721 C C . LEU B 1 372 ? -4.309 5.82 -12.484 1 95.19 372 LEU B C 1
ATOM 5723 O O . LEU B 1 372 ? -4.23 5.73 -13.711 1 95.19 372 LEU B O 1
ATOM 5727 N N . ALA B 1 373 ? -5.441 6.059 -11.844 1 95.19 373 ALA B N 1
ATOM 5728 C CA . ALA B 1 373 ? -6.691 6.242 -12.57 1 95.19 373 ALA B CA 1
ATOM 5729 C C . ALA B 1 373 ? -6.648 7.5 -13.438 1 95.19 373 ALA B C 1
ATOM 5731 O O . ALA B 1 373 ? -7.199 7.527 -14.539 1 95.19 373 ALA B O 1
ATOM 5732 N N . LEU B 1 374 ? -6 8.547 -12.969 1 93.5 374 LEU B N 1
ATOM 5733 C CA . LEU B 1 374 ? -5.926 9.812 -13.688 1 93.5 374 LEU B CA 1
ATOM 5734 C C . LEU B 1 374 ? -4.996 9.703 -14.891 1 93.5 374 LEU B C 1
ATOM 5736 O O . LEU B 1 374 ? -5.074 10.508 -15.82 1 93.5 374 LEU B O 1
ATOM 5740 N N . ARG B 1 375 ? -4.07 8.75 -14.945 1 84.5 375 ARG B N 1
ATOM 5741 C CA . ARG B 1 375 ? -3.098 8.594 -16.016 1 84.5 375 ARG B CA 1
ATOM 5742 C C . ARG B 1 375 ? -3.539 7.52 -17.016 1 84.5 375 ARG B C 1
ATOM 5744 O O . ARG B 1 375 ? -2.908 7.328 -18.047 1 84.5 375 ARG B O 1
ATOM 5751 N N . SER B 1 376 ? -4.527 6.637 -16.609 1 68.25 376 SER B N 1
ATOM 5752 C CA . SER B 1 376 ? -5.004 5.566 -17.469 1 68.25 376 SER B CA 1
ATOM 5753 C C . SER B 1 376 ? -5.781 6.117 -18.656 1 68.25 376 SER B C 1
ATOM 5755 O O . SER B 1 376 ? -6.562 7.062 -18.516 1 68.25 376 SER B O 1
ATOM 5757 N N . ASP B 1 377 ? -5.168 6.469 -19.875 1 51.72 377 ASP B N 1
ATOM 5758 C CA . ASP B 1 377 ? -5.867 6.84 -21.109 1 51.72 377 ASP B CA 1
ATOM 5759 C C . ASP B 1 377 ? -7.027 5.883 -21.391 1 51.72 377 ASP B C 1
ATOM 5761 O O . ASP B 1 377 ? -6.91 4.676 -21.172 1 51.72 377 ASP B O 1
#

Sequence (754 aa):
MTRLADSDRERIADLFDRHLEVGLHHGAQLAVYVDGERALDLAGGVEAPEGPQETPETRHLLFSSTKPYAAVTLHTLVDEGKLEYGDRVVDHWPEFADEGTEKAEITVRQVLSHTAGLNRGEIDDRPDLWGDWDAVVEHLESMEPNFAPGETPAYHALTFGWLVGELVRRASGTPIEEAVAERVFDPLGMDDTGIGLRDDEDDDVATLVAFEEFDRCRDPGEGLGDHTEVAAPFNSEEIHRAVIPAANGIGTAGDMARFYACLANGGELEGTRVLSEETVDRMTRVQAETDADGTIGREGRFALGFWKGGTTVAPYGTLSPERVFGHAGLGSSVGWADPAENVGFSYVTNGVRDGSYEHVARVNALADAVRLALRSDMTRLADSDRERIADLFDRHLEVGLHHGAQLAVYVDGERALDLAGGVEAPEGPQETPETRHLLFSSTKPYAAVTLHTLVDEGKLEYGDRVVDHWPEFADEGTEKAEITVRQVLSHTAGLNRGEIDDRPDLWGDWDAVVEHLESMEPNFAPGETPAYHALTFGWLVGELVRRASGTPIEEAVAERVFDPLGMDDTGIGLRDDEDDDVATLVAFEEFDRCRDPGEGLGDHTEVAAPFNSEEIHRAVIPAANGIGTAGDMARFYACLANGGELEGTRVLSEETVDRMTRVQAETDADGTIGREGRFALGFWKGGTTVAPYGTLSPERVFGHAGLGSSVGWADPAENVGFSYVTNGVRDGSYEHVARVNALADAVRLALRSD

Organism: NCBI:txid2816475

Solvent-accessible surface area (backbone atoms only — not comparable to full-atom values): 37198 Å² total; per-residue (Å²): 132,61,78,60,48,71,70,50,52,50,51,49,49,48,45,55,48,46,45,48,63,22,39,65,29,56,18,40,24,40,11,32,20,40,76,78,36,80,67,43,81,43,45,36,53,19,36,28,94,92,44,58,72,34,44,67,79,49,26,31,61,24,22,38,40,16,28,43,53,50,34,50,44,43,47,40,36,37,75,70,66,65,47,55,53,82,38,36,46,35,80,68,36,57,77,47,34,57,85,91,43,75,68,31,63,28,27,42,44,27,52,36,28,25,12,39,15,52,40,63,58,72,67,78,78,33,75,88,41,50,63,37,64,68,59,45,50,53,49,57,34,68,54,66,60,81,36,61,61,70,70,45,55,21,56,30,64,55,48,39,15,54,54,50,31,49,52,33,22,59,63,70,72,35,55,43,55,57,43,27,38,66,58,47,28,57,71,68,66,23,83,63,48,39,41,17,50,55,91,89,52,78,91,69,59,39,46,69,43,66,52,61,68,53,63,62,43,38,50,84,73,55,45,81,59,55,63,54,68,65,49,56,62,67,68,37,67,68,50,41,44,17,62,41,39,11,37,33,19,32,22,29,23,54,43,46,6,49,55,22,23,15,53,17,53,38,18,32,48,96,89,37,72,60,39,54,50,67,54,48,55,60,36,66,39,76,71,41,72,42,73,52,22,71,45,50,58,38,66,44,35,21,9,49,31,30,37,34,30,57,41,81,73,34,61,66,10,65,70,18,52,58,80,24,36,29,39,59,16,67,22,44,13,32,35,31,19,32,50,91,75,24,27,3,32,13,37,31,35,33,22,31,52,50,63,66,35,59,31,28,52,60,44,13,45,55,40,39,35,52,53,52,42,61,66,60,125,133,62,79,58,47,71,68,48,52,51,51,49,48,49,45,55,49,46,45,45,65,22,38,66,29,56,19,39,26,39,10,32,22,42,75,78,36,81,67,45,81,44,46,37,54,19,35,30,95,91,44,58,73,33,46,66,78,50,26,31,63,24,22,37,40,16,28,42,55,48,33,49,44,43,46,42,37,38,75,69,65,64,48,55,52,82,39,35,45,34,80,66,37,57,76,47,32,60,85,90,43,75,68,32,64,28,26,41,44,28,51,38,28,23,12,39,16,52,39,64,57,75,66,79,79,33,72,88,42,51,62,36,63,67,60,47,50,52,50,57,34,69,54,66,60,80,37,62,59,68,70,44,53,21,56,31,64,55,47,39,14,54,55,50,32,49,51,34,23,60,62,70,71,34,56,43,56,56,44,30,38,66,59,48,27,56,72,68,65,23,84,66,48,38,41,17,50,56,92,88,51,78,92,68,59,40,45,70,44,68,53,60,68,54,59,56,41,40,50,83,73,53,42,85,57,56,64,55,68,65,50,57,62,67,68,37,65,70,49,42,45,16,63,41,39,10,38,33,18,32,22,28,23,55,43,45,6,50,55,22,21,15,53,17,53,38,17,31,48,96,89,36,71,58,41,54,50,67,55,47,55,60,37,65,39,80,70,39,73,42,74,53,21,70,49,48,58,38,64,44,35,20,9,49,31,31,38,34,28,57,41,82,70,33,62,66,10,64,72,19,52,57,79,25,37,29,39,58,15,68,25,43,14,32,34,31,19,31,50,92,74,24,27,3,32,14,36,31,36,35,21,31,52,51,58,71,37,58,35,26,52,60,44,13,46,55,40,40,35,52,54,52,41,62,66,57,128

Radius of gyration: 28.48 Å; Cα contacts (8 Å, |Δi|>4): 1883; chains: 2; bounding box: 49×88×62 Å